Protein 1I78 (pdb70)

Foldseek 3Di:
DLPDDDWPQPWKKKWKWKWFKWKKKKKWFFDVVLVRATFKIKIWTFTGFIKIWMKMKGCTDLFKIKMKIKMKGPAKGQTWMKMWGQPDSVDRPDTQKIWIFSRKMWGMKMKMKIKMWGWPDGDPFKTKTKMWIKMKMKTKMKTAWTWMQHADPPGGSHPTGTGDGGPWMKMKMKMKIFTWMKMWMWGHDDFKIKIKMKIKGQFIKMKMWMFGDDPVFTKIKIWIDGSWIKIKIKMKIWGCPDPFKIKIKMKMKMWIDKDFAKMKMAGPVVRDIDIDGSRIIMIMMMMIIIIIMMGTD/DKKKKKWKWFKWKKKKKWFFDPVQVRHTFKIKIKTFTGQIKMKMKMKDDPDLFKIKMKIKMKGPAKGFIWMKMWGQPPSPDGPDTQKIWIFSQKIWGMKMKMKIKMWGWPDRDPFKTKTKMWIKMKMKTKMKTWKTWMQHADPVGGSHPTGTGDTPDQMKIKMKMKIFTWMKMWMKGHDDFKIKIKIKIKFQFIKMKMWMWGVHVVWTKIKIKIDGRWIKMKMKMKIWGAPDPFKTKIKMKMKMKIDKDFTKMKMQTPPVRDMGIDGSTMIMMMMMMIIMIIMMGGD

CATH classification: 2.40.128.90

Secondary structure (DSSP, 8-state):
-TT-----TT-EEEEEEEEEEEEEEEEEEEETTTTTEEEEEEEEEEEEEEEEEEEEEE--SSSEEEEEEEEEESS-EEEEEEEEE---TTSTTS-SEEEEEEEEEEEEEEEEEEEEEEEEEE-SSEEEEEEEEEEEEEEEEEEE--EEEB--TT-SS-B--B--TT-SEEEEEEEEEEEEEEEEEEEEETTEEEEEEEEEEEEEEEEEEEEEE-SSS-EEEEEEEEEEEEEEEEEEEEEEEETTEEEEEEEEEEEEEEEEEEEEEEETTTTEEEEEEEEEEEEEEEEEEEEEEEEE-/-EEEEEEEEEEEEEEEEEEEEGGGTTEEEEEEEEEEEEEEEEEEEEEEESSSSEEEEEEEEEESS-EEEEEEEEE---TTS-SS-SEEEE-SSEEEEEEEEEEEEEEEEEEEETTEEEEEEEEEEEEEEEEEE---EEEE--SS-SS-EEEE--TT-S-EEEEEEEEEEEEEEEEEEEETTEEEEEEEEEEEEEEEEEEEEE--GGG-EEEEEEEEEEEEEEEEEEEEEESSSSEEEEEEEEEEEEEEEEEEEEEEETTTTEEEEEEEEEEEEEEEEEEEEEEEEE-

InterPro domains:
  IPR000036 Peptidase A26, omptin [PF01278] (28-317)
  IPR000036 Peptidase A26, omptin [PIRSF001522] (1-317)
  IPR000036 Peptidase A26, omptin [PR00482] (36-50)
  IPR000036 Peptidase A26, omptin [PR00482] (56-81)
  IPR000036 Peptidase A26, omptin [PR00482] (82-107)
  IPR000036 Peptidase A26, omptin [PR00482] (115-142)
  IPR000036 Peptidase A26, omptin [PR00482] (143-170)
  IPR000036 Peptidase A26, omptin [PR00482] (190-211)
  IPR000036 Peptidase A26, omptin [PR00482] (212-233)
  IPR000036 Peptidase A26, omptin [PR00482] (240-260)
  IPR000036 Peptidase A26, omptin [PR00482] (261-281)
  IPR020079 Peptidase A26, omptin, conserved site [PS00834] (115-124)
  IPR020079 Peptidase A26, omptin, conserved site [PS00835] (152-168)
  IPR020080 Outer membrane adhesin/peptidase omptin [SSF69917] (23-317)
  IPR053724 Outer Membrane Peptidase A26 [G3DSA:2.40.128.90] (21-317)

B-factor: mean 53.16, std 16.54, range [22.64, 109.8]

Solvent-accessible surface area: 28159 Å² total; per-residue (Å²): 63,45,88,42,169,60,52,43,73,117,60,52,5,36,27,95,4,101,20,45,0,20,7,46,4,52,14,32,56,24,53,58,132,76,83,16,33,62,7,19,23,9,24,0,82,6,72,84,0,49,1,49,55,23,25,83,21,86,38,8,9,28,20,1,2,37,1,27,33,21,20,59,13,98,48,65,97,46,19,48,0,34,26,38,34,17,114,46,65,86,77,64,65,68,44,9,20,10,5,129,11,91,79,6,68,1,42,93,0,42,24,78,5,101,12,18,29,4,14,48,80,37,59,117,72,85,67,63,0,9,7,7,19,69,8,17,5,78,9,7,4,29,0,104,3,20,52,42,54,67,29,51,169,102,32,112,90,65,64,119,24,87,57,83,157,35,52,42,15,16,15,1,113,7,78,1,60,12,51,6,36,14,80,21,16,23,139,45,157,127,59,96,17,103,13,16,27,104,32,86,0,12,119,0,47,0,13,5,28,4,25,50,108,53,136,79,35,53,22,18,65,112,12,91,0,111,94,0,48,10,84,14,55,12,86,32,32,5,114,39,99,60,121,61,18,18,79,21,89,28,31,17,83,21,63,3,51,44,85,81,6,50,16,49,52,37,24,95,70,105,135,64,93,85,137,33,141,60,0,5,1,0,12,5,75,5,117,10,88,4,47,17,66,49,98,61,163,112,83,16,31,22,83,2,3,9,20,0,17,6,60,5,53,14,36,57,26,62,64,114,56,83,15,36,64,10,19,22,10,30,0,74,4,74,81,0,23,0,36,40,31,23,86,30,79,39,108,97,94,95,53,4,50,3,30,38,23,15,61,12,51,37,68,102,50,17,50,1,36,27,35,32,14,136,55,67,102,73,74,63,69,46,12,22,15,5,131,10,95,73,7,56,0,43,84,0,45,31,86,9,98,23,71,27,26,27,106,88,62,93,134,80,80,81,64,0,99,6,44,20,65,6,13,3,90,14,6,3,26,0,88,1,10,50,43,67,72,30,53,196,113,25,113,84,75,62,103,25,80,28,70,136,43,83,80,19,15,14,2,104,7,79,1,60,6,52,4,86,4,68,15,18,31,132,59,153,120,70,77,21,93,13,26,38,88,21,76,0,13,119,0,48,0,28,6,23,4,27,47,106,38,121,99,17,54,31,18,61,143,7,97,0,127,91,0,49,7,86,14,68,15,74,30,35,1,59,32,64,62,118,55,11,13,0,10,32,44,12,13,97,26,105,2,62,47,89,73,6,49,17,38,43,44,24,98,80,110,138,72,86,85,134,38,144,77,3,5,0,0,26,8,85,4,64,18,56,7,5,0,37,58,87,40,158

Organism: Escherichia coli (strain K12) (NCBI:txid83333)

GO terms:
  GO:0009279 cell outer membrane (C, IDA)
  GO:0004175 endopeptidase activity (F, IMP)
  GO:0004252 serine-type endopeptidase activity (F, IMP)
  GO:0006508 proteolysis (P, IMP)

Nearest PDB structures (foldseek):
  1i78-assembly1_A  TM=1.003E+00  e=1.607E-65  Escherichia coli K-12
  7xw0-assembly2_B  TM=9.838E-01  e=4.002E-42  Escherichia coli
  7xw0-assembly1_A  TM=9.767E-01  e=4.484E-42  Escherichia coli
  4dcb-assembly1_A  TM=9.661E-01  e=2.636E-35  Yersinia pestis
  2x4m-assembly2_B  TM=9.664E-01  e=3.310E-35  Yersinia pestis

Structure (mmCIF, N/CA/C/O backbone):
data_1I78
#
_entry.id   1I78
#
_cell.length_a   98.389
_cell.length_b   98.389
_cell.length_c   165.695
_cell.angle_alpha   90.00
_cell.angle_beta   90.00
_cell.angle_gamma   120.00
#
_symmetry.space_group_name_H-M   'P 32 2 1'
#
loop_
_entity.id
_entity.type
_entity.pdbx_description
1 polymer 'PROTEASE VII'
2 non-polymer 'octyl beta-D-glucopyranoside'
3 non-polymer (4S)-2-METHYL-2,4-PENTANEDIOL
4 water water
#
loop_
_atom_site.group_PDB
_atom_site.id
_atom_site.type_symbol
_atom_site.label_atom_id
_atom_site.label_alt_id
_atom_site.label_comp_id
_atom_site.label_asym_id
_atom_site.label_entity_id
_atom_site.label_seq_id
_atom_site.pdbx_PDB_ins_code
_atom_site.Cartn_x
_atom_site.Cartn_y
_atom_site.Cartn_z
_atom_site.occupancy
_atom_site.B_iso_or_equiv
_atom_site.auth_seq_id
_atom_site.auth_comp_id
_atom_site.auth_asym_id
_atom_site.auth_atom_id
_atom_site.pdbx_PDB_model_num
ATOM 1 N N . SER A 1 1 ? 27.850 24.005 27.838 1.00 109.40 1 SER A N 1
ATOM 2 C CA . SER A 1 1 ? 27.507 25.361 27.325 1.00 109.49 1 SER A CA 1
ATOM 3 C C . SER A 1 1 ? 28.772 26.195 27.152 1.00 109.35 1 SER A C 1
ATOM 4 O O . SER A 1 1 ? 29.660 25.841 26.375 1.00 109.24 1 SER A O 1
ATOM 7 N N . THR A 1 2 ? 28.846 27.301 27.888 1.00 109.14 2 THR A N 1
ATOM 8 C CA . THR A 1 2 ? 29.992 28.200 27.830 1.00 108.32 2 THR A CA 1
ATOM 9 C C . THR A 1 2 ? 31.214 27.584 28.513 1.00 108.03 2 THR A C 1
ATOM 10 O O . THR A 1 2 ? 32.278 28.203 28.591 1.00 108.22 2 THR A O 1
ATOM 14 N N . GLU A 1 3 ? 31.051 26.357 29.002 1.00 107.04 3 GLU A N 1
ATOM 15 C CA . GLU A 1 3 ? 32.125 25.641 29.680 1.00 105.44 3 GLU A CA 1
ATOM 16 C C . GLU A 1 3 ? 32.525 24.383 28.904 1.00 104.04 3 GLU A C 1
ATOM 17 O O . GLU A 1 3 ? 32.703 23.311 29.484 1.00 104.02 3 GLU A O 1
ATOM 19 N N . THR A 1 4 ? 32.664 24.521 27.588 1.00 101.77 4 THR A N 1
ATOM 20 C CA . THR A 1 4 ? 33.047 23.399 26.739 1.00 99.36 4 THR A CA 1
ATOM 21 C C . THR A 1 4 ? 34.291 23.741 25.921 1.00 97.16 4 THR A C 1
ATOM 22 O O . THR A 1 4 ? 34.235 24.558 25.002 1.00 97.15 4 THR A O 1
ATOM 24 N N . LEU A 1 5 ? 35.411 23.109 26.259 1.00 94.44 5 LEU A N 1
ATOM 25 C CA . LEU A 1 5 ? 36.668 23.349 25.560 1.00 91.17 5 LEU A CA 1
ATOM 26 C C . LEU A 1 5 ? 36.750 22.661 24.201 1.00 88.22 5 LEU A C 1
ATOM 27 O O . LEU A 1 5 ? 36.962 21.451 24.118 1.00 89.04 5 LEU A O 1
ATOM 32 N N . SER A 1 6 ? 36.579 23.444 23.140 1.00 83.84 6 SER A N 1
ATOM 33 C CA . SER A 1 6 ? 36.663 22.937 21.775 1.00 78.36 6 SER A CA 1
ATOM 34 C C . SER A 1 6 ? 36.905 24.107 20.826 1.00 74.76 6 SER A C 1
ATOM 35 O O . SER A 1 6 ? 36.904 25.264 21.244 1.00 74.22 6 SER A O 1
ATOM 38 N N . PHE A 1 7 ? 37.114 23.799 19.552 1.00 70.35 7 PHE A N 1
ATOM 39 C CA . PHE A 1 7 ? 37.379 24.8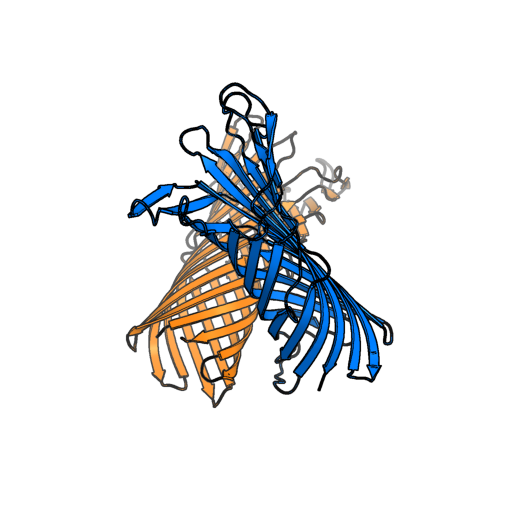11 18.535 1.00 65.82 7 PHE A CA 1
ATOM 40 C C . PHE A 1 7 ? 36.546 24.429 17.323 1.00 64.10 7 PHE A C 1
ATOM 41 O O . PHE A 1 7 ? 36.484 23.261 16.966 1.00 64.38 7 PHE A O 1
ATOM 49 N N . THR A 1 8 ? 35.891 25.405 16.703 1.00 64.28 8 THR A N 1
ATOM 50 C CA . THR A 1 8 ? 35.048 25.135 15.537 1.00 63.81 8 THR A CA 1
ATOM 51 C C . THR A 1 8 ? 35.119 26.212 14.460 1.00 63.65 8 THR A C 1
ATOM 52 O O . THR A 1 8 ? 34.130 26.876 14.174 1.00 63.26 8 THR A O 1
ATOM 56 N N . PRO A 1 9 ? 36.289 26.393 13.837 1.00 64.42 9 PRO A N 1
ATOM 57 C CA . PRO A 1 9 ? 36.393 27.420 12.789 1.00 65.54 9 PRO A CA 1
ATOM 58 C C . PRO A 1 9 ? 35.369 27.151 11.686 1.00 66.05 9 PRO A C 1
ATOM 59 O O . PRO A 1 9 ? 35.227 27.921 10.738 1.00 66.27 9 PRO A O 1
ATOM 63 N N . ASP A 1 10 ? 34.663 26.037 11.839 1.00 67.07 10 ASP A N 1
ATOM 64 C CA . ASP A 1 10 ? 33.637 25.591 10.910 1.00 68.54 10 ASP A CA 1
ATOM 65 C C . ASP A 1 10 ? 32.325 26.392 11.067 1.00 67.46 10 ASP A C 1
ATOM 66 O O . ASP A 1 10 ? 31.655 26.692 10.076 1.00 67.67 10 ASP A O 1
ATOM 71 N N . ASN A 1 11 ? 31.976 26.739 12.307 1.00 64.94 11 ASN A N 1
ATOM 72 C CA . ASN A 1 11 ? 30.752 27.489 12.614 1.00 63.14 11 ASN A CA 1
ATOM 73 C C . ASN A 1 11 ? 30.732 28.908 12.055 1.00 60.95 11 ASN A C 1
ATOM 74 O O . ASN A 1 11 ? 31.382 29.795 12.590 1.00 61.01 11 ASN A O 1
ATOM 79 N N . ILE A 1 12 ? 29.965 29.129 10.996 1.00 58.35 12 ILE A N 1
ATOM 80 C CA . ILE A 1 12 ? 29.878 30.452 10.396 1.00 55.44 12 ILE A CA 1
ATOM 81 C C . ILE A 1 12 ? 28.446 30.764 9.991 1.00 54.52 12 ILE A C 1
ATOM 82 O O . ILE A 1 12 ? 27.670 29.869 9.652 1.00 53.29 12 ILE A O 1
ATOM 87 N N . ASN A 1 13 ? 28.090 32.039 10.047 1.00 52.83 13 ASN A N 1
ATOM 88 C CA . ASN A 1 13 ? 26.761 32.450 9.643 1.00 51.22 13 ASN A CA 1
ATOM 89 C C . ASN A 1 13 ? 26.884 33.800 8.977 1.00 50.01 13 ASN A C 1
ATOM 90 O O . ASN A 1 13 ? 27.715 34.609 9.365 1.00 50.06 13 ASN A O 1
ATOM 95 N N . ALA A 1 14 ? 26.079 34.014 7.944 1.00 49.79 14 ALA A N 1
ATOM 96 C CA . ALA A 1 14 ? 26.089 35.265 7.202 1.00 48.91 14 ALA A CA 1
ATOM 97 C C . ALA A 1 14 ? 24.765 35.980 7.455 1.00 48.81 14 ALA A C 1
ATOM 98 O O . ALA A 1 14 ? 23.761 35.351 7.789 1.00 47.98 14 ALA A O 1
ATOM 100 N N . ASP A 1 15 ? 24.769 37.294 7.280 1.00 47.64 15 ASP A N 1
ATOM 101 C CA . ASP A 1 15 ? 23.591 38.098 7.530 1.00 46.61 15 ASP A CA 1
ATOM 102 C C . ASP A 1 15 ? 23.505 39.196 6.479 1.00 44.69 15 ASP A C 1
ATOM 103 O O . ASP A 1 15 ? 24.388 40.045 6.398 1.00 41.49 15 ASP A O 1
ATOM 108 N N . ILE A 1 16 ? 22.443 39.171 5.680 1.00 42.48 16 ILE A N 1
ATOM 109 C CA . ILE A 1 16 ? 22.241 40.176 4.645 1.00 43.43 16 ILE A CA 1
ATOM 110 C C . ILE A 1 16 ? 20.857 40.786 4.837 1.00 43.53 16 ILE A C 1
ATOM 111 O O . ILE A 1 16 ? 19.879 40.067 5.053 1.00 43.34 16 ILE A O 1
ATOM 116 N N . SER A 1 17 ? 20.759 42.107 4.778 1.00 42.01 17 SER A N 1
ATOM 117 C CA . SER A 1 17 ? 19.455 42.722 4.964 1.00 41.67 17 SER A CA 1
ATOM 118 C C . SER A 1 17 ? 19.325 44.060 4.273 1.00 42.04 17 SER A C 1
ATOM 119 O O . SER A 1 17 ? 20.318 44.674 3.880 1.00 41.68 17 SER A O 1
ATOM 122 N N . LEU A 1 18 ? 18.078 44.497 4.125 1.00 41.91 18 LEU A N 1
ATOM 123 C CA . LEU A 1 18 ? 17.768 45.763 3.484 1.00 40.64 18 LEU A CA 1
ATOM 124 C C . LEU A 1 18 ? 16.919 46.614 4.403 1.00 38.92 18 LEU A C 1
ATOM 125 O O . LEU A 1 18 ? 16.246 46.106 5.298 1.0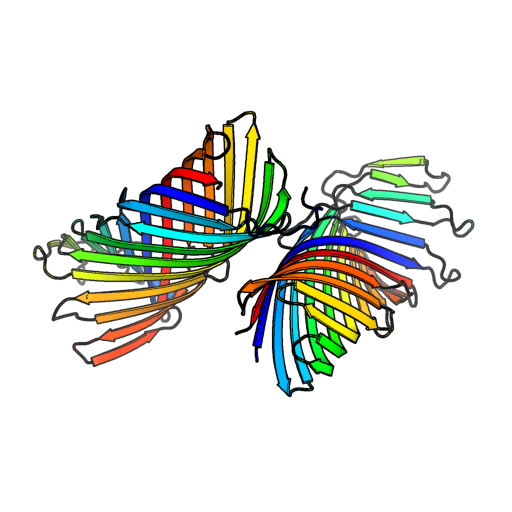0 35.52 18 LEU A O 1
ATOM 130 N N . GLY A 1 19 ? 16.953 47.920 4.179 1.00 38.71 19 GLY A N 1
ATOM 131 C CA . GLY A 1 19 ? 16.160 48.794 5.010 1.00 38.65 19 GLY A CA 1
ATOM 132 C C . GLY A 1 19 ? 16.442 50.260 4.817 1.00 37.78 19 GLY A C 1
ATOM 133 O O . GLY A 1 19 ? 16.963 50.687 3.785 1.00 38.68 19 GLY A O 1
ATOM 134 N N . THR A 1 20 ? 16.117 51.028 5.847 1.00 36.40 20 THR A N 1
ATOM 135 C CA . THR A 1 20 ? 16.283 52.462 5.805 1.00 37.46 20 THR A CA 1
ATOM 136 C C . THR A 1 20 ? 17.035 53.015 7.010 1.00 38.33 20 THR A C 1
ATOM 137 O O . THR A 1 20 ? 17.089 52.398 8.084 1.00 37.11 20 THR A O 1
ATOM 141 N N . LEU A 1 21 ? 17.592 54.204 6.800 1.00 37.90 21 LEU A N 1
ATOM 142 C CA . LEU A 1 21 ? 18.357 54.935 7.798 1.00 37.15 21 LEU A CA 1
ATOM 143 C C . LEU A 1 21 ? 17.818 56.344 7.866 1.00 37.29 21 LEU A C 1
ATOM 144 O O . LEU A 1 21 ? 17.729 57.018 6.848 1.00 37.33 21 LEU A O 1
ATOM 149 N N . SER A 1 22 ? 17.468 56.791 9.064 1.00 38.35 22 SER A N 1
ATOM 150 C CA . SER A 1 22 ? 16.972 58.147 9.245 1.00 39.68 22 SER A CA 1
ATOM 151 C C . SER A 1 22 ? 17.826 58.754 10.343 1.00 39.18 22 SER A C 1
ATOM 152 O O . SER A 1 22 ? 18.249 58.046 11.254 1.00 39.93 22 SER A O 1
ATOM 155 N N . GLY A 1 23 ? 18.101 60.049 10.267 1.00 38.58 23 GLY A N 1
ATOM 156 C CA . GLY A 1 23 ? 18.912 60.644 11.312 1.00 38.26 23 GLY A CA 1
ATOM 157 C C . GLY A 1 23 ? 19.076 62.143 11.243 1.00 38.88 23 GLY A C 1
ATOM 158 O O . GLY A 1 23 ? 18.508 62.808 10.380 1.00 38.97 23 GLY A O 1
ATOM 159 N N . LYS A 1 24 ? 19.868 62.672 12.167 1.00 38.83 24 LYS A N 1
ATOM 160 C CA . LYS A 1 24 ? 20.121 64.100 12.235 1.00 37.78 24 LYS A CA 1
ATOM 161 C C . LYS A 1 24 ? 21.437 64.364 12.937 1.00 37.77 24 LYS A C 1
ATOM 162 O O . LYS A 1 24 ? 21.787 63.695 13.913 1.00 38.47 24 LYS A O 1
ATOM 168 N N . THR A 1 25 ? 22.172 65.343 12.437 1.00 36.65 25 THR A N 1
ATOM 169 C CA . THR A 1 25 ? 23.438 65.712 13.038 1.00 37.17 25 THR A CA 1
ATOM 170 C C . THR A 1 25 ? 23.465 67.238 13.197 1.00 37.93 25 THR A C 1
ATOM 171 O O . THR A 1 25 ? 23.048 67.969 12.297 1.00 37.32 25 THR A O 1
ATOM 175 N N . LYS A 1 26 ? 23.927 67.707 14.356 1.00 37.22 26 LYS A N 1
ATOM 176 C CA . LYS A 1 26 ? 24.001 69.135 14.637 1.00 38.45 26 LYS A CA 1
ATOM 177 C C . LYS A 1 26 ? 25.438 69.636 14.728 1.00 39.19 26 LYS A C 1
ATOM 178 O O . LYS A 1 26 ? 26.205 69.231 15.605 1.00 39.81 26 LYS A O 1
ATOM 184 N N . GLU A 1 27 ? 25.780 70.530 13.806 1.00 39.73 27 GLU A N 1
ATOM 185 C CA . GLU A 1 27 ? 27.108 71.126 13.709 1.00 39.43 27 GLU A CA 1
ATOM 186 C C . GLU A 1 27 ? 27.107 72.482 14.422 1.00 38.35 27 GLU A C 1
ATOM 187 O O . GLU A 1 27 ? 26.442 73.417 13.988 1.00 34.33 27 GLU A O 1
ATOM 193 N N . ARG A 1 28 ? 27.850 72.578 15.520 1.00 39.96 28 ARG A N 1
ATOM 194 C CA . ARG A 1 28 ? 27.888 73.815 16.305 1.00 41.39 28 ARG A CA 1
ATOM 195 C C . ARG A 1 28 ? 29.231 74.543 16.403 1.00 42.00 28 ARG A C 1
ATOM 196 O O . ARG A 1 28 ? 30.297 73.932 16.366 1.00 41.21 28 ARG A O 1
ATOM 204 N N . VAL A 1 29 ? 29.154 75.869 16.516 1.00 44.61 29 VAL A N 1
ATOM 205 C CA . VAL A 1 29 ? 30.331 76.733 16.628 1.00 45.48 29 VAL A CA 1
ATOM 206 C C . VAL A 1 29 ? 30.217 77.546 17.918 1.00 47.18 29 VAL A C 1
ATOM 207 O O . VAL A 1 29 ? 29.137 78.045 18.242 1.00 48.28 29 VAL A O 1
ATOM 211 N N . TYR A 1 30 ? 31.319 77.664 18.654 1.00 48.89 30 TYR A N 1
ATOM 212 C CA . TYR A 1 30 ? 31.335 78.418 19.908 1.00 50.57 30 TYR A CA 1
ATOM 213 C C . TYR A 1 30 ? 32.407 79.503 19.909 1.00 52.99 30 TYR A C 1
ATOM 214 O O . TYR A 1 30 ? 33.423 79.388 19.223 1.00 53.22 30 TYR A O 1
ATOM 223 N N . LEU A 1 31 ? 32.173 80.553 20.691 1.00 55.87 31 LEU A N 1
ATOM 224 C CA . LEU A 1 31 ? 33.123 81.654 20.815 1.00 57.95 31 LEU A CA 1
ATOM 225 C C . LEU A 1 31 ? 33.736 81.563 22.199 1.00 59.50 31 LEU A C 1
ATOM 226 O O . LEU A 1 31 ? 33.067 81.849 23.189 1.00 60.02 31 LEU A O 1
ATOM 231 N N . ALA A 1 32 ? 34.998 81.158 22.276 1.00 61.06 32 ALA A N 1
ATOM 232 C CA . ALA A 1 32 ? 35.657 81.027 23.571 1.00 63.63 32 ALA A CA 1
ATOM 233 C C . ALA A 1 32 ? 35.740 82.391 24.241 1.00 65.14 32 ALA A C 1
ATOM 234 O O . ALA A 1 32 ? 35.345 82.559 25.396 1.00 66.57 32 ALA A O 1
ATOM 236 N N . GLU A 1 33 ? 36.259 83.361 23.499 1.00 65.24 33 GLU A N 1
ATOM 237 C CA . GLU A 1 33 ? 36.397 84.728 23.982 1.00 66.21 33 GLU A CA 1
ATOM 238 C C . GLU A 1 33 ? 35.031 85.411 23.947 1.00 65.56 33 GLU A C 1
ATOM 239 O O . GLU A 1 33 ? 34.825 86.387 23.219 1.00 66.42 33 GLU A O 1
ATOM 245 N N . GLU A 1 34 ? 34.103 84.881 24.738 1.00 63.29 34 GLU A N 1
ATOM 246 C CA . GLU A 1 34 ? 32.749 85.407 24.814 1.00 61.08 34 GLU A CA 1
ATOM 247 C C . GLU A 1 34 ? 31.894 84.395 25.581 1.00 59.78 34 GLU A C 1
ATOM 248 O O . GLU A 1 34 ? 30.730 84.159 25.246 1.00 57.77 34 GLU A O 1
ATOM 254 N N . GLY A 1 35 ? 32.507 83.801 26.609 1.00 59.66 35 GLY A N 1
ATOM 255 C CA . GLY A 1 35 ? 31.847 82.817 27.458 1.00 57.52 35 GLY A CA 1
ATOM 256 C C . GLY A 1 35 ? 31.720 81.414 26.881 1.00 57.16 35 GLY A C 1
ATOM 257 O O . GLY A 1 35 ? 31.328 80.480 27.583 1.00 55.28 35 GLY A O 1
ATOM 258 N N . GLY A 1 36 ? 32.058 81.256 25.604 1.00 56.52 36 GLY A N 1
ATOM 259 C CA . GLY A 1 36 ? 31.930 79.960 24.969 1.00 55.22 36 GLY A CA 1
ATOM 260 C C . GLY A 1 36 ? 30.473 79.765 24.605 1.00 54.99 36 GLY A C 1
ATOM 261 O O . GLY A 1 36 ? 29.940 78.651 24.639 1.00 54.61 36 GLY A O 1
ATOM 262 N N . ARG A 1 37 ? 29.807 80.863 24.265 1.00 54.21 37 ARG A N 1
ATOM 263 C CA . ARG A 1 37 ? 28.404 80.775 23.903 1.00 53.54 37 ARG A CA 1
ATOM 264 C C . ARG A 1 37 ? 28.287 80.240 22.487 1.00 52.17 37 ARG A C 1
ATOM 265 O O . ARG A 1 37 ? 29.227 80.330 21.692 1.00 50.25 37 ARG A O 1
ATOM 273 N N . LYS A 1 38 ? 27.131 79.662 22.190 1.00 50.52 38 LYS A N 1
ATOM 274 C CA . LYS A 1 38 ? 26.876 79.119 20.870 1.00 50.27 38 LYS A CA 1
ATOM 275 C C . LYS A 1 38 ? 26.510 80.260 19.932 1.00 51.12 38 LYS A C 1
ATOM 276 O O . LYS A 1 38 ? 25.674 81.097 20.262 1.00 51.50 38 LYS A O 1
ATOM 282 N N . VAL A 1 39 ? 27.138 80.292 18.764 1.00 52.67 39 VAL A N 1
ATOM 283 C CA . VAL A 1 39 ? 26.854 81.332 17.786 1.00 53.23 39 VAL A CA 1
ATOM 284 C C . VAL A 1 39 ? 26.326 80.770 16.457 1.00 53.13 39 VAL A C 1
ATOM 285 O O . VAL A 1 39 ? 25.652 81.478 15.704 1.00 53.84 39 VAL A O 1
ATOM 289 N N . SER A 1 40 ? 26.627 79.503 16.175 1.00 52.21 40 SER A N 1
ATOM 290 C CA . SER A 1 40 ? 26.174 78.862 14.938 1.00 51.57 40 SER A CA 1
ATOM 291 C C . SER A 1 40 ? 25.701 77.424 15.170 1.00 50.67 40 SER A C 1
ATOM 292 O O . SER A 1 40 ? 26.209 76.719 16.044 1.00 51.02 40 SER A O 1
ATOM 295 N N . GLN A 1 41 ? 24.720 76.993 14.388 1.00 48.23 41 GLN A N 1
ATOM 296 C CA . GLN A 1 41 ? 24.227 75.627 14.493 1.00 45.59 41 GLN A CA 1
ATOM 297 C C . GLN A 1 41 ? 23.559 75.201 13.195 1.00 45.65 41 GLN A C 1
ATOM 298 O O . GLN A 1 41 ? 22.559 75.784 12.767 1.00 46.26 41 GLN A O 1
ATOM 304 N N . LEU A 1 42 ? 24.134 74.174 12.578 1.00 44.86 42 LEU A N 1
ATOM 305 C CA . LEU A 1 42 ? 23.636 73.631 11.325 1.00 44.28 42 LEU A CA 1
ATOM 306 C C . LEU A 1 42 ? 22.958 72.292 11.630 1.00 44.31 42 LEU A C 1
ATOM 307 O O . LEU A 1 42 ? 23.573 71.399 12.216 1.00 42.33 42 LEU A O 1
ATOM 312 N N . ASP A 1 43 ? 21.691 72.163 11.243 1.00 43.84 43 ASP A N 1
ATOM 313 C CA . ASP A 1 43 ? 20.942 70.935 11.479 1.00 45.46 43 ASP A CA 1
ATOM 314 C C . ASP A 1 43 ? 20.675 70.151 10.203 1.00 45.97 43 ASP A C 1
ATOM 315 O O . ASP A 1 43 ? 19.727 70.450 9.478 1.00 48.90 43 ASP A O 1
ATOM 320 N N . TRP A 1 44 ? 21.494 69.136 9.944 1.00 44.74 44 TRP A N 1
ATOM 321 C CA . TRP A 1 44 ? 21.333 68.317 8.750 1.00 44.47 44 TRP A CA 1
ATOM 322 C C . TRP A 1 44 ? 20.462 67.121 9.111 1.00 45.03 44 TRP A C 1
ATOM 323 O O . TRP A 1 44 ? 20.733 66.439 10.089 1.00 47.09 44 TRP A O 1
ATOM 334 N N . LYS A 1 45 ? 19.400 66.878 8.347 1.00 45.21 45 LYS A N 1
ATOM 335 C CA . LYS A 1 45 ? 18.542 65.734 8.631 1.00 44.87 45 LYS A CA 1
ATOM 336 C C . LYS A 1 45 ? 18.039 65.047 7.363 1.00 43.41 45 LYS A C 1
ATOM 337 O O . LYS A 1 45 ? 18.080 65.620 6.275 1.00 41.95 45 LYS A O 1
ATOM 343 N N . PHE A 1 46 ? 17.571 63.812 7.506 1.00 41.23 46 PHE A N 1
ATOM 344 C CA . PHE A 1 46 ? 17.097 63.053 6.359 1.00 42.68 46 PHE A CA 1
ATOM 345 C C . PHE A 1 46 ? 16.337 61.806 6.811 1.00 43.39 46 PHE A C 1
ATOM 346 O O . PHE A 1 46 ? 16.646 61.224 7.852 1.00 44.56 46 PHE A O 1
ATOM 354 N N . ASN A 1 47 ? 15.351 61.387 6.027 1.00 43.96 47 ASN A N 1
ATOM 355 C CA . ASN A 1 47 ? 14.587 60.192 6.376 1.00 45.71 47 ASN A CA 1
ATOM 356 C C . ASN A 1 47 ? 14.603 59.114 5.294 1.00 44.94 47 ASN A C 1
ATOM 357 O O . ASN A 1 47 ? 14.880 59.375 4.123 1.00 44.17 47 ASN A O 1
ATOM 362 N N . ASN A 1 48 ? 14.314 57.893 5.719 1.00 44.02 48 ASN A N 1
ATOM 363 C CA . ASN A 1 48 ? 14.216 56.742 4.832 1.00 44.12 48 ASN A CA 1
ATOM 364 C C . ASN A 1 48 ? 15.225 56.617 3.695 1.00 42.86 48 ASN A C 1
ATOM 365 O O . ASN A 1 48 ? 14.847 56.413 2.548 1.00 42.65 48 ASN A O 1
ATOM 370 N N . ALA A 1 49 ? 16.505 56.745 4.005 1.00 41.06 49 ALA A N 1
ATOM 371 C CA . ALA A 1 49 ? 17.521 56.577 2.989 1.00 38.32 49 ALA A CA 1
ATOM 372 C C . ALA A 1 49 ? 17.697 55.063 2.913 1.00 38.42 49 ALA A C 1
ATOM 373 O O . ALA A 1 49 ? 17.880 54.400 3.929 1.00 39.13 49 ALA A O 1
ATOM 375 N N . ALA A 1 50 ? 17.620 54.502 1.717 1.00 37.46 50 ALA A N 1
ATOM 376 C CA . ALA A 1 50 ? 17.756 53.058 1.587 1.00 35.57 50 ALA A CA 1
ATOM 377 C C . ALA A 1 50 ? 19.184 52.606 1.885 1.00 33.98 50 ALA A C 1
ATOM 378 O O . ALA A 1 50 ? 20.145 53.265 1.493 1.00 32.64 50 ALA A O 1
ATOM 380 N N . ILE A 1 51 ? 19.317 51.488 2.588 1.00 32.47 51 ILE A N 1
ATOM 381 C CA . ILE A 1 51 ? 20.634 50.959 2.891 1.00 34.56 51 ILE A CA 1
ATOM 382 C C . ILE A 1 51 ? 20.674 49.444 2.761 1.00 36.34 51 ILE A C 1
ATOM 383 O O . ILE A 1 51 ? 19.654 48.759 2.917 1.00 37.70 51 ILE A O 1
ATOM 388 N N . ILE A 1 52 ? 21.867 48.934 2.472 1.00 37.61 52 ILE A N 1
ATOM 389 C CA . ILE A 1 52 ? 22.113 47.499 2.381 1.00 39.52 52 ILE A CA 1
ATOM 390 C C . ILE A 1 52 ? 23.011 47.240 3.596 1.00 39.84 52 ILE A C 1
ATOM 391 O O . ILE A 1 52 ? 23.955 47.991 3.843 1.00 39.45 52 ILE A O 1
ATOM 396 N N . LYS A 1 53 ? 22.698 46.199 4.365 1.00 39.85 53 LYS A N 1
ATOM 397 C CA . LYS A 1 53 ? 23.441 45.883 5.579 1.00 38.72 53 LYS A CA 1
ATOM 398 C C . LYS A 1 53 ? 23.865 44.416 5.578 1.00 38.69 53 LYS A C 1
ATOM 399 O O . LYS A 1 53 ? 23.138 43.574 5.075 1.00 40.51 53 LYS A O 1
ATOM 405 N N . GLY A 1 54 ? 25.036 44.119 6.140 1.00 37.34 54 GLY A N 1
ATOM 406 C CA . GLY A 1 54 ? 25.521 42.747 6.172 1.00 37.98 54 GLY A CA 1
ATOM 407 C C . GLY A 1 54 ? 26.515 42.394 7.279 1.00 39.35 54 GLY A C 1
ATOM 408 O O . GLY A 1 54 ? 27.230 43.253 7.805 1.00 37.02 54 GLY A O 1
ATOM 409 N N . ALA A 1 55 ? 26.559 41.116 7.639 1.00 39.85 55 ALA A N 1
ATOM 410 C CA . ALA A 1 55 ? 27.469 40.662 8.681 1.00 42.66 55 ALA A CA 1
ATOM 411 C C . ALA A 1 55 ? 27.952 39.234 8.480 1.00 45.02 55 ALA A C 1
ATOM 412 O O . ALA A 1 55 ? 27.250 38.394 7.913 1.00 46.29 55 ALA A O 1
ATOM 414 N N . ILE A 1 56 ? 29.166 38.975 8.953 1.00 44.73 56 ILE A N 1
ATOM 415 C CA . ILE A 1 56 ? 29.752 37.656 8.869 1.00 44.94 56 ILE A CA 1
ATOM 416 C C . ILE A 1 56 ? 30.176 37.334 10.288 1.00 44.71 56 ILE A C 1
ATOM 417 O O . ILE A 1 56 ? 30.901 38.105 10.920 1.00 42.26 56 ILE A O 1
ATOM 422 N N . ASN A 1 57 ? 29.693 36.207 10.796 1.00 43.81 57 ASN A N 1
ATOM 423 C CA . ASN A 1 57 ? 30.022 35.794 12.143 1.00 45.41 57 ASN A CA 1
ATOM 424 C C . ASN A 1 57 ? 30.728 34.452 12.179 1.00 46.00 57 ASN A C 1
ATOM 425 O O . ASN A 1 57 ? 30.288 33.479 11.551 1.00 45.85 57 ASN A O 1
ATOM 430 N N . TRP A 1 58 ? 31.832 34.414 12.918 1.00 46.50 58 TRP A N 1
ATOM 431 C CA . TRP A 1 58 ? 32.615 33.196 13.084 1.00 47.20 58 TRP A CA 1
ATOM 432 C C . TRP A 1 58 ? 32.464 32.778 14.538 1.00 47.13 58 TRP A C 1
ATOM 433 O O . TRP A 1 58 ? 32.938 33.473 15.430 1.00 47.07 58 TRP A O 1
ATOM 444 N N . ASP A 1 59 ? 31.776 31.668 14.787 1.00 48.82 59 ASP A N 1
ATOM 445 C CA . ASP A 1 59 ? 31.626 31.182 16.157 1.00 50.57 59 ASP A CA 1
ATOM 446 C C . ASP A 1 59 ? 32.736 30.156 16.425 1.00 51.14 59 ASP A C 1
ATOM 447 O O . ASP A 1 59 ? 32.485 28.952 16.489 1.00 51.08 59 ASP A O 1
ATOM 452 N N . LEU A 1 60 ? 33.960 30.663 16.579 1.00 50.46 60 LEU A N 1
ATOM 453 C CA . LEU A 1 60 ? 35.159 29.860 16.814 1.00 50.44 60 LEU A CA 1
ATOM 454 C C . LEU A 1 60 ? 35.154 28.929 18.023 1.00 49.90 60 LEU A C 1
ATOM 455 O O . LEU A 1 60 ? 35.580 27.784 17.926 1.00 50.12 60 LEU A O 1
ATOM 460 N N . MET A 1 61 ? 34.711 29.429 19.169 1.00 49.00 61 MET A N 1
ATOM 461 C CA . MET A 1 61 ? 34.672 28.622 20.383 1.00 49.54 61 MET A CA 1
ATOM 462 C C . MET A 1 61 ? 33.379 28.911 21.123 1.00 49.30 61 MET A C 1
ATOM 463 O O . MET A 1 61 ? 32.727 29.922 20.869 1.00 50.53 61 MET A O 1
ATOM 468 N N . PRO A 1 62 ? 32.989 28.025 22.050 1.00 48.75 62 PRO A N 1
ATOM 469 C CA . PRO A 1 62 ? 31.752 28.256 22.796 1.00 48.49 62 PRO A CA 1
ATOM 470 C C . PRO A 1 62 ? 31.873 29.558 23.580 1.00 48.23 62 PRO A C 1
ATOM 471 O O . PRO A 1 62 ? 30.881 30.229 23.870 1.00 48.89 62 PRO A O 1
ATOM 475 N N . GLN A 1 63 ? 33.115 29.911 23.898 1.00 47.10 63 GLN A N 1
ATOM 476 C CA . GLN A 1 63 ? 33.415 31.104 24.677 1.00 44.82 63 GLN A CA 1
ATOM 477 C C . GLN A 1 63 ? 33.451 32.400 23.884 1.00 43.10 63 GLN A C 1
ATOM 478 O O . GLN A 1 63 ? 33.105 33.455 24.404 1.00 41.24 63 GLN A O 1
ATOM 484 N N . ILE A 1 64 ? 33.848 32.328 22.621 1.00 41.66 64 ILE A N 1
ATOM 485 C CA . ILE A 1 64 ? 34.000 33.553 21.855 1.00 40.90 64 ILE A CA 1
ATOM 486 C C . ILE A 1 64 ? 33.738 33.481 20.359 1.00 40.99 64 ILE A C 1
ATOM 487 O O . ILE A 1 64 ? 34.032 32.472 19.712 1.00 40.46 64 ILE A O 1
ATOM 492 N N . SER A 1 65 ? 33.208 34.583 19.826 1.00 40.02 65 SER A N 1
ATOM 493 C CA . SER A 1 65 ? 32.919 34.730 18.398 1.00 40.57 65 SER A CA 1
ATOM 494 C C . SER A 1 65 ? 33.582 36.007 17.860 1.00 40.85 65 SER A C 1
ATOM 495 O O . SER A 1 65 ? 33.853 36.944 18.613 1.00 41.24 65 SER A O 1
ATOM 498 N N . ILE A 1 66 ? 33.863 36.025 16.562 1.00 40.24 66 ILE A N 1
ATOM 499 C CA . ILE A 1 66 ? 34.440 37.197 15.920 1.00 40.49 66 ILE A CA 1
ATOM 500 C C . ILE A 1 66 ? 33.415 37.618 14.882 1.00 41.10 66 ILE A C 1
ATOM 501 O O . ILE A 1 66 ? 32.758 36.771 14.260 1.00 42.40 66 ILE A O 1
ATOM 506 N N . GLY A 1 67 ? 33.270 38.921 14.696 1.00 39.73 67 GLY A N 1
ATOM 507 C CA . GLY A 1 67 ? 32.312 39.395 13.728 1.00 36.62 67 GLY A CA 1
ATOM 508 C C . GLY A 1 67 ? 32.749 40.645 13.012 1.00 36.20 67 GLY A C 1
ATOM 509 O O . GLY A 1 67 ? 33.452 41.483 13.570 1.00 35.36 67 GLY A O 1
ATOM 510 N N . ALA A 1 68 ? 32.327 40.749 11.758 1.00 35.32 68 ALA A N 1
ATOM 511 C CA . ALA A 1 68 ? 32.612 41.894 10.914 1.00 36.31 68 ALA A CA 1
ATOM 512 C C . ALA A 1 68 ? 31.257 42.289 10.350 1.00 36.39 68 ALA A C 1
ATOM 513 O O . ALA A 1 68 ? 30.507 41.443 9.880 1.00 35.31 68 ALA A O 1
ATOM 515 N N . ALA A 1 69 ? 30.942 43.574 10.410 1.00 37.78 69 ALA A N 1
ATOM 516 C CA . ALA A 1 69 ? 29.663 44.059 9.905 1.00 37.94 69 ALA A CA 1
ATOM 517 C C . ALA A 1 69 ? 29.838 45.355 9.133 1.00 37.74 69 ALA A C 1
ATOM 518 O O . ALA A 1 69 ? 30.895 45.993 9.180 1.00 38.26 69 ALA A O 1
ATOM 520 N N . GLY A 1 70 ? 28.796 45.728 8.407 1.00 37.16 70 GLY A N 1
ATOM 521 C CA . GLY A 1 70 ? 28.841 46.952 7.641 1.00 35.85 70 GLY A CA 1
ATOM 522 C C . GLY A 1 70 ? 27.526 47.250 6.945 1.00 35.94 70 GLY A C 1
ATOM 523 O O . GLY A 1 70 ? 26.666 46.383 6.773 1.00 34.63 70 GLY A O 1
ATOM 524 N N . TRP A 1 71 ? 27.355 48.510 6.582 1.00 34.27 71 TRP A N 1
ATOM 525 C CA . TRP A 1 71 ? 26.189 48.914 5.855 1.00 34.19 71 TRP A CA 1
ATOM 526 C C . TRP A 1 71 ? 26.565 50.162 5.108 1.00 34.54 71 TRP A C 1
ATOM 527 O O . TRP A 1 71 ? 27.567 50.810 5.423 1.00 31.55 71 TRP A O 1
ATOM 538 N N . THR A 1 72 ? 25.769 50.471 4.092 1.00 35.62 72 THR A N 1
ATOM 539 C CA . THR A 1 72 ? 25.991 51.645 3.264 1.00 36.82 72 THR A CA 1
ATOM 540 C C . THR A 1 72 ? 24.691 52.023 2.563 1.00 37.09 72 THR A C 1
ATOM 541 O O . THR A 1 72 ? 23.804 51.185 2.350 1.00 34.73 72 THR A O 1
ATOM 545 N N . THR A 1 73 ? 24.579 53.296 2.216 1.00 37.55 73 THR A N 1
ATOM 546 C CA . THR A 1 73 ? 23.393 53.782 1.536 1.00 39.45 73 THR A CA 1
ATOM 547 C C . THR A 1 73 ? 23.385 53.285 0.107 1.00 40.32 73 THR A C 1
ATOM 548 O O . THR A 1 73 ? 24.441 53.137 -0.518 1.00 41.49 73 THR A O 1
ATOM 552 N N . LEU A 1 74 ? 22.188 53.003 -0.392 1.00 41.11 74 LEU A N 1
ATOM 553 C CA . LEU A 1 74 ? 22.008 52.534 -1.759 1.00 43.79 74 LEU A CA 1
ATOM 554 C C . LEU A 1 74 ? 21.624 53.742 -2.607 1.00 45.65 74 LEU A C 1
ATOM 555 O O . LEU A 1 74 ? 20.511 53.821 -3.126 1.00 47.47 74 LEU A O 1
ATOM 560 N N . GLY A 1 75 ? 22.552 54.684 -2.737 1.00 46.92 75 GLY A N 1
ATOM 561 C CA . GLY A 1 75 ? 22.279 55.892 -3.490 1.00 49.16 75 GLY A CA 1
ATOM 562 C C . GLY A 1 75 ? 22.026 57.062 -2.550 1.00 50.96 75 GLY A C 1
ATOM 563 O O . GLY A 1 75 ? 22.016 56.893 -1.331 1.00 51.24 75 GLY A O 1
ATOM 564 N N . SER A 1 76 ? 21.815 58.246 -3.116 1.00 52.20 76 SER A N 1
ATOM 565 C CA . SER A 1 76 ? 21.580 59.452 -2.331 1.00 52.55 76 SER A CA 1
ATOM 566 C C . SER A 1 76 ? 20.171 59.579 -1.779 1.00 52.61 76 SER A C 1
ATOM 567 O O . SER A 1 76 ? 19.297 58.759 -2.059 1.00 52.36 76 SER A O 1
ATOM 570 N N . ARG A 1 77 ? 19.968 60.630 -0.991 1.00 51.87 77 ARG A N 1
ATOM 571 C CA . ARG A 1 77 ? 18.676 60.901 -0.387 1.00 51.54 77 ARG A CA 1
ATOM 572 C C . ARG A 1 77 ? 18.560 62.389 -0.066 1.00 50.72 77 ARG A C 1
ATOM 573 O O . ARG A 1 77 ? 19.430 62.962 0.589 1.00 49.35 77 ARG A O 1
ATOM 581 N N . GLY A 1 78 ? 17.485 63.008 -0.543 1.00 50.26 78 GLY A N 1
ATOM 582 C CA . GLY A 1 78 ? 17.264 64.416 -0.285 1.00 49.16 78 GLY A CA 1
ATOM 583 C C . GLY A 1 78 ? 16.856 64.585 1.161 1.00 49.90 78 GLY A C 1
ATOM 584 O O . GLY A 1 78 ? 16.097 63.774 1.700 1.00 51.19 78 GLY A O 1
ATOM 585 N N . GLY A 1 79 ? 17.373 65.625 1.799 1.00 48.73 79 GLY A N 1
ATOM 586 C CA . GLY A 1 79 ? 17.045 65.871 3.185 1.00 47.47 79 GLY A CA 1
ATOM 587 C C . GLY A 1 79 ? 16.713 67.329 3.394 1.00 48.16 79 GLY A C 1
ATOM 588 O O . GLY A 1 79 ? 16.027 67.936 2.573 1.00 49.65 79 GLY A O 1
ATOM 589 N N . ASN A 1 80 ? 17.206 67.893 4.491 1.00 47.38 80 ASN A N 1
ATOM 590 C CA . ASN A 1 80 ? 16.953 69.280 4.816 1.00 46.61 80 ASN A CA 1
ATOM 591 C C . ASN A 1 80 ? 18.070 69.782 5.705 1.00 46.57 80 ASN A C 1
ATOM 592 O O . ASN A 1 80 ? 18.755 68.988 6.350 1.00 45.69 80 ASN A O 1
ATOM 597 N N . MET A 1 81 ? 18.259 71.097 5.735 1.00 46.18 81 MET A N 1
ATOM 598 C CA . MET A 1 81 ? 19.309 71.685 6.546 1.00 47.75 81 MET A CA 1
ATOM 599 C C . MET A 1 81 ? 18.957 73.111 6.939 1.00 47.83 81 MET A C 1
ATOM 600 O O . MET A 1 81 ? 18.499 73.898 6.114 1.00 48.61 81 MET A O 1
ATOM 605 N N . VAL A 1 82 ? 19.180 73.432 8.209 1.00 47.59 82 VAL A N 1
ATOM 606 C CA . VAL A 1 82 ? 18.878 74.750 8.748 1.00 47.50 82 VAL A CA 1
ATOM 607 C C . VAL A 1 82 ? 20.107 75.320 9.457 1.00 48.93 82 VAL A C 1
ATOM 608 O O . VAL A 1 82 ? 20.746 74.635 10.254 1.00 49.80 82 VAL A O 1
ATOM 612 N N . ASP A 1 83 ? 20.423 76.579 9.168 1.00 50.21 83 ASP A N 1
ATOM 613 C CA . ASP A 1 83 ? 21.588 77.252 9.743 1.00 50.46 83 ASP A CA 1
ATOM 614 C C . ASP A 1 83 ? 21.212 78.516 10.519 1.00 51.09 83 ASP A C 1
ATOM 615 O O . ASP A 1 83 ? 20.861 79.534 9.927 1.00 52.11 83 ASP A O 1
ATOM 620 N N . GLN A 1 84 ? 21.306 78.456 11.844 1.00 51.62 84 GLN A N 1
ATOM 621 C CA . GLN A 1 84 ? 20.970 79.601 12.673 1.00 51.35 84 GLN A CA 1
ATOM 622 C C . GLN A 1 84 ? 22.189 80.235 13.318 1.00 52.79 84 GLN A C 1
ATOM 623 O O . GLN A 1 84 ? 23.227 79.597 13.478 1.00 52.91 84 GLN A O 1
ATOM 629 N N . ASP A 1 85 ? 22.046 81.504 13.682 1.00 54.83 85 ASP A N 1
ATOM 630 C CA . ASP A 1 85 ? 23.114 82.243 14.334 1.00 56.16 85 ASP A CA 1
ATOM 631 C C . ASP A 1 85 ? 22.578 83.075 15.487 1.00 56.22 85 ASP A C 1
ATOM 632 O O . ASP A 1 85 ? 21.428 83.524 15.471 1.00 56.14 85 ASP A O 1
ATOM 637 N N . TRP A 1 86 ? 23.421 83.258 16.495 1.00 55.29 86 TRP A N 1
ATOM 638 C CA . TRP A 1 86 ? 23.073 84.036 17.673 1.00 55.56 86 TRP A CA 1
ATOM 639 C C . TRP A 1 86 ? 24.127 85.124 17.777 1.00 58.08 86 TRP A C 1
ATOM 640 O O . TRP A 1 86 ? 25.026 85.048 18.613 1.00 58.09 86 TRP A O 1
ATOM 651 N N . MET A 1 87 ? 24.005 86.131 16.911 1.00 61.01 87 MET A N 1
ATOM 652 C CA . MET A 1 87 ? 24.951 87.245 16.850 1.00 63.58 87 MET A CA 1
ATOM 653 C C . MET A 1 87 ? 24.777 88.294 17.950 1.00 65.37 87 MET A C 1
ATOM 654 O O . MET A 1 87 ? 25.647 89.150 18.143 1.00 65.08 87 MET A O 1
ATOM 659 N N . ASP A 1 88 ? 23.662 88.235 18.673 1.00 66.52 88 ASP A N 1
ATOM 660 C CA . ASP A 1 88 ? 23.426 89.196 19.742 1.00 67.37 88 ASP A CA 1
ATOM 661 C C . ASP A 1 88 ? 23.875 88.630 21.085 1.00 68.02 88 ASP A C 1
ATOM 662 O O . ASP A 1 88 ? 23.129 87.901 21.748 1.00 68.10 88 ASP A O 1
ATOM 667 N N . SER A 1 89 ? 25.098 88.977 21.480 1.00 69.16 89 SER A N 1
ATOM 668 C CA . SER A 1 89 ? 25.666 88.505 22.738 1.00 70.70 89 SER A CA 1
ATOM 669 C C . SER A 1 89 ? 24.919 89.026 23.959 1.00 72.01 89 SER A C 1
ATOM 670 O O . SER A 1 89 ? 25.160 88.573 25.076 1.00 72.05 89 SER A O 1
ATOM 673 N N . SER A 1 90 ? 24.016 89.979 23.745 1.00 74.34 90 SER A N 1
ATOM 674 C CA . SER A 1 90 ? 23.232 90.555 24.839 1.00 76.19 90 SER A CA 1
ATOM 675 C C . SER A 1 90 ? 21.929 89.781 24.991 1.00 76.60 90 SER A C 1
ATOM 676 O O . SER A 1 90 ? 21.206 89.940 25.973 1.00 76.85 90 SER A O 1
ATOM 679 N N . ASN A 1 91 ? 21.638 88.949 23.997 1.00 76.89 91 ASN A N 1
ATOM 680 C CA . ASN A 1 91 ? 20.432 88.141 24.002 1.00 77.67 91 ASN A CA 1
ATOM 681 C C . ASN A 1 91 ? 20.706 86.755 23.443 1.00 77.31 91 ASN A C 1
ATOM 682 O O . ASN A 1 91 ? 19.945 86.255 22.612 1.00 77.19 91 ASN A O 1
ATOM 687 N N . PRO A 1 92 ? 21.808 86.118 23.883 1.00 77.33 92 PRO A N 1
ATOM 688 C CA . PRO A 1 92 ? 22.124 84.773 23.385 1.00 75.64 92 PRO A CA 1
ATOM 689 C C . PRO A 1 92 ? 21.036 83.858 23.916 1.00 73.29 92 PRO A C 1
ATOM 690 O O . PRO A 1 92 ? 20.859 83.739 25.127 1.00 74.58 92 PRO A O 1
ATOM 694 N N . GLY A 1 93 ? 20.296 83.230 23.017 1.00 70.29 93 GLY A N 1
ATOM 695 C CA . GLY A 1 93 ? 19.222 82.361 23.446 1.00 68.29 93 GLY A CA 1
ATOM 696 C C . GLY A 1 93 ? 18.116 82.451 22.425 1.00 67.17 93 GLY A C 1
ATOM 697 O O . GLY A 1 93 ? 17.261 81.574 22.329 1.00 68.64 93 GLY A O 1
ATOM 698 N N . THR A 1 94 ? 18.139 83.540 21.668 1.00 65.92 94 THR A N 1
ATOM 699 C CA . THR A 1 94 ? 17.170 83.778 20.608 1.00 64.05 94 THR A CA 1
ATOM 700 C C . THR A 1 94 ? 18.009 84.035 19.369 1.00 62.13 94 THR A C 1
ATOM 701 O O . THR A 1 94 ? 18.854 84.936 19.345 1.00 59.87 94 THR A O 1
ATOM 705 N N . TRP A 1 95 ? 17.791 83.223 18.345 1.00 61.69 95 TRP A N 1
ATOM 706 C CA . TRP A 1 95 ? 18.556 83.361 17.122 1.00 61.00 95 TRP A CA 1
ATOM 707 C C . TRP A 1 95 ? 18.262 84.654 16.366 1.00 62.21 95 TRP A C 1
ATOM 708 O O . TRP A 1 95 ? 17.141 85.179 16.379 1.00 60.05 95 TRP A O 1
ATOM 719 N N . THR A 1 96 ? 19.293 85.161 15.705 1.00 63.09 96 THR A N 1
ATOM 720 C CA . THR A 1 96 ? 19.186 86.392 14.948 1.00 63.03 96 THR A CA 1
ATOM 721 C C . THR A 1 96 ? 19.101 86.149 13.442 1.00 63.83 96 THR A C 1
ATOM 722 O O . THR A 1 96 ? 18.565 86.978 12.709 1.00 64.77 96 THR A O 1
ATOM 726 N N . ASP A 1 97 ? 19.612 85.013 12.979 1.00 63.95 97 ASP A N 1
ATOM 727 C CA . ASP A 1 97 ? 19.579 84.709 11.549 1.00 63.22 97 ASP A CA 1
ATOM 728 C C . ASP A 1 97 ? 19.310 83.227 11.270 1.00 61.56 97 ASP A C 1
ATOM 729 O O . ASP A 1 97 ? 19.930 82.358 11.875 1.00 61.72 97 ASP A O 1
ATOM 734 N N . GLU A 1 98 ? 18.378 82.948 10.359 1.00 59.30 98 GLU A N 1
ATOM 735 C CA . GLU A 1 98 ? 18.024 81.577 10.012 1.00 57.30 98 GLU A CA 1
ATOM 736 C C . GLU A 1 98 ? 17.942 81.343 8.511 1.00 57.40 98 GLU A C 1
ATOM 737 O O . GLU A 1 98 ? 17.132 81.962 7.821 1.00 57.18 98 GLU A O 1
ATOM 743 N N . ALA A 1 99 ? 18.768 80.427 8.016 1.00 56.94 99 ALA A N 1
ATOM 744 C CA . ALA A 1 99 ? 18.793 80.087 6.598 1.00 55.31 99 ALA A CA 1
ATOM 745 C C . ALA A 1 99 ? 18.246 78.667 6.396 1.00 55.44 99 ALA A C 1
ATOM 746 O O . ALA A 1 99 ? 18.763 77.704 6.979 1.00 56.64 99 ALA A O 1
ATOM 748 N N . ARG A 1 100 ? 17.202 78.532 5.579 1.00 52.43 100 ARG A N 1
ATOM 749 C CA . ARG A 1 100 ? 16.618 77.219 5.329 1.00 51.56 100 ARG A CA 1
ATOM 750 C C . ARG A 1 100 ? 17.025 76.668 3.970 1.00 52.69 100 ARG A C 1
ATOM 751 O O . ARG A 1 100 ? 17.094 77.402 2.990 1.00 52.58 100 ARG A O 1
ATOM 759 N N . HIS A 1 101 ? 17.300 75.369 3.916 1.00 53.70 101 HIS A N 1
ATOM 760 C CA . HIS A 1 101 ? 17.734 74.743 2.677 1.00 54.06 101 HIS A CA 1
ATOM 761 C C . HIS A 1 101 ? 17.005 73.442 2.396 1.00 54.05 101 HIS A C 1
ATOM 762 O O . HIS A 1 101 ? 17.471 72.370 2.761 1.00 56.01 101 HIS A O 1
ATOM 769 N N . PRO A 1 102 ? 15.849 73.512 1.732 1.00 53.30 102 PRO A N 1
ATOM 770 C CA . PRO A 1 102 ? 15.153 72.255 1.462 1.00 52.05 102 PRO A CA 1
ATOM 771 C C . PRO A 1 102 ? 15.937 71.427 0.437 1.00 51.51 102 PRO A C 1
ATOM 772 O O . PRO A 1 102 ? 15.857 70.199 0.413 1.00 52.93 102 PRO A O 1
ATOM 776 N N . ASP A 1 103 ? 16.695 72.111 -0.412 1.00 50.56 103 ASP A N 1
ATOM 777 C CA . ASP A 1 103 ? 17.461 71.442 -1.453 1.00 50.90 103 ASP A CA 1
ATOM 778 C C . ASP A 1 103 ? 18.775 70.917 -0.906 1.00 50.67 103 ASP A C 1
ATOM 779 O O . ASP A 1 103 ? 19.860 71.395 -1.256 1.00 51.09 103 ASP A O 1
ATOM 784 N N . THR A 1 104 ? 18.654 69.919 -0.040 1.00 49.25 104 THR A N 1
ATOM 785 C CA . THR A 1 104 ? 19.793 69.291 0.593 1.00 47.78 104 THR A CA 1
ATOM 786 C C . THR A 1 104 ? 19.686 67.789 0.379 1.00 48.53 104 THR A C 1
ATOM 787 O O . THR A 1 104 ? 18.588 67.259 0.201 1.00 46.91 104 THR A O 1
ATOM 791 N N . GLN A 1 105 ? 20.822 67.101 0.383 1.00 48.48 105 GLN A N 1
ATOM 792 C CA . GLN A 1 105 ? 20.788 65.657 0.237 1.00 49.92 105 GLN A CA 1
ATOM 793 C C . GLN A 1 105 ? 21.942 64.960 0.952 1.00 49.07 105 GLN A C 1
ATOM 794 O O . GLN A 1 105 ? 23.028 65.528 1.130 1.00 49.03 105 GLN A O 1
ATOM 800 N N . LEU A 1 106 ? 21.673 63.734 1.396 1.00 46.02 106 LEU A N 1
ATOM 801 C CA . LEU A 1 106 ? 22.680 62.916 2.045 1.00 43.37 106 LEU A CA 1
ATOM 802 C C . LEU A 1 106 ? 23.312 62.219 0.852 1.00 42.19 106 LEU A C 1
ATOM 803 O O . LEU A 1 106 ? 22.700 61.334 0.251 1.00 42.43 106 LEU A O 1
ATOM 808 N N . ASN A 1 107 ? 24.511 62.647 0.479 1.00 41.24 107 ASN A N 1
ATOM 809 C CA . ASN A 1 107 ? 25.200 62.048 -0.657 1.00 41.91 107 ASN A CA 1
ATOM 810 C C . ASN A 1 107 ? 25.399 60.562 -0.418 1.00 41.94 107 ASN A C 1
ATOM 811 O O . ASN A 1 107 ? 25.088 59.729 -1.277 1.00 40.59 107 ASN A O 1
ATOM 816 N N . TYR A 1 108 ? 25.923 60.239 0.760 1.00 40.59 108 TYR A N 1
ATOM 817 C CA . TYR A 1 108 ? 26.144 58.859 1.132 1.00 40.00 108 TYR A CA 1
ATOM 818 C C . TYR A 1 108 ? 26.418 58.747 2.625 1.00 39.15 108 TYR A C 1
ATOM 819 O O . TYR A 1 108 ? 26.603 59.758 3.318 1.00 36.44 108 TYR A O 1
ATOM 828 N N . ALA A 1 109 ? 26.434 57.505 3.102 1.00 37.12 109 ALA A N 1
ATOM 829 C CA . ALA A 1 109 ? 26.723 57.200 4.496 1.00 36.12 109 ALA A CA 1
ATOM 830 C C . ALA A 1 109 ? 27.071 55.727 4.582 1.00 34.47 109 ALA A C 1
ATOM 831 O O . ALA A 1 109 ? 26.531 54.921 3.844 1.00 34.96 109 ALA A O 1
ATOM 833 N N . ASN A 1 110 ? 27.993 55.372 5.459 1.00 33.17 110 ASN A N 1
ATOM 834 C CA . ASN A 1 110 ? 28.342 53.975 5.605 1.00 34.83 110 ASN A CA 1
ATOM 835 C C . ASN A 1 110 ? 28.922 53.688 6.971 1.00 35.10 110 ASN A C 1
ATOM 836 O O . ASN A 1 110 ? 29.136 54.598 7.776 1.00 35.04 110 ASN A O 1
ATOM 841 N N . GLU A 1 111 ? 29.186 52.413 7.220 1.00 34.66 111 GLU A N 1
ATOM 842 C CA . GLU A 1 111 ? 29.714 51.999 8.500 1.00 36.24 111 GLU A CA 1
ATOM 843 C C . 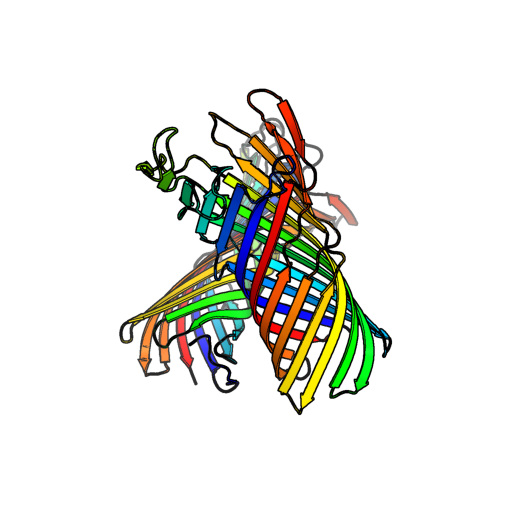GLU A 1 111 ? 30.215 50.551 8.483 1.00 37.26 111 GLU A C 1
ATOM 844 O O . GLU A 1 111 ? 29.635 49.670 7.842 1.00 37.04 111 GLU A O 1
ATOM 850 N N . PHE A 1 112 ? 31.323 50.314 9.164 1.00 36.93 112 PHE A N 1
ATOM 851 C CA . PHE A 1 112 ? 31.838 48.970 9.259 1.00 38.48 112 PHE A CA 1
ATOM 852 C C . PHE A 1 112 ? 32.066 48.792 10.743 1.00 39.12 112 PHE A C 1
ATOM 853 O O . PHE A 1 112 ? 32.197 49.776 11.479 1.00 39.76 112 PHE A O 1
ATOM 861 N N . ASP A 1 113 ? 32.100 47.543 11.183 1.00 39.44 113 ASP A N 1
ATOM 862 C CA . ASP A 1 113 ? 32.251 47.241 12.591 1.00 39.13 113 ASP A CA 1
ATOM 863 C C . ASP A 1 113 ? 32.914 45.872 12.772 1.00 39.34 113 ASP A C 1
ATOM 864 O O . ASP A 1 113 ? 32.487 44.877 12.181 1.00 40.22 113 ASP A O 1
ATOM 869 N N . LEU A 1 114 ? 33.972 45.839 13.576 1.00 38.95 114 LEU A N 1
ATOM 870 C CA . LEU A 1 114 ? 34.702 44.607 13.869 1.00 38.23 114 LEU A CA 1
ATOM 871 C C . LEU A 1 114 ? 34.588 44.411 15.369 1.00 36.88 114 LEU A C 1
ATOM 872 O O . LEU A 1 114 ? 34.870 45.336 16.132 1.00 37.83 114 LEU A O 1
ATOM 877 N N . ASN A 1 115 ? 34.186 43.219 15.799 1.00 33.78 115 ASN A N 1
ATOM 878 C CA . ASN A 1 115 ? 34.026 42.982 17.225 1.00 34.05 115 ASN A CA 1
ATOM 879 C C . ASN A 1 115 ? 34.315 41.545 17.697 1.00 33.85 115 ASN A C 1
ATOM 880 O O . ASN A 1 115 ? 34.523 40.637 16.903 1.00 31.88 115 ASN A O 1
ATOM 885 N N . ILE A 1 116 ? 34.338 41.361 19.011 1.00 34.01 116 ILE A N 1
ATOM 886 C CA . ILE A 1 116 ? 34.537 40.048 19.596 1.00 36.57 116 ILE A CA 1
ATOM 887 C C . ILE A 1 116 ? 33.439 39.883 20.637 1.00 36.86 116 ILE A C 1
ATOM 888 O O . ILE A 1 116 ? 33.018 40.856 21.267 1.00 36.98 116 ILE A O 1
ATOM 893 N N . LYS A 1 117 ? 32.962 38.654 20.792 1.00 37.21 117 LYS A N 1
ATOM 894 C CA . LYS A 1 117 ? 31.919 38.360 21.755 1.00 36.15 117 LYS A CA 1
ATOM 895 C C . LYS A 1 117 ? 32.357 37.306 22.749 1.00 36.57 117 LYS A C 1
ATOM 896 O O . LYS A 1 117 ? 32.824 36.245 22.373 1.00 36.98 117 LYS A O 1
ATOM 902 N N . GLY A 1 118 ? 32.218 37.626 24.027 1.00 36.48 118 GLY A N 1
ATOM 903 C CA . GLY A 1 118 ? 32.572 36.690 25.067 1.00 36.48 118 GLY A CA 1
ATOM 904 C C . GLY A 1 118 ? 31.267 36.211 25.651 1.00 38.29 118 GLY A C 1
ATOM 905 O O . GLY A 1 118 ? 30.603 36.943 26.390 1.00 36.63 118 GLY A O 1
ATOM 906 N N . TRP A 1 119 ? 30.905 34.977 25.317 1.00 38.43 119 TRP A N 1
ATOM 907 C CA . TRP A 1 119 ? 29.657 34.388 25.770 1.00 39.26 119 TRP A CA 1
ATOM 908 C C . TRP A 1 119 ? 29.615 34.044 27.243 1.00 41.27 119 TRP A C 1
ATOM 909 O O . TRP A 1 119 ? 30.494 33.362 27.741 1.00 44.32 119 TRP A O 1
ATOM 920 N N . LEU A 1 120 ? 28.591 34.531 27.938 1.00 43.58 120 LEU A N 1
ATOM 921 C CA . LEU A 1 120 ? 28.401 34.238 29.357 1.00 45.98 120 LEU A CA 1
ATOM 922 C C . LEU A 1 120 ? 27.431 33.067 29.401 1.00 48.22 120 LEU A C 1
ATOM 923 O O . LEU A 1 120 ? 27.496 32.217 30.290 1.00 49.36 120 LEU A O 1
ATOM 928 N N . LEU A 1 121 ? 26.526 33.045 28.427 1.00 50.36 121 LEU A N 1
ATOM 929 C CA . LEU A 1 121 ? 25.539 31.979 28.284 1.00 51.33 121 LEU A CA 1
ATOM 930 C C . LEU A 1 121 ? 25.502 31.621 26.811 1.00 51.90 121 LEU A C 1
ATOM 931 O O . LEU A 1 121 ? 25.419 32.502 25.960 1.00 52.03 121 LEU A O 1
ATOM 936 N N . ASN A 1 122 ? 25.586 30.333 26.508 1.00 53.21 122 ASN A N 1
ATOM 937 C CA . ASN A 1 122 ? 25.550 29.900 25.121 1.00 55.18 122 ASN A CA 1
ATOM 938 C C . ASN A 1 122 ? 24.863 28.540 25.007 1.00 56.57 122 ASN A C 1
ATOM 939 O O . ASN A 1 122 ? 25.511 27.495 25.048 1.00 57.02 122 ASN A O 1
ATOM 944 N N . GLU A 1 123 ? 23.545 28.567 24.870 1.00 57.34 123 GLU A N 1
ATOM 945 C CA . GLU A 1 123 ? 22.760 27.354 24.755 1.00 59.78 123 GLU A CA 1
ATOM 946 C C . GLU A 1 123 ? 22.039 27.325 23.407 1.00 61.75 123 GLU A C 1
ATOM 947 O O . GLU A 1 123 ? 22.166 28.257 22.605 1.00 61.05 123 GLU A O 1
ATOM 953 N N . PRO A 1 124 ? 21.285 26.241 23.130 1.00 63.74 124 PRO A N 1
ATOM 954 C CA . PRO A 1 124 ? 20.549 26.118 21.861 1.00 63.35 124 PRO A CA 1
ATOM 955 C C . PRO A 1 124 ? 19.374 27.104 21.744 1.00 63.17 124 PRO A C 1
ATOM 956 O O . PRO A 1 124 ? 19.029 27.542 20.639 1.00 62.16 124 PRO A O 1
ATOM 960 N N . ASN A 1 125 ? 18.777 27.454 22.885 1.00 62.00 125 ASN A N 1
ATOM 961 C CA . ASN A 1 125 ? 17.642 28.375 22.908 1.00 61.50 125 ASN A CA 1
ATOM 962 C C . ASN A 1 125 ? 17.903 29.778 23.478 1.00 60.61 125 ASN A C 1
ATOM 963 O O . ASN A 1 125 ? 16.997 30.605 23.511 1.00 60.64 125 ASN A O 1
ATOM 968 N N . TYR A 1 126 ? 19.120 30.047 23.940 1.00 59.48 126 TYR A N 1
ATOM 969 C CA . TYR A 1 126 ? 19.435 31.371 24.472 1.00 57.32 126 TYR A CA 1
ATOM 970 C C . TYR A 1 126 ? 20.931 31.665 24.522 1.00 54.71 126 TYR A C 1
ATOM 971 O O . TYR A 1 126 ? 21.747 30.796 24.819 1.00 51.72 126 TYR A O 1
ATOM 980 N N . ARG A 1 127 ? 21.267 32.917 24.229 1.00 53.11 127 ARG A N 1
ATOM 981 C CA . ARG A 1 127 ? 22.646 33.379 24.177 1.00 50.13 127 ARG A CA 1
ATOM 982 C C . ARG A 1 127 ? 22.768 34.744 24.854 1.00 48.24 127 ARG A C 1
ATOM 983 O O . ARG A 1 127 ? 21.906 35.602 24.680 1.00 48.35 127 ARG A O 1
ATOM 991 N N . LEU A 1 128 ? 23.838 34.938 25.620 1.00 45.55 128 LEU A N 1
ATOM 992 C CA . LEU A 1 128 ? 24.100 36.203 26.309 1.00 42.68 128 LEU A CA 1
ATOM 993 C C . LEU A 1 128 ? 25.605 36.422 26.223 1.00 43.38 128 LEU A C 1
ATOM 994 O O . LEU A 1 128 ? 26.373 35.593 26.701 1.00 43.49 128 LEU A O 1
ATOM 999 N N . GLY A 1 129 ? 26.038 37.528 25.631 1.00 41.86 129 GLY A N 1
ATOM 1000 C CA . GLY A 1 129 ? 27.466 37.755 25.535 1.00 40.68 129 GLY A CA 1
ATOM 1001 C C . GLY A 1 129 ? 27.954 39.188 25.657 1.00 40.68 129 GLY A C 1
ATOM 1002 O O . GLY A 1 129 ? 27.258 40.139 25.291 1.00 42.27 129 GLY A O 1
ATOM 1003 N N . LEU A 1 130 ? 29.164 39.340 26.190 1.00 38.56 130 LEU A N 1
ATOM 1004 C CA . LEU A 1 130 ? 29.789 40.649 26.319 1.00 34.51 130 LEU A CA 1
ATOM 1005 C C . LEU A 1 130 ? 30.386 40.955 24.953 1.00 33.87 130 LEU A C 1
ATOM 1006 O O . LEU A 1 130 ? 30.700 40.034 24.189 1.00 32.25 130 LEU A O 1
ATOM 1011 N N . MET A 1 131 ? 30.528 42.239 24.639 1.00 32.80 131 MET A N 1
ATOM 1012 C CA . MET A 1 131 ? 31.111 42.635 23.372 1.00 35.08 131 MET A CA 1
ATOM 1013 C C . MET A 1 131 ? 32.207 43.679 23.576 1.00 35.41 131 MET A C 1
ATOM 1014 O O . MET A 1 131 ? 32.220 44.410 24.566 1.00 33.89 131 MET A O 1
ATOM 1019 N N . ALA A 1 132 ? 33.121 43.737 22.613 1.00 33.56 132 ALA A N 1
ATOM 1020 C CA . ALA A 1 132 ? 34.205 44.706 22.606 1.00 32.88 132 ALA A CA 1
ATOM 1021 C C . ALA A 1 132 ? 34.488 44.874 21.125 1.00 33.39 132 ALA A C 1
ATOM 1022 O O . ALA A 1 132 ? 34.688 43.878 20.411 1.00 34.07 132 ALA A O 1
ATOM 1024 N N . GLY A 1 133 ? 34.477 46.114 20.647 1.00 31.69 133 GLY A N 1
ATOM 1025 C CA . GLY A 1 133 ? 34.715 46.320 19.235 1.00 31.99 133 GLY A CA 1
ATOM 1026 C C . GLY A 1 133 ? 35.063 47.732 18.828 1.00 33.50 133 GLY A C 1
ATOM 1027 O O . GLY A 1 133 ? 35.242 48.625 19.660 1.00 34.01 133 GLY A O 1
ATOM 1028 N N . TYR A 1 134 ? 35.150 47.922 17.521 1.00 32.96 134 TYR A N 1
ATOM 1029 C CA . TYR A 1 134 ? 35.497 49.198 16.934 1.00 33.36 134 TYR A CA 1
ATOM 1030 C C . TYR A 1 134 ? 34.589 49.464 15.730 1.00 33.39 134 TYR A C 1
ATOM 1031 O O . TYR A 1 134 ? 34.361 48.574 14.908 1.00 30.98 134 TYR A O 1
ATOM 1040 N N . GLN A 1 135 ? 34.085 50.686 15.615 1.00 34.39 135 GLN A N 1
ATOM 1041 C CA . GLN A 1 135 ? 33.212 51.044 14.492 1.00 37.05 135 GLN A CA 1
ATOM 1042 C C . GLN A 1 135 ? 33.623 52.362 13.885 1.00 35.34 135 GLN A C 1
ATOM 1043 O O . GLN A 1 135 ? 34.149 53.220 14.571 1.00 37.39 135 GLN A O 1
ATOM 1049 N N . GLU A 1 136 ? 33.359 52.520 12.597 1.00 35.57 136 GLU A N 1
ATOM 1050 C CA . GLU A 1 136 ? 33.652 53.760 11.890 1.00 34.83 136 GLU A CA 1
ATOM 1051 C C . GLU A 1 136 ? 32.491 54.078 10.953 1.00 34.98 136 GLU A C 1
ATOM 1052 O O . GLU A 1 136 ? 32.082 53.238 10.159 1.00 33.99 136 GLU A O 1
ATOM 1058 N N . SER A 1 137 ? 31.946 55.283 11.050 1.00 35.24 137 SER A N 1
ATOM 1059 C CA . SER A 1 137 ? 30.860 55.662 10.158 1.00 36.50 137 SER A CA 1
ATOM 1060 C C . SER A 1 137 ? 31.195 56.986 9.491 1.00 36.05 137 SER A C 1
ATOM 1061 O O . SER A 1 137 ? 31.910 57.812 10.061 1.00 33.88 137 SER A O 1
ATOM 1064 N N . ARG A 1 138 ? 30.685 57.175 8.276 1.00 36.41 138 ARG A N 1
ATOM 1065 C CA . ARG A 1 138 ? 30.921 58.412 7.535 1.00 37.16 138 ARG A CA 1
ATOM 1066 C C . ARG A 1 138 ? 29.629 58.996 6.943 1.00 36.78 138 ARG A C 1
ATOM 1067 O O . ARG A 1 138 ? 28.739 58.258 6.517 1.00 34.55 138 ARG A O 1
ATOM 1075 N N . TYR A 1 139 ? 29.532 60.324 6.938 1.00 36.20 139 TYR A N 1
ATOM 1076 C CA . TYR A 1 139 ? 28.380 61.006 6.360 1.00 36.87 139 TYR A CA 1
ATOM 1077 C C . TYR A 1 139 ? 28.867 62.140 5.467 1.00 37.90 139 TYR A C 1
ATOM 1078 O O . TYR A 1 139 ? 29.891 62.760 5.737 1.00 35.61 139 TYR A O 1
ATOM 1087 N N . SER A 1 140 ? 28.107 62.403 4.408 1.00 40.80 140 SER A N 1
ATOM 1088 C CA . SER A 1 140 ? 28.420 63.442 3.425 1.00 41.46 140 SER A CA 1
ATOM 1089 C C . SER A 1 140 ? 27.124 64.132 2.943 1.00 41.71 140 SER A C 1
ATOM 1090 O O . SER A 1 140 ? 26.217 63.479 2.406 1.00 38.93 140 SER A O 1
ATOM 1093 N N . PHE A 1 141 ? 27.035 65.446 3.155 1.00 42.51 141 PHE A N 1
ATOM 1094 C CA . PHE A 1 141 ? 25.856 66.218 2.744 1.00 43.15 141 PHE A CA 1
ATOM 1095 C C . PHE A 1 141 ? 26.208 67.388 1.828 1.00 45.73 141 PHE A C 1
ATOM 1096 O O . PHE A 1 141 ? 27.371 67.773 1.688 1.00 46.79 141 PHE A O 1
ATOM 1104 N N . THR A 1 142 ? 25.167 67.960 1.228 1.00 47.28 142 THR A N 1
ATOM 1105 C CA . THR A 1 142 ? 25.288 69.113 0.351 1.00 47.70 142 THR A CA 1
ATOM 1106 C C . THR A 1 142 ? 23.973 69.893 0.383 1.00 48.54 142 THR A C 1
ATOM 1107 O O . THR A 1 142 ? 22.892 69.326 0.228 1.00 48.80 142 THR A O 1
ATOM 1111 N N . ALA A 1 143 ? 24.083 71.198 0.603 1.00 50.28 143 ALA A N 1
ATOM 1112 C CA . ALA A 1 143 ? 22.930 72.084 0.649 1.00 51.64 143 ALA A CA 1
ATOM 1113 C C . ALA A 1 143 ? 23.075 73.143 -0.449 1.00 54.12 143 ALA A C 1
ATOM 1114 O O . ALA A 1 143 ? 24.175 73.640 -0.718 1.00 50.99 143 ALA A O 1
ATOM 1116 N N . ARG A 1 144 ? 21.954 73.480 -1.081 1.00 57.94 144 ARG A N 1
ATOM 1117 C CA . ARG A 1 144 ? 21.943 74.468 -2.152 1.00 60.03 144 ARG A CA 1
ATOM 1118 C C . ARG A 1 144 ? 20.780 75.433 -1.983 1.00 60.54 144 ARG A C 1
ATOM 1119 O O . ARG A 1 144 ? 19.747 75.077 -1.406 1.00 60.27 144 ARG A O 1
ATOM 1127 N N . GLY A 1 145 ? 20.970 76.649 -2.497 1.00 60.96 145 GLY A N 1
ATOM 1128 C CA . GLY A 1 145 ? 19.945 77.680 -2.462 1.00 60.53 145 GLY A CA 1
ATOM 1129 C C . GLY A 1 145 ? 19.237 77.906 -1.149 1.00 60.81 145 GLY A C 1
ATOM 1130 O O . GLY A 1 145 ? 19.874 78.136 -0.132 1.00 62.23 145 GLY A O 1
ATOM 1131 N N . GLY A 1 146 ? 17.910 77.857 -1.177 1.00 61.39 146 GLY A N 1
ATOM 1132 C CA . GLY A 1 146 ? 17.139 78.064 0.034 1.00 62.54 146 GLY A CA 1
ATOM 1133 C C . GLY A 1 146 ? 16.838 79.520 0.336 1.00 63.49 146 GLY A C 1
ATOM 1134 O O . GLY A 1 146 ? 17.395 80.422 -0.288 1.00 63.91 146 GLY A O 1
ATOM 1135 N N . SER A 1 147 ? 15.957 79.739 1.310 1.00 64.93 147 SER A N 1
ATOM 1136 C CA . SER A 1 147 ? 15.534 81.075 1.734 1.00 65.50 147 SER A CA 1
ATOM 1137 C C . SER A 1 147 ? 16.123 81.465 3.088 1.00 65.87 147 SER A C 1
ATOM 1138 O O . SER A 1 147 ? 16.661 80.626 3.801 1.00 65.81 147 SER A O 1
ATOM 1141 N N . TYR A 1 148 ? 16.005 82.741 3.446 1.00 67.48 148 TYR A N 1
ATOM 1142 C CA . TYR A 1 148 ? 16.520 83.211 4.730 1.00 68.72 148 TYR A CA 1
ATOM 1143 C C . TYR A 1 148 ? 15.647 84.249 5.434 1.00 68.86 148 TYR A C 1
ATOM 1144 O O . TYR A 1 148 ? 14.605 84.658 4.929 1.00 68.40 148 TYR A O 1
ATOM 1153 N N . ILE A 1 149 ? 16.096 84.645 6.621 1.00 70.00 149 ILE A N 1
ATOM 1154 C CA . ILE A 1 149 ? 15.436 85.637 7.466 1.00 70.55 149 ILE A CA 1
ATOM 1155 C C . ILE A 1 149 ? 16.524 86.217 8.374 1.00 71.85 149 ILE A C 1
ATOM 1156 O O . ILE A 1 149 ? 16.551 85.931 9.572 1.00 72.73 149 ILE A O 1
ATOM 1161 N N . TYR A 1 150 ? 17.426 87.015 7.810 1.00 73.04 150 TYR A N 1
ATOM 1162 C CA . TYR A 1 150 ? 18.513 87.601 8.594 1.00 74.46 150 TYR A CA 1
ATOM 1163 C C . TYR A 1 150 ? 18.128 88.838 9.393 1.00 75.46 150 TYR A C 1
ATOM 1164 O O . TYR A 1 150 ? 17.013 89.344 9.277 1.00 75.86 150 TYR A O 1
ATOM 1173 N N . SER A 1 151 ? 19.066 89.313 10.209 1.00 77.12 151 SER A N 1
ATOM 1174 C CA . SER A 1 151 ? 18.857 90.498 11.037 1.00 79.35 151 SER A CA 1
ATOM 1175 C C . SER A 1 151 ? 19.770 91.643 10.610 1.00 81.10 151 SER A C 1
ATOM 1176 O O . SER A 1 151 ? 20.996 91.544 10.718 1.00 81.15 151 SER A O 1
ATOM 1179 N N . SER A 1 152 ? 19.160 92.725 10.128 1.00 82.74 152 SER A N 1
ATOM 1180 C CA . SER A 1 152 ? 19.896 93.906 9.685 1.00 84.16 152 SER A CA 1
ATOM 1181 C C . SER A 1 152 ? 20.717 94.500 10.827 1.00 84.92 152 SER A C 1
ATOM 1182 O O . SER A 1 152 ? 20.666 94.014 11.956 1.00 84.48 152 SER A O 1
ATOM 1185 N N . GLU A 1 153 ? 21.469 95.553 10.533 1.00 86.36 153 GLU A N 1
ATOM 1186 C CA . GLU A 1 153 ? 22.297 96.183 11.551 1.00 88.21 153 GLU A CA 1
ATOM 1187 C C . GLU A 1 153 ? 21.470 96.549 12.780 1.00 87.45 153 GLU A C 1
ATOM 1188 O O . GLU A 1 153 ? 21.697 96.021 13.866 1.00 87.94 153 GLU A O 1
ATOM 1194 N N . GLU A 1 154 ? 20.508 97.447 12.612 1.00 86.96 154 GLU A N 1
ATOM 1195 C CA . GLU A 1 154 ? 19.672 97.858 13.732 1.00 86.93 154 GLU A CA 1
ATOM 1196 C C . GLU A 1 154 ? 18.272 97.255 13.636 1.00 86.53 154 GLU A C 1
ATOM 1197 O O . GLU A 1 154 ? 17.289 97.878 14.043 1.00 86.75 154 GLU A O 1
ATOM 1199 N N . GLY A 1 155 ? 18.189 96.038 13.103 1.00 85.52 155 GLY A N 1
ATOM 1200 C CA . GLY A 1 155 ? 16.904 95.371 12.961 1.00 84.25 155 GLY A CA 1
ATOM 1201 C C . GLY A 1 155 ? 16.871 93.990 13.592 1.00 83.30 155 GLY A C 1
ATOM 1202 O O . GLY A 1 155 ? 17.863 93.547 14.165 1.00 83.74 155 GLY A O 1
ATOM 1203 N N . PHE A 1 156 ? 15.740 93.300 13.478 1.00 81.83 156 PHE A N 1
ATOM 1204 C CA . PHE A 1 156 ? 15.599 91.971 14.067 1.00 80.50 156 PHE A CA 1
ATOM 1205 C C . PHE A 1 156 ? 14.683 91.089 13.216 1.00 79.94 156 PHE A C 1
ATOM 1206 O O . PHE A 1 156 ? 13.470 91.313 13.160 1.00 80.41 156 PHE A O 1
ATOM 1214 N N . ARG A 1 157 ? 15.265 90.078 12.572 1.00 78.25 157 ARG A N 1
ATOM 1215 C CA . ARG A 1 157 ? 14.508 89.174 11.707 1.00 76.84 157 ARG A CA 1
ATOM 1216 C C . ARG A 1 157 ? 13.655 90.009 10.761 1.00 76.62 157 ARG A C 1
ATOM 1217 O O . ARG A 1 157 ? 12.436 89.828 10.656 1.00 74.88 157 ARG A O 1
ATOM 1225 N N . ASP A 1 158 ? 14.332 90.926 10.077 1.00 76.39 158 ASP A N 1
ATOM 1226 C CA . ASP A 1 158 ? 13.709 91.846 9.139 1.00 77.03 158 ASP A CA 1
ATOM 1227 C C . ASP A 1 158 ? 14.187 91.599 7.713 1.00 76.50 158 ASP A C 1
ATOM 1228 O O . ASP A 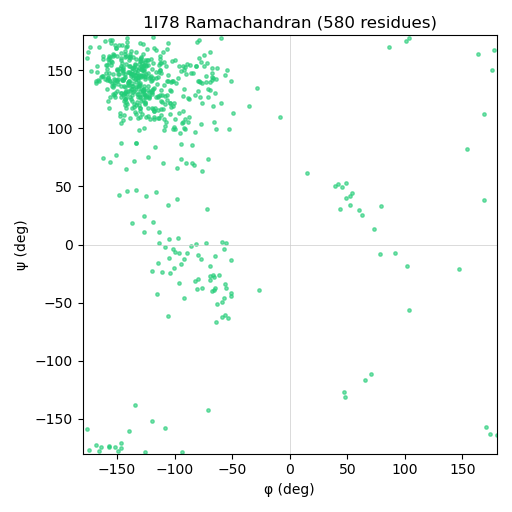1 158 ? 13.398 91.628 6.776 1.00 76.08 158 ASP A O 1
ATOM 1233 N N . ASP A 1 159 ? 15.486 91.365 7.559 1.00 76.15 159 ASP A N 1
ATOM 1234 C CA . ASP A 1 159 ? 16.084 91.106 6.256 1.00 75.38 159 ASP A CA 1
ATOM 1235 C C . ASP A 1 159 ? 15.646 89.725 5.762 1.00 75.85 159 ASP A C 1
ATOM 1236 O O . ASP A 1 159 ? 16.429 88.780 5.765 1.00 77.57 159 ASP A O 1
ATOM 1241 N N . ILE A 1 160 ? 14.388 89.621 5.339 1.00 75.44 160 ILE A N 1
ATOM 1242 C CA . ILE A 1 160 ? 13.810 88.368 4.853 1.00 74.87 160 ILE A CA 1
ATOM 1243 C C . ILE A 1 160 ? 13.991 88.224 3.345 1.00 75.40 160 ILE A C 1
ATOM 1244 O O . ILE A 1 160 ? 13.226 88.790 2.577 1.00 75.95 160 ILE A O 1
ATOM 1249 N N . GLY A 1 161 ? 14.989 87.454 2.919 1.00 76.53 161 GLY A N 1
ATOM 1250 C CA . GLY A 1 161 ? 15.218 87.294 1.493 1.00 76.89 161 GLY A CA 1
ATOM 1251 C C . GLY A 1 161 ? 15.122 85.890 0.920 1.00 77.46 161 GLY A C 1
ATOM 1252 O O . GLY A 1 161 ? 14.399 85.035 1.437 1.00 77.42 161 GLY A O 1
ATOM 1253 N N . SER A 1 162 ? 15.865 85.663 -0.161 1.00 77.53 162 SER A N 1
ATOM 1254 C CA . SER A 1 162 ? 15.884 84.378 -0.855 1.00 77.38 162 SER A CA 1
ATOM 1255 C C . SER A 1 162 ? 17.219 84.194 -1.583 1.00 77.97 162 SER A C 1
ATOM 1256 O O . SER A 1 162 ? 17.809 85.166 -2.056 1.00 77.93 162 SER A O 1
ATOM 1259 N N . PHE A 1 163 ? 17.688 82.950 -1.675 1.00 78.86 163 PHE A N 1
ATOM 1260 C CA . PHE A 1 163 ? 18.965 82.643 -2.332 1.00 79.60 163 PHE A CA 1
ATOM 1261 C C . PHE A 1 163 ? 18.863 82.210 -3.794 1.00 80.45 163 PHE A C 1
ATOM 1262 O O . PHE A 1 163 ? 17.842 81.670 -4.228 1.00 80.32 163 PHE A O 1
ATOM 1270 N N . PRO A 1 164 ? 19.937 82.442 -4.571 1.00 81.00 164 PRO A N 1
ATOM 1271 C CA . PRO A 1 164 ? 19.988 82.072 -5.988 1.00 81.60 164 PRO A CA 1
ATOM 1272 C C . PRO A 1 164 ? 19.799 80.563 -6.088 1.00 82.28 164 PRO A C 1
ATOM 1273 O O . PRO A 1 164 ? 20.570 79.797 -5.513 1.00 82.12 164 PRO A O 1
ATOM 1277 N N . ASN A 1 165 ? 18.774 80.142 -6.818 1.00 83.08 165 ASN A N 1
ATOM 1278 C CA . ASN A 1 165 ? 18.470 78.723 -6.975 1.00 84.02 165 ASN A CA 1
ATOM 1279 C C . ASN A 1 165 ? 19.646 77.851 -7.444 1.00 84.05 165 ASN A C 1
ATOM 1280 O O . ASN A 1 165 ? 19.948 77.790 -8.639 1.00 84.33 165 ASN A O 1
ATOM 1285 N N . GLY A 1 166 ? 20.296 77.169 -6.502 1.00 83.60 166 GLY A N 1
ATOM 1286 C CA . GLY A 1 166 ? 21.410 76.302 -6.850 1.00 82.98 166 GLY A CA 1
ATOM 1287 C C . GLY A 1 166 ? 22.799 76.862 -6.585 1.00 82.46 166 GLY A C 1
ATOM 1288 O O . GLY A 1 166 ? 23.771 76.104 -6.527 1.00 81.62 166 GLY A O 1
ATOM 1289 N N . GLU A 1 167 ? 22.902 78.181 -6.434 1.00 82.38 167 GLU A N 1
ATOM 1290 C CA . GLU A 1 167 ? 24.189 78.828 -6.170 1.00 81.91 167 GLU A CA 1
ATOM 1291 C C . GLU A 1 167 ? 24.679 78.515 -4.749 1.00 81.21 167 GLU A C 1
ATOM 1292 O O . GLU A 1 167 ? 24.498 77.389 -4.264 1.00 80.56 167 GLU A O 1
ATOM 1294 N N . ARG A 1 168 ? 25.293 79.511 -4.098 1.00 80.03 168 ARG A N 1
ATOM 1295 C CA . ARG A 1 168 ? 25.826 79.375 -2.736 1.00 78.35 168 ARG A CA 1
ATOM 1296 C C . ARG A 1 168 ? 25.406 78.048 -2.105 1.00 77.31 168 ARG A C 1
ATOM 1297 O O . ARG A 1 168 ? 24.230 77.842 -1.788 1.00 78.93 168 ARG A O 1
ATOM 1299 N N . ALA A 1 169 ? 26.370 77.146 -1.941 1.00 74.02 169 ALA A N 1
ATOM 1300 C CA . ALA A 1 169 ? 26.103 75.831 -1.371 1.00 70.11 169 ALA A CA 1
ATOM 1301 C C . ALA A 1 169 ? 27.085 75.493 -0.252 1.00 67.14 169 ALA A C 1
ATOM 1302 O O . ALA A 1 169 ? 28.040 76.230 -0.005 1.00 66.17 169 ALA A O 1
ATOM 1304 N N . ILE A 1 170 ? 26.845 74.371 0.418 1.00 63.75 170 ILE A N 1
ATOM 1305 C CA . ILE A 1 170 ? 27.699 73.938 1.516 1.00 60.29 170 ILE A CA 1
ATOM 1306 C C . ILE A 1 170 ? 27.884 72.420 1.550 1.00 59.13 170 ILE A C 1
ATOM 1307 O O . ILE A 1 170 ? 26.908 71.665 1.488 1.00 58.63 170 ILE A O 1
ATOM 1312 N N . GLY A 1 171 ? 29.139 71.984 1.645 1.00 57.29 171 GLY A N 1
ATOM 1313 C CA . GLY A 1 171 ? 29.446 70.560 1.714 1.00 54.72 171 GLY A CA 1
ATOM 1314 C C . GLY A 1 171 ? 29.804 70.161 3.141 1.00 53.29 171 GLY A C 1
ATOM 1315 O O . GLY A 1 171 ? 30.609 70.844 3.786 1.00 53.54 171 GLY A O 1
ATOM 1316 N N . TYR A 1 172 ? 29.223 69.069 3.643 1.00 50.67 172 TYR A N 1
ATOM 1317 C CA . TYR A 1 172 ? 29.493 68.636 5.020 1.00 48.30 172 TYR A CA 1
ATOM 1318 C C . TYR A 1 172 ? 29.798 67.151 5.190 1.00 47.37 172 TYR A C 1
ATOM 1319 O O . TYR A 1 172 ? 28.931 66.307 4.997 1.00 48.09 172 TYR A O 1
ATOM 1328 N N . LYS A 1 173 ? 31.036 66.839 5.560 1.00 47.02 173 LYS A N 1
ATOM 1329 C CA . LYS A 1 173 ? 31.445 65.453 5.771 1.00 45.35 173 LYS A CA 1
ATOM 1330 C C . LYS A 1 173 ? 31.746 65.223 7.238 1.00 43.45 173 LYS A C 1
ATOM 1331 O O . LYS A 1 173 ? 32.168 66.139 7.941 1.00 41.80 173 LYS A O 1
ATOM 1337 N N . GLN A 1 174 ? 31.534 63.991 7.689 1.00 41.70 174 GLN A N 1
ATOM 1338 C CA . GLN A 1 174 ? 31.790 63.629 9.077 1.00 40.19 174 GLN A CA 1
ATOM 1339 C C . GLN A 1 174 ? 32.421 62.264 9.158 1.00 40.75 174 GLN A C 1
ATOM 1340 O O . GLN A 1 174 ? 32.278 61.451 8.241 1.00 41.67 174 GLN A O 1
ATOM 1346 N N . ARG A 1 175 ? 33.090 62.013 10.280 1.00 39.81 175 ARG A N 1
ATOM 1347 C CA . ARG A 1 175 ? 33.723 60.732 10.533 1.00 39.82 175 ARG A CA 1
ATOM 1348 C C . ARG A 1 175 ? 33.656 60.415 12.027 1.00 38.81 175 ARG A C 1
ATOM 1349 O O . ARG A 1 175 ? 34.017 61.242 12.864 1.00 37.07 175 ARG A O 1
ATOM 1357 N N . PHE A 1 176 ? 33.196 59.210 12.349 1.00 36.65 176 PHE A N 1
ATOM 1358 C CA . PHE A 1 176 ? 33.066 58.762 13.728 1.00 35.61 176 PHE A CA 1
ATOM 1359 C C . PHE A 1 176 ? 33.865 57.473 13.950 1.00 35.85 176 PHE A C 1
ATOM 1360 O O . PHE A 1 176 ? 33.589 56.464 13.333 1.00 36.88 176 PHE A O 1
ATOM 1368 N N . LYS A 1 177 ? 34.863 57.524 14.823 1.00 37.83 177 LYS A N 1
ATOM 1369 C CA . LYS A 1 177 ? 35.679 56.364 15.162 1.00 36.94 177 LYS A CA 1
ATOM 1370 C C . LYS A 1 177 ? 35.164 55.957 16.525 1.00 37.47 177 LYS A C 1
ATOM 1371 O O . LYS A 1 177 ? 35.198 56.758 17.453 1.00 35.70 177 LYS A O 1
ATOM 1377 N N . MET A 1 178 ? 34.692 54.722 16.664 1.00 38.59 178 MET A N 1
ATOM 1378 C CA . MET A 1 178 ? 34.127 54.318 17.943 1.00 39.19 178 MET A CA 1
ATOM 1379 C C . MET A 1 178 ? 34.560 53.015 18.602 1.00 38.48 178 MET A C 1
ATOM 1380 O O . MET A 1 178 ? 34.098 51.939 18.242 1.00 39.72 178 MET A O 1
ATOM 1385 N N . PRO A 1 179 ? 35.490 53.092 19.556 1.00 37.23 179 PRO A N 1
ATOM 1386 C CA . PRO A 1 179 ? 35.880 51.846 20.217 1.00 35.06 179 PRO A CA 1
ATOM 1387 C C . PRO A 1 179 ? 34.700 51.654 21.181 1.00 34.14 179 PRO A C 1
ATOM 1388 O O . PRO A 1 179 ? 34.232 52.624 21.773 1.00 34.16 179 PRO A O 1
ATOM 1392 N N . TYR A 1 180 ? 34.204 50.440 21.369 1.00 32.62 180 TYR A N 1
ATOM 1393 C CA . TYR A 1 180 ? 33.047 50.315 22.252 1.00 31.73 180 TYR A CA 1
ATOM 1394 C C . TYR A 1 180 ? 32.901 48.974 22.952 1.00 30.58 180 TYR A C 1
ATOM 1395 O O . TYR A 1 180 ? 33.493 47.984 22.555 1.00 31.26 180 TYR A O 1
ATOM 1404 N N . ILE A 1 181 ? 32.093 48.960 24.000 1.00 32.19 181 ILE A N 1
ATOM 1405 C CA . ILE A 1 181 ? 31.802 47.734 24.728 1.00 34.09 181 ILE A CA 1
ATOM 1406 C C . ILE A 1 181 ? 30.290 47.521 24.603 1.00 35.48 181 ILE A C 1
ATOM 1407 O O . ILE A 1 181 ? 29.530 48.480 24.379 1.00 32.01 181 ILE A O 1
ATOM 1412 N N . GLY A 1 182 ? 29.849 46.273 24.737 1.00 36.06 182 GLY A N 1
ATOM 1413 C CA . GLY A 1 182 ? 28.430 46.016 24.625 1.00 35.69 182 GLY A CA 1
ATOM 1414 C C . GLY A 1 182 ? 27.899 44.759 25.274 1.00 37.06 182 GLY A C 1
ATOM 1415 O O . GLY A 1 182 ? 28.606 44.028 25.972 1.00 35.65 182 GLY A O 1
ATOM 1416 N N . LEU A 1 183 ? 26.615 44.529 25.023 1.00 38.93 183 LEU A N 1
ATOM 1417 C CA . LEU A 1 183 ? 25.873 43.384 25.537 1.00 38.33 183 LEU A CA 1
ATOM 1418 C C . LEU A 1 183 ? 24.923 42.962 24.439 1.00 37.05 183 LEU A C 1
ATOM 1419 O O . LEU A 1 183 ? 24.154 43.769 23.944 1.00 36.91 183 LEU A O 1
ATOM 1424 N N . THR A 1 184 ? 24.980 41.703 24.042 1.00 37.50 184 THR A N 1
ATOM 1425 C CA . THR A 1 184 ? 24.083 41.225 23.004 1.00 38.21 184 THR A CA 1
ATOM 1426 C C . THR A 1 184 ? 23.439 39.939 23.514 1.00 39.90 184 THR A C 1
ATOM 1427 O O . THR A 1 184 ? 23.950 39.323 24.447 1.00 39.34 184 THR A O 1
ATOM 1431 N N . GLY A 1 185 ? 22.306 39.553 22.930 1.00 42.18 185 GLY A N 1
ATOM 1432 C CA . GLY A 1 185 ? 21.625 38.350 23.384 1.00 44.63 185 GLY A CA 1
ATOM 1433 C C . GLY A 1 185 ? 20.314 38.055 22.680 1.00 46.91 185 GLY A C 1
ATOM 1434 O O . GLY A 1 185 ? 19.767 38.902 21.972 1.00 47.64 185 GLY A O 1
ATOM 1435 N N . SER A 1 186 ? 19.801 36.846 22.883 1.00 48.30 186 SER A N 1
ATOM 1436 C CA . SER A 1 186 ? 18.562 36.422 22.245 1.00 49.46 186 SER A CA 1
ATOM 1437 C C . SER A 1 186 ? 18.026 35.119 22.833 1.00 51.18 186 SER A C 1
ATOM 1438 O O . SER A 1 186 ? 18.782 34.195 23.120 1.00 53.39 186 SER A O 1
ATOM 1441 N N . TYR A 1 187 ? 16.711 35.057 23.011 1.00 52.61 187 TYR A N 1
ATOM 1442 C CA . TYR A 1 187 ? 16.061 33.880 23.558 1.00 53.14 187 TYR A CA 1
ATOM 1443 C C . TYR A 1 187 ? 15.225 33.238 22.463 1.00 53.06 187 TYR A C 1
ATOM 1444 O O . TYR A 1 187 ? 14.677 33.923 21.599 1.00 50.55 187 TYR A O 1
ATOM 1453 N N . ARG A 1 188 ? 15.112 31.919 22.509 1.00 54.54 188 ARG A N 1
ATOM 1454 C CA . ARG A 1 188 ? 14.367 31.211 21.486 1.00 56.10 188 ARG A CA 1
ATOM 1455 C C . ARG A 1 188 ? 13.323 30.237 22.010 1.00 57.87 188 ARG A C 1
ATOM 1456 O O . ARG A 1 188 ? 13.631 29.332 22.787 1.00 59.42 188 ARG A O 1
ATOM 1464 N N . TYR A 1 189 ? 12.080 30.433 21.584 1.00 59.14 189 TYR A N 1
ATOM 1465 C CA . TYR A 1 189 ? 10.997 29.538 21.965 1.00 60.12 189 TYR A CA 1
ATOM 1466 C C . TYR A 1 189 ? 10.457 28.907 20.683 1.00 59.77 189 TYR A C 1
ATOM 1467 O O . TYR A 1 189 ? 9.915 29.599 19.817 1.00 58.49 189 TYR A O 1
ATOM 1476 N N . GLU A 1 190 ? 10.615 27.592 20.565 1.00 59.83 190 GLU A N 1
ATOM 1477 C CA . GLU A 1 190 ? 10.177 26.863 19.375 1.00 60.06 190 GLU A CA 1
ATOM 1478 C C . GLU A 1 190 ? 11.045 27.350 18.209 1.00 58.08 190 GLU A C 1
ATOM 1479 O O . GLU A 1 190 ? 12.259 27.152 18.225 1.00 57.81 190 GLU A O 1
ATOM 1485 N N . ASP A 1 191 ? 10.440 27.986 17.207 1.00 56.54 191 ASP A N 1
ATOM 1486 C CA . ASP A 1 191 ? 11.208 28.491 16.066 1.00 54.63 191 ASP A CA 1
ATOM 1487 C C . ASP A 1 191 ? 11.188 30.004 16.021 1.00 51.52 191 ASP A C 1
ATOM 1488 O O . ASP A 1 191 ? 11.599 30.608 15.034 1.00 50.64 191 ASP A O 1
ATOM 1493 N N . PHE A 1 192 ? 10.699 30.613 17.097 1.00 48.31 192 PHE A N 1
ATOM 1494 C CA . PHE A 1 192 ? 10.622 32.068 17.184 1.00 46.03 192 PHE A CA 1
ATOM 1495 C C . PHE A 1 192 ? 11.773 32.608 18.048 1.00 45.15 192 PHE A C 1
ATOM 1496 O O . PHE A 1 192 ? 12.131 32.016 19.073 1.00 42.31 192 PHE A O 1
ATOM 1504 N N . GLU A 1 193 ? 12.345 33.736 17.636 1.00 44.44 193 GLU A N 1
ATOM 1505 C CA . GLU A 1 193 ? 13.469 34.308 18.367 1.00 43.96 193 GLU A CA 1
ATOM 1506 C C . GLU A 1 193 ? 13.429 35.828 18.517 1.00 43.71 193 GLU A C 1
ATOM 1507 O O . GLU A 1 193 ? 13.198 36.560 17.550 1.00 43.74 193 GLU A O 1
ATOM 1513 N N . LEU A 1 194 ? 13.655 36.283 19.746 1.00 43.23 194 LEU A N 1
ATOM 1514 C CA . LEU A 1 194 ? 13.685 37.704 20.078 1.00 41.50 194 LEU A CA 1
ATOM 1515 C C . LEU A 1 194 ? 15.083 38.007 20.613 1.00 42.57 194 LEU A C 1
ATOM 1516 O O . LEU A 1 194 ? 15.610 37.259 21.437 1.00 39.21 194 LEU A O 1
ATOM 1521 N N . GLY A 1 195 ? 15.686 39.093 20.137 1.00 43.46 195 GLY A N 1
ATOM 1522 C CA . GLY A 1 195 ? 17.013 39.454 20.602 1.00 42.65 195 GLY A CA 1
ATOM 1523 C C . GLY A 1 195 ? 17.247 40.943 20.791 1.00 42.98 195 GLY A C 1
ATOM 1524 O O . GLY A 1 195 ? 16.405 41.780 20.455 1.00 43.98 195 GLY A O 1
ATOM 1525 N N . GLY A 1 196 ? 18.412 41.278 21.333 1.00 42.72 196 GLY A N 1
ATOM 1526 C CA . GLY A 1 196 ? 18.747 42.671 21.552 1.00 40.59 196 GLY A CA 1
ATOM 1527 C C . GLY A 1 196 ? 20.242 42.890 21.665 1.00 40.72 196 GLY A C 1
ATOM 1528 O O . GLY A 1 196 ? 21.010 41.964 21.934 1.00 41.64 196 GLY A O 1
ATOM 1529 N N . THR A 1 197 ? 20.656 44.131 21.452 1.00 40.02 197 THR A N 1
ATOM 1530 C CA . THR A 1 197 ? 22.050 44.499 21.536 1.00 37.46 197 THR A CA 1
ATOM 1531 C C . THR A 1 197 ? 22.186 45.913 22.063 1.00 37.25 197 THR A C 1
ATOM 1532 O O . THR A 1 197 ? 21.463 46.820 21.645 1.00 35.96 197 THR A O 1
ATOM 1536 N N . PHE A 1 198 ? 23.126 46.092 22.983 1.00 37.40 198 PHE A N 1
ATOM 1537 C CA . PHE A 1 198 ? 23.395 47.396 23.565 1.00 36.27 198 PHE A CA 1
ATOM 1538 C C . PHE A 1 198 ? 24.866 47.757 23.460 1.00 33.75 198 PHE A C 1
ATOM 1539 O O . PHE A 1 198 ? 25.721 46.940 23.756 1.00 34.05 198 PHE A O 1
ATOM 1547 N N . LYS A 1 199 ? 25.162 48.976 23.020 1.00 30.81 199 LYS A N 1
ATOM 1548 C CA . LYS A 1 199 ? 26.546 49.414 22.919 1.00 29.10 199 LYS A CA 1
ATOM 1549 C C . LYS A 1 199 ? 26.738 50.726 23.638 1.00 29.67 199 LYS A C 1
ATOM 1550 O O . LYS A 1 199 ? 25.827 51.538 23.707 1.00 28.22 199 LYS A O 1
ATOM 1556 N N . TYR A 1 200 ? 27.949 50.916 24.154 1.00 31.40 200 TYR A N 1
ATOM 1557 C CA . TYR A 1 200 ? 28.344 52.115 24.860 1.00 30.46 200 TYR A CA 1
ATOM 1558 C C . TYR A 1 200 ? 29.789 52.468 24.545 1.00 32.17 200 TYR A C 1
ATOM 1559 O O . TYR A 1 200 ? 30.629 51.587 24.349 1.00 31.09 200 TYR A O 1
ATOM 1568 N N . SER A 1 201 ? 30.078 53.764 24.519 1.00 31.60 201 SER A N 1
ATOM 1569 C CA . SER A 1 201 ? 31.428 54.229 24.275 1.00 31.15 201 SER A CA 1
ATOM 1570 C C . SER A 1 201 ? 31.671 55.583 24.912 1.00 32.64 201 SER A C 1
ATOM 1571 O O . SER A 1 201 ? 30.788 56.446 24.945 1.00 31.89 201 SER A O 1
ATOM 1574 N N . GLY A 1 202 ? 32.877 55.768 25.432 1.00 33.31 202 GLY A N 1
ATOM 1575 C CA . GLY A 1 202 ? 33.218 57.046 26.029 1.00 34.92 202 GLY A CA 1
ATOM 1576 C C . GLY A 1 202 ? 34.491 57.508 25.364 1.00 35.07 202 GLY A C 1
ATOM 1577 O O . GLY A 1 202 ? 35.107 58.491 25.760 1.00 35.37 202 GLY A O 1
ATOM 1578 N N . TRP A 1 203 ? 34.855 56.802 24.301 1.00 35.41 203 TRP A N 1
ATOM 1579 C CA . TRP A 1 203 ? 36.104 57.059 23.600 1.00 35.13 203 TRP A CA 1
ATOM 1580 C C . TRP A 1 203 ? 35.939 57.473 22.152 1.00 35.63 203 TRP A C 1
ATOM 1581 O O . TRP A 1 203 ? 36.882 57.402 21.366 1.00 36.88 203 TRP A O 1
ATOM 1592 N N . VAL A 1 204 ? 34.746 57.936 21.811 1.00 34.54 204 VAL A N 1
ATOM 1593 C CA . VAL A 1 204 ? 34.470 58.334 20.450 1.00 34.43 204 VAL A CA 1
ATOM 1594 C C . VAL A 1 204 ? 35.254 59.564 20.042 1.00 36.31 204 VAL A C 1
ATOM 1595 O O . VAL A 1 204 ? 35.445 60.488 20.841 1.00 37.10 204 VAL A O 1
ATOM 1599 N N . GLU A 1 205 ? 35.713 59.548 18.793 1.00 35.98 205 GLU A N 1
ATOM 1600 C CA . GLU A 1 205 ? 36.416 60.662 18.197 1.00 38.51 205 GLU A CA 1
ATOM 1601 C C . GLU A 1 205 ? 35.744 60.991 16.863 1.00 39.23 205 GLU A C 1
ATOM 1602 O O . GLU A 1 205 ? 35.794 60.208 15.910 1.00 36.25 205 GLU A O 1
ATOM 1608 N N . SER A 1 206 ? 35.113 62.156 16.803 1.00 40.08 206 SER A N 1
ATOM 1609 C CA . SER A 1 206 ? 34.447 62.587 15.589 1.00 40.61 206 SER A CA 1
ATOM 1610 C C . SER A 1 206 ? 35.159 63.791 14.982 1.00 41.73 206 SER A C 1
ATOM 1611 O O . SER A 1 206 ? 35.782 64.604 15.669 1.00 40.62 206 SER A O 1
ATOM 1614 N N . SER A 1 207 ? 35.076 63.887 13.668 1.00 42.58 207 SER A N 1
ATOM 1615 C CA . SER A 1 207 ? 35.705 64.980 12.970 1.00 43.30 207 SER A CA 1
ATOM 1616 C C . SER A 1 207 ? 34.834 65.333 11.786 1.00 43.58 207 SER A C 1
ATOM 1617 O O . SER A 1 207 ? 34.127 64.480 11.260 1.00 43.52 207 SER A O 1
ATOM 1620 N N . ASP A 1 208 ? 34.845 66.596 11.387 1.00 45.40 208 ASP A N 1
ATOM 1621 C CA . ASP A 1 208 ? 34.038 66.989 10.248 1.00 48.33 208 ASP A CA 1
ATOM 1622 C C . ASP A 1 208 ? 34.730 68.030 9.403 1.00 49.11 208 ASP A C 1
ATOM 1623 O O . ASP A 1 208 ? 35.702 68.652 9.828 1.00 50.34 208 ASP A O 1
ATOM 1628 N N . ASN A 1 209 ? 34.218 68.194 8.193 1.00 50.28 209 ASN A N 1
ATOM 1629 C CA . ASN A 1 209 ? 34.758 69.127 7.234 1.00 53.26 209 ASN A CA 1
ATOM 1630 C C . ASN A 1 209 ? 33.583 69.872 6.607 1.00 54.96 209 ASN A C 1
ATOM 1631 O O . ASN A 1 209 ? 32.707 69.273 5.969 1.00 53.04 209 ASN A O 1
ATOM 1636 N N . ASP A 1 210 ? 33.575 71.185 6.808 1.00 57.43 210 ASP A N 1
ATOM 1637 C CA . ASP A 1 210 ? 32.525 72.047 6.294 1.00 60.49 210 ASP A CA 1
ATOM 1638 C C . ASP A 1 210 ? 33.074 72.930 5.180 1.00 62.27 210 ASP A C 1
ATOM 1639 O O . ASP A 1 210 ? 33.963 73.748 5.409 1.00 61.87 210 ASP A O 1
ATOM 1644 N N . GLU A 1 211 ? 32.542 72.759 3.975 1.00 65.32 211 GLU A N 1
ATOM 1645 C CA . GLU A 1 211 ? 32.969 73.560 2.833 1.00 67.97 211 GLU A CA 1
ATOM 1646 C C . GLU A 1 211 ? 31.948 74.641 2.496 1.00 70.20 211 GLU A C 1
ATOM 1647 O O . GLU A 1 211 ? 30.794 74.347 2.178 1.00 69.06 211 GLU A O 1
ATOM 1653 N N . HIS A 1 212 ? 32.368 75.896 2.592 1.00 73.95 212 HIS A N 1
ATOM 1654 C CA . HIS A 1 212 ? 31.492 77.002 2.239 1.00 77.19 212 HIS A CA 1
ATOM 1655 C C . HIS A 1 212 ? 31.894 77.443 0.842 1.00 79.05 212 HIS A C 1
ATOM 1656 O O . HIS A 1 212 ? 32.905 78.126 0.655 1.00 78.16 212 HIS A O 1
ATOM 1663 N N . TYR A 1 213 ? 31.108 77.011 -0.140 1.00 81.85 213 TYR A N 1
ATOM 1664 C CA . TYR A 1 213 ? 31.370 77.340 -1.531 1.00 84.48 213 TYR A CA 1
ATOM 1665 C C . TYR A 1 213 ? 30.707 78.653 -1.906 1.00 86.24 213 TYR A C 1
ATOM 1666 O O . TYR A 1 213 ? 29.505 78.843 -1.715 1.00 86.81 213 TYR A O 1
ATOM 1675 N N . ASP A 1 214 ? 31.520 79.556 -2.438 1.00 87.84 214 ASP A N 1
ATOM 1676 C CA . ASP A 1 214 ? 31.081 80.881 -2.838 1.00 88.96 214 ASP A CA 1
ATOM 1677 C C . ASP A 1 214 ? 32.368 81.642 -3.113 1.00 89.61 214 ASP A C 1
ATOM 1678 O O . ASP A 1 214 ? 33.158 81.886 -2.199 1.00 89.50 214 ASP A O 1
ATOM 1683 N N . PRO A 1 215 ? 32.614 81.997 -4.384 1.00 90.21 215 PRO A N 1
ATOM 1684 C CA . PRO A 1 215 ? 33.831 82.734 -4.747 1.00 90.15 215 PRO A CA 1
ATOM 1685 C C . PRO A 1 215 ? 34.009 84.039 -3.962 1.00 89.84 215 PRO A C 1
ATOM 1686 O O . PRO A 1 215 ? 34.971 84.780 -4.178 1.00 89.93 215 PRO A O 1
ATOM 1690 N N . LYS A 1 216 ? 33.070 84.310 -3.056 1.00 89.06 216 LYS A N 1
ATOM 1691 C CA . LYS A 1 216 ? 33.112 85.499 -2.210 1.00 88.07 216 LYS A CA 1
ATOM 1692 C C . LYS A 1 216 ? 33.522 85.049 -0.805 1.00 87.62 216 LYS A C 1
ATOM 1693 O O . LYS A 1 216 ? 34.562 85.464 -0.282 1.00 87.91 216 LYS A O 1
ATOM 1695 N N . GLY A 1 217 ? 32.695 84.192 -0.207 1.00 86.29 217 GLY A N 1
ATOM 1696 C CA . GLY A 1 217 ? 32.977 83.667 1.118 1.00 83.60 217 GLY A CA 1
ATOM 1697 C C . GLY A 1 217 ? 33.318 82.189 1.020 1.00 81.92 217 GLY A C 1
ATOM 1698 O O . GLY A 1 217 ? 32.544 81.333 1.446 1.00 82.13 217 GLY A O 1
ATOM 1699 N N . ARG A 1 218 ? 34.482 81.891 0.450 1.00 79.49 218 ARG A N 1
ATOM 1700 C CA . ARG A 1 218 ? 34.942 80.515 0.272 1.00 77.14 218 ARG A CA 1
ATOM 1701 C C . ARG A 1 218 ? 35.852 80.069 1.425 1.00 76.58 218 ARG A C 1
ATOM 1702 O O . ARG A 1 218 ? 37.079 80.167 1.337 1.00 75.81 218 ARG A O 1
ATOM 1710 N N . ILE A 1 219 ? 35.244 79.572 2.502 1.00 75.50 219 ILE A N 1
ATOM 1711 C CA . ILE A 1 219 ? 35.997 79.124 3.673 1.00 74.16 219 ILE A CA 1
ATOM 1712 C C . ILE A 1 219 ? 35.912 77.613 3.893 1.00 73.51 219 ILE A C 1
ATOM 1713 O O . ILE A 1 219 ? 35.000 76.943 3.403 1.00 73.57 219 ILE A O 1
ATOM 1718 N N . THR A 1 220 ? 36.871 77.085 4.642 1.00 72.25 220 THR A N 1
ATOM 1719 C CA . THR A 1 220 ? 36.912 75.663 4.944 1.00 70.72 220 THR A CA 1
ATOM 1720 C C . THR A 1 220 ? 37.120 75.433 6.437 1.00 69.54 220 THR A C 1
ATOM 1721 O O . THR A 1 220 ? 38.123 75.862 7.006 1.00 68.95 220 THR A O 1
ATOM 1725 N N . TYR A 1 221 ? 36.157 74.758 7.064 1.00 68.39 221 TYR A N 1
ATOM 1726 C CA . TYR A 1 221 ? 36.223 74.451 8.487 1.00 66.43 221 TYR A CA 1
ATOM 1727 C C . TYR A 1 221 ? 36.550 72.978 8.733 1.00 65.67 221 TYR A C 1
ATOM 1728 O O . TYR A 1 221 ? 36.161 72.096 7.968 1.00 65.66 221 TYR A O 1
ATOM 1737 N N . ARG A 1 222 ? 37.290 72.723 9.802 1.00 65.20 222 ARG A N 1
ATOM 1738 C CA . ARG A 1 222 ? 37.672 71.365 10.170 1.00 64.12 222 ARG A CA 1
ATOM 1739 C C . ARG A 1 222 ? 37.651 71.270 11.687 1.00 61.42 222 ARG A C 1
ATOM 1740 O O . ARG A 1 222 ? 38.285 72.067 12.374 1.00 61.32 222 ARG A O 1
ATOM 1748 N N . SER A 1 223 ? 36.906 70.301 12.206 1.00 58.10 223 SER A N 1
ATOM 1749 C CA . SER A 1 223 ? 36.805 70.118 13.646 1.00 54.48 223 SER A CA 1
ATOM 1750 C C . SER A 1 223 ? 37.073 68.672 14.030 1.00 51.84 223 SER A C 1
ATOM 1751 O O . SER A 1 223 ? 37.003 67.774 13.195 1.00 51.03 223 SER A O 1
ATOM 1754 N N . LYS A 1 224 ? 37.392 68.471 15.305 1.00 49.90 224 LYS A N 1
ATOM 1755 C CA . LYS A 1 224 ? 37.668 67.155 15.870 1.00 46.46 224 LYS A CA 1
ATOM 1756 C C . LYS A 1 224 ? 37.290 67.226 17.346 1.00 43.96 224 LYS A C 1
ATOM 1757 O O . LYS A 1 224 ? 37.682 68.151 18.050 1.00 42.09 224 LYS A O 1
ATOM 1763 N N . VAL A 1 225 ? 36.514 66.251 17.798 1.00 42.94 225 VAL A N 1
ATOM 1764 C CA . VAL A 1 225 ? 36.077 66.171 19.187 1.00 40.96 225 VAL A CA 1
ATOM 1765 C C . VAL A 1 225 ? 36.588 64.833 19.721 1.00 41.26 225 VAL A C 1
ATOM 1766 O O . VAL A 1 225 ? 36.620 63.844 18.983 1.00 41.19 225 VAL A O 1
ATOM 1770 N N . LYS A 1 226 ? 36.982 64.794 20.992 1.00 39.73 226 LYS A N 1
ATOM 1771 C CA . LYS A 1 226 ? 37.512 63.566 21.581 1.00 40.67 226 LYS A CA 1
ATOM 1772 C C . LYS A 1 226 ? 36.803 63.125 22.862 1.00 40.07 226 LYS A C 1
ATOM 1773 O O . LYS A 1 226 ? 36.164 63.930 23.540 1.00 39.99 226 LYS A O 1
ATOM 1779 N N . ASP A 1 227 ? 36.929 61.839 23.185 1.00 38.46 227 ASP A N 1
ATOM 1780 C CA . ASP A 1 227 ? 36.329 61.276 24.391 1.00 38.10 227 ASP A CA 1
ATOM 1781 C C . ASP A 1 227 ? 34.833 61.565 24.462 1.00 37.24 227 ASP A C 1
ATOM 1782 O O . ASP A 1 227 ? 34.283 61.914 25.508 1.00 38.30 227 ASP A O 1
ATOM 1787 N N . GLN A 1 228 ? 34.184 61.383 23.323 1.00 35.58 228 GLN A N 1
ATOM 1788 C CA . GLN A 1 228 ? 32.765 61.629 23.170 1.00 35.36 228 GLN A CA 1
ATOM 1789 C C . GLN A 1 228 ? 31.956 60.361 23.485 1.00 35.09 228 GLN A C 1
ATOM 1790 O O . GLN A 1 228 ? 32.405 59.245 23.226 1.00 37.22 228 GLN A O 1
ATOM 1796 N N . ASN A 1 229 ? 30.768 60.531 24.050 1.00 33.47 229 ASN A N 1
ATOM 1797 C CA . ASN A 1 229 ? 29.920 59.396 24.401 1.00 33.45 229 ASN A CA 1
ATOM 1798 C C . ASN A 1 229 ? 29.054 58.909 23.242 1.00 33.26 229 ASN A C 1
ATOM 1799 O O . ASN A 1 229 ? 28.628 59.686 22.376 1.00 33.10 229 ASN A O 1
ATOM 1804 N N . TYR A 1 230 ? 28.817 57.604 23.236 1.00 30.46 230 TYR A N 1
ATOM 1805 C CA . TYR A 1 230 ? 28.017 56.956 22.220 1.00 29.19 230 TYR A CA 1
ATOM 1806 C C . TYR A 1 230 ? 27.153 55.904 22.890 1.00 29.86 230 TYR A C 1
ATOM 1807 O O . TYR A 1 230 ? 27.591 55.221 23.819 1.00 28.43 230 TYR A O 1
ATOM 1816 N N . TYR A 1 231 ? 25.912 55.792 22.437 1.00 29.79 231 TYR A N 1
ATOM 1817 C CA . TYR A 1 231 ? 25.018 54.798 22.997 1.00 32.95 231 TYR A CA 1
ATOM 1818 C C . TYR A 1 231 ? 24.288 54.174 21.838 1.00 32.11 231 TYR A C 1
ATOM 1819 O O . TYR A 1 231 ? 24.081 54.808 20.808 1.00 31.37 231 TYR A O 1
ATOM 1828 N N . SER A 1 232 ? 23.892 52.925 22.010 1.00 31.76 232 SER A N 1
ATOM 1829 C CA . SER A 1 232 ? 23.161 52.233 20.973 1.00 30.38 232 SER A CA 1
ATOM 1830 C C . SER A 1 232 ? 22.205 51.203 21.563 1.00 30.27 232 SER A C 1
ATOM 1831 O O . SER A 1 232 ? 22.535 50.540 22.545 1.00 30.63 232 SER A O 1
ATOM 1834 N N . VAL A 1 233 ? 21.018 51.091 20.972 1.00 30.44 233 VAL A N 1
ATOM 1835 C CA . VAL A 1 233 ? 20.021 50.118 21.402 1.00 30.56 233 VAL A CA 1
ATOM 1836 C C . VAL A 1 233 ? 19.401 49.484 20.166 1.00 32.06 233 VAL A C 1
ATOM 1837 O O . VAL A 1 233 ? 18.884 50.183 19.297 1.00 34.57 233 VAL A O 1
ATOM 1841 N N . ALA A 1 234 ? 19.467 48.162 20.068 1.00 31.57 234 ALA A N 1
ATOM 1842 C CA . ALA A 1 234 ? 18.876 47.477 18.922 1.00 30.70 234 ALA A CA 1
ATOM 1843 C C . ALA A 1 234 ? 18.113 46.236 19.386 1.00 30.79 234 ALA A C 1
ATOM 1844 O O . ALA A 1 234 ? 18.524 45.567 20.335 1.00 30.74 234 ALA A O 1
ATOM 1846 N N . VAL A 1 235 ? 16.985 45.957 18.734 1.00 30.26 235 VAL A N 1
ATOM 1847 C CA . VAL A 1 235 ? 16.172 44.789 19.063 1.00 31.19 235 VAL A CA 1
ATOM 1848 C C . VAL A 1 235 ? 15.697 44.144 17.765 1.00 32.08 235 VAL A C 1
ATOM 1849 O O . VAL A 1 235 ? 15.469 44.826 16.756 1.00 30.93 235 VAL A O 1
ATOM 1853 N N . ASN A 1 236 ? 15.567 42.823 17.791 1.00 32.00 236 ASN A N 1
ATOM 1854 C CA . ASN A 1 236 ? 15.141 42.072 16.618 1.00 31.80 236 ASN A CA 1
ATOM 1855 C C . ASN A 1 236 ? 14.147 40.956 16.947 1.00 31.66 236 ASN A C 1
ATOM 1856 O O . ASN A 1 236 ? 14.025 40.516 18.099 1.00 28.68 236 ASN A O 1
ATOM 1861 N N . ALA A 1 237 ? 13.433 40.519 15.915 1.00 31.63 237 ALA A N 1
ATOM 1862 C CA . ALA A 1 237 ? 12.450 39.446 16.024 1.00 34.48 237 ALA A CA 1
ATOM 1863 C C . ALA A 1 237 ? 12.543 38.631 14.739 1.00 36.97 237 ALA A C 1
ATOM 1864 O O . ALA A 1 237 ? 12.536 39.194 13.635 1.00 36.59 237 ALA A O 1
ATOM 1866 N N . GLY A 1 238 ? 12.629 37.312 14.881 1.00 37.37 238 GLY A N 1
ATOM 1867 C CA . GLY A 1 238 ? 12.743 36.474 13.706 1.00 40.46 238 GLY A CA 1
ATOM 1868 C C . GLY A 1 238 ? 12.187 35.075 13.852 1.00 42.39 238 GLY A C 1
ATOM 1869 O O . GLY A 1 238 ? 11.836 34.621 14.949 1.00 41.51 238 GLY A O 1
ATOM 1870 N N . TYR A 1 239 ? 12.144 34.379 12.723 1.00 44.28 239 TYR A N 1
ATOM 1871 C CA . TYR A 1 239 ? 11.599 33.031 12.666 1.00 47.10 239 TYR A CA 1
ATOM 1872 C C . TYR A 1 239 ? 12.511 32.082 11.892 1.00 46.55 239 TYR A C 1
ATOM 1873 O O . TYR A 1 239 ? 13.020 32.424 10.821 1.00 45.10 239 TYR A O 1
ATOM 1882 N N . TYR A 1 240 ? 12.724 30.890 12.435 1.00 46.54 240 TYR A N 1
ATOM 1883 C CA . TYR A 1 240 ? 13.546 29.913 11.737 1.00 49.09 240 TYR A CA 1
ATOM 1884 C C . TYR A 1 240 ? 12.711 29.188 10.691 1.00 50.17 240 TYR A C 1
ATOM 1885 O O . TYR A 1 240 ? 11.985 28.249 11.006 1.00 51.73 240 TYR A O 1
ATOM 1894 N N . VAL A 1 241 ? 12.787 29.652 9.449 1.00 51.39 241 VAL A N 1
ATOM 1895 C CA . VAL A 1 241 ? 12.052 29.017 8.370 1.00 52.65 241 VAL A CA 1
ATOM 1896 C C . VAL A 1 241 ? 12.620 27.609 8.155 1.00 54.50 241 VAL A C 1
ATOM 1897 O O . VAL A 1 241 ? 11.875 26.672 7.895 1.00 54.01 241 VAL A O 1
ATOM 1901 N N . THR A 1 242 ? 13.942 27.469 8.247 1.00 56.41 242 THR A N 1
ATOM 1902 C CA . THR A 1 242 ? 14.582 26.155 8.132 1.00 57.04 242 THR A CA 1
ATOM 1903 C C . THR A 1 242 ? 15.459 26.016 9.372 1.00 57.07 242 THR A C 1
ATOM 1904 O O . THR A 1 242 ? 15.613 26.967 10.136 1.00 55.57 242 THR A O 1
ATOM 1908 N N . PRO A 1 243 ? 16.042 24.832 9.600 1.00 58.57 243 PRO A N 1
ATOM 1909 C CA . PRO A 1 243 ? 16.872 24.742 10.805 1.00 58.43 243 PRO A CA 1
ATOM 1910 C C . PRO A 1 243 ? 17.977 25.795 10.843 1.00 58.48 243 PRO A C 1
ATOM 1911 O O . PRO A 1 243 ? 18.323 26.293 11.918 1.00 58.40 243 PRO A O 1
ATOM 1915 N N . ASN A 1 244 ? 18.512 26.145 9.674 1.00 57.79 244 ASN A N 1
ATOM 1916 C CA . ASN A 1 244 ? 19.587 27.127 9.606 1.00 58.68 244 ASN A CA 1
ATOM 1917 C C . ASN A 1 244 ? 19.351 28.331 8.703 1.00 57.71 244 ASN A C 1
ATOM 1918 O O . ASN A 1 244 ? 20.256 28.770 7.994 1.00 58.23 244 ASN A O 1
ATOM 1923 N N . ALA A 1 245 ? 18.135 28.868 8.745 1.00 55.23 245 ALA A N 1
ATOM 1924 C CA . ALA A 1 245 ? 17.772 30.041 7.954 1.00 53.98 245 ALA A CA 1
ATOM 1925 C C . ALA A 1 245 ? 16.759 30.864 8.750 1.00 53.46 245 ALA A C 1
ATOM 1926 O O . ALA A 1 245 ? 15.589 30.487 8.850 1.00 53.99 245 ALA A O 1
ATOM 1928 N N . LYS A 1 246 ? 17.211 31.979 9.327 1.00 51.23 246 LYS A N 1
ATOM 1929 C CA . LYS A 1 246 ? 16.323 32.823 10.111 1.00 48.47 246 LYS A CA 1
ATOM 1930 C C . LYS A 1 246 ? 15.901 34.091 9.396 1.00 47.60 246 LYS A C 1
ATOM 1931 O O . LYS A 1 246 ? 16.729 34.898 8.980 1.00 49.11 246 LYS A O 1
ATOM 1937 N N . VAL A 1 247 ? 14.601 34.265 9.238 1.00 44.90 247 VAL A N 1
ATOM 1938 C CA . VAL A 1 247 ? 14.111 35.470 8.608 1.00 43.28 247 VAL A CA 1
ATOM 1939 C C . VAL A 1 247 ? 13.879 36.404 9.805 1.00 42.26 247 VAL A C 1
ATOM 1940 O O . VAL A 1 247 ? 13.327 35.994 10.836 1.00 41.87 247 VAL A O 1
ATOM 1944 N N . TYR A 1 248 ? 14.336 37.644 9.693 1.00 40.13 248 TYR A N 1
ATOM 1945 C CA . TYR A 1 248 ? 14.205 38.564 10.810 1.00 38.06 248 TYR A CA 1
ATOM 1946 C C . TYR A 1 248 ? 13.980 40.029 10.442 1.00 35.97 248 TYR A C 1
ATOM 1947 O O . TYR A 1 248 ? 14.219 40.470 9.311 1.00 34.22 248 TYR A O 1
ATOM 1956 N N . VAL A 1 249 ? 13.548 40.774 11.449 1.00 34.42 249 VAL A N 1
ATOM 1957 C CA . VAL A 1 249 ? 13.252 42.189 11.325 1.00 33.05 249 VAL A CA 1
ATOM 1958 C C . VAL A 1 249 ? 13.954 42.890 12.507 1.00 34.49 249 VAL A C 1
ATOM 1959 O O . VAL A 1 249 ? 14.012 42.346 13.620 1.00 32.79 249 VAL A O 1
ATOM 1963 N N . GLU A 1 250 ? 14.519 44.073 12.273 1.00 34.53 250 GLU A N 1
ATOM 1964 C CA . GLU A 1 250 ? 15.227 44.757 13.353 1.00 34.68 250 GLU A CA 1
ATOM 1965 C C . GLU A 1 250 ? 15.112 46.268 13.360 1.00 31.63 250 GLU A C 1
ATOM 1966 O O . GLU A 1 250 ? 14.934 46.889 12.313 1.00 31.39 250 GLU A O 1
ATOM 1972 N N . GLY A 1 251 ? 15.228 46.833 14.562 1.00 28.11 251 GLY A N 1
ATOM 1973 C CA . GLY A 1 251 ? 15.179 48.268 14.759 1.00 28.45 251 GLY A CA 1
ATOM 1974 C C . GLY A 1 251 ? 16.332 48.725 15.648 1.00 30.89 251 GLY A C 1
ATOM 1975 O O . GLY A 1 251 ? 16.532 48.206 16.759 1.00 30.11 251 GLY A O 1
ATOM 1976 N N . ALA A 1 252 ? 17.091 49.706 15.168 1.00 30.85 252 ALA A N 1
ATOM 1977 C CA . ALA A 1 252 ? 18.237 50.220 15.911 1.00 31.51 252 ALA A CA 1
ATOM 1978 C C . ALA A 1 252 ? 18.281 51.741 16.051 1.00 33.32 252 ALA A C 1
ATOM 1979 O O . ALA A 1 252 ? 18.000 52.489 15.117 1.00 32.99 252 ALA A O 1
ATOM 1981 N N . TRP A 1 253 ? 18.653 52.180 17.243 1.00 34.46 253 TRP A N 1
ATOM 1982 C CA . TRP A 1 253 ? 18.779 53.588 17.562 1.00 34.32 253 TRP A CA 1
ATOM 1983 C C . TRP A 1 253 ? 20.204 53.798 18.035 1.00 34.72 253 TRP A C 1
ATOM 1984 O O . TRP A 1 253 ? 20.807 52.909 18.632 1.00 35.89 253 TRP A O 1
ATOM 1995 N N . ASN A 1 254 ? 20.760 54.962 17.764 1.00 33.91 254 ASN A N 1
ATOM 1996 C CA . ASN A 1 254 ? 22.094 55.217 18.251 1.00 37.96 254 ASN A CA 1
ATOM 1997 C C . ASN A 1 254 ? 22.313 56.704 18.324 1.00 36.88 254 ASN A C 1
ATOM 1998 O O . ASN A 1 254 ? 21.795 57.457 17.509 1.00 38.13 254 ASN A O 1
ATOM 2003 N N . ARG A 1 255 ? 23.058 57.125 19.334 1.00 37.04 255 ARG A N 1
ATOM 2004 C CA . ARG A 1 255 ? 23.316 58.534 19.523 1.00 35.48 255 ARG A CA 1
ATOM 2005 C C . ARG A 1 255 ? 24.744 58.850 19.910 1.00 33.57 255 ARG A C 1
ATOM 2006 O O . ARG A 1 255 ? 25.405 58.084 20.629 1.00 30.63 255 ARG A O 1
ATOM 2014 N N . VAL A 1 256 ? 25.214 59.985 19.411 1.00 32.20 256 VAL A N 1
ATOM 2015 C CA . VAL A 1 256 ? 26.536 60.480 19.761 1.00 32.73 256 VAL A CA 1
ATOM 2016 C C . VAL A 1 256 ? 26.263 61.809 20.441 1.00 32.40 256 VAL A C 1
ATOM 2017 O O . VAL A 1 256 ? 25.841 62.764 19.800 1.00 35.65 256 VAL A O 1
ATOM 2021 N N . THR A 1 257 ? 26.479 61.853 21.745 1.00 32.93 257 THR A N 1
ATOM 2022 C CA . THR A 1 257 ? 26.238 63.055 22.528 1.00 34.18 257 THR A CA 1
ATOM 2023 C C . THR A 1 257 ? 27.179 64.198 22.170 1.00 33.73 257 THR A C 1
ATOM 2024 O O . THR A 1 257 ? 28.359 63.993 21.884 1.00 34.78 257 THR A O 1
ATOM 2028 N N . ASN A 1 258 ? 26.646 65.413 22.193 1.00 33.41 258 ASN A N 1
ATOM 2029 C CA . ASN A 1 258 ? 27.436 66.584 21.863 1.00 32.68 258 ASN A CA 1
ATOM 2030 C C . ASN A 1 258 ? 28.524 66.876 22.890 1.00 32.30 258 ASN A C 1
ATOM 2031 O O . ASN A 1 258 ? 28.346 66.680 24.095 1.00 30.14 258 ASN A O 1
ATOM 2036 N N . LYS A 1 259 ? 29.650 67.355 22.383 1.00 31.12 259 LYS A N 1
ATOM 2037 C CA . LYS A 1 259 ? 30.795 67.694 23.200 1.00 32.99 259 LYS A CA 1
ATOM 2038 C C . LYS A 1 259 ? 31.591 68.711 22.380 1.00 35.08 259 LYS A C 1
ATOM 2039 O O . LYS A 1 259 ? 31.446 68.771 21.155 1.00 34.91 259 LYS A O 1
ATOM 2045 N N . LYS A 1 260 ? 32.409 69.522 23.046 1.00 35.75 260 LYS A N 1
ATOM 2046 C CA . LYS A 1 260 ? 33.204 70.522 22.350 1.00 38.07 260 LYS A CA 1
ATOM 2047 C C . LYS A 1 260 ? 34.561 69.976 21.975 1.00 39.32 260 LYS A C 1
ATOM 2048 O O . LYS A 1 260 ? 35.110 69.118 22.664 1.00 41.25 260 LYS A O 1
ATOM 2054 N N . GLY A 1 261 ? 35.095 70.497 20.878 1.00 39.93 261 GLY A N 1
ATOM 2055 C CA . GLY A 1 261 ? 36.398 70.102 20.390 1.00 39.59 261 GLY A CA 1
ATOM 2056 C C . GLY A 1 261 ? 37.003 71.305 19.692 1.00 42.66 261 GLY A C 1
ATOM 2057 O O . GLY A 1 261 ? 36.390 72.379 19.642 1.00 41.77 261 GLY A O 1
ATOM 2058 N N . ASN A 1 262 ? 38.191 71.133 19.129 1.00 43.34 262 ASN A N 1
ATOM 2059 C CA . ASN A 1 262 ? 38.859 72.234 18.460 1.00 45.46 262 ASN A CA 1
ATOM 2060 C C . ASN A 1 262 ? 38.491 72.326 16.987 1.00 47.18 262 ASN A C 1
ATOM 2061 O O . ASN A 1 262 ? 38.109 71.340 16.365 1.00 46.66 262 ASN A O 1
ATOM 2066 N N . THR A 1 263 ? 38.610 73.524 16.431 1.00 48.98 263 THR A N 1
ATOM 2067 C CA . THR A 1 263 ? 38.268 73.748 15.037 1.00 51.15 263 THR A CA 1
ATOM 2068 C C . THR A 1 263 ? 39.350 74.579 14.347 1.00 53.42 263 THR A C 1
ATOM 2069 O O . THR A 1 263 ? 40.087 75.324 14.995 1.00 54.42 263 THR A O 1
ATOM 2073 N N . SER A 1 264 ? 39.458 74.426 13.032 1.00 56.36 264 SER A N 1
ATOM 2074 C CA . SER A 1 264 ? 40.435 75.168 12.246 1.00 59.75 264 SER A CA 1
ATOM 2075 C C . SER A 1 264 ? 39.750 75.740 11.019 1.00 61.17 264 SER A C 1
ATOM 2076 O O . SER A 1 264 ? 39.072 75.030 10.276 1.00 59.37 264 SER A O 1
ATOM 2079 N N . LEU A 1 265 ? 39.942 77.035 10.814 1.00 64.39 265 LEU A N 1
ATOM 2080 C CA . LEU A 1 265 ? 39.329 77.736 9.698 1.00 66.89 265 LEU A CA 1
ATOM 2081 C C . LEU A 1 265 ? 40.352 78.076 8.620 1.00 67.97 265 LEU A C 1
ATOM 2082 O O . LEU A 1 265 ? 41.482 78.450 8.927 1.00 68.66 265 LEU A O 1
ATOM 2087 N N . TYR A 1 266 ? 39.948 77.937 7.360 1.00 68.54 266 TYR A N 1
ATOM 2088 C CA . TYR A 1 266 ? 40.822 78.245 6.235 1.00 69.68 266 TYR A CA 1
ATOM 2089 C C . TYR A 1 266 ? 40.090 79.120 5.231 1.00 71.46 266 TYR A C 1
ATOM 2090 O O . TYR A 1 266 ? 39.177 78.665 4.538 1.00 71.16 266 TYR A O 1
ATOM 2092 N N . ASP A 1 267 ? 40.502 80.382 5.169 1.00 74.03 267 ASP A N 1
ATOM 2093 C CA . ASP A 1 267 ? 39.917 81.359 4.259 1.00 76.30 267 ASP A CA 1
ATOM 2094 C C . ASP A 1 267 ? 40.725 81.366 2.964 1.00 77.89 267 ASP A C 1
ATOM 2095 O O . ASP A 1 267 ? 41.839 81.883 2.923 1.00 77.01 267 ASP A O 1
ATOM 2100 N N . HIS A 1 268 ? 40.160 80.787 1.911 1.00 80.44 268 HIS A N 1
ATOM 2101 C CA . HIS A 1 268 ? 40.836 80.718 0.623 1.00 83.90 268 HIS A CA 1
ATOM 2102 C C . HIS A 1 268 ? 41.045 82.097 0.007 1.00 85.42 268 HIS A C 1
ATOM 2103 O O . HIS A 1 268 ? 42.080 82.359 -0.608 1.00 85.64 268 HIS A O 1
ATOM 2110 N N . ASN A 1 269 ? 40.065 82.980 0.173 1.00 87.15 269 ASN A N 1
ATOM 2111 C CA . ASN A 1 269 ? 40.163 84.321 -0.391 1.00 89.18 269 ASN A CA 1
ATOM 2112 C C . ASN A 1 269 ? 41.389 85.068 0.129 1.00 89.76 269 ASN A C 1
ATOM 2113 O O . ASN A 1 269 ? 42.282 85.424 -0.642 1.00 90.44 269 ASN A O 1
ATOM 2118 N N . ASN A 1 270 ? 41.425 85.293 1.439 1.00 90.00 270 ASN A N 1
ATOM 2119 C CA . ASN A 1 270 ? 42.515 86.022 2.085 1.00 90.05 270 ASN A CA 1
ATOM 2120 C C . ASN A 1 270 ? 43.689 85.115 2.436 1.00 90.49 270 ASN A C 1
ATOM 2121 O O . ASN A 1 270 ? 44.698 85.574 2.969 1.00 91.11 270 ASN A O 1
ATOM 2126 N N . ASN A 1 271 ? 43.556 83.828 2.138 1.00 90.72 271 ASN A N 1
ATOM 2127 C CA . ASN A 1 271 ? 44.602 82.866 2.457 1.00 90.87 271 ASN A CA 1
ATOM 2128 C C . ASN A 1 271 ? 44.968 83.010 3.935 1.00 90.53 271 ASN A C 1
ATOM 2129 O O . ASN A 1 271 ? 46.144 82.976 4.308 1.00 91.10 271 ASN A O 1
ATOM 2134 N N . THR A 1 272 ? 43.949 83.182 4.771 1.00 89.25 272 THR A N 1
ATOM 2135 C CA . THR A 1 272 ? 44.146 83.326 6.208 1.00 88.06 272 THR A CA 1
ATOM 2136 C C . THR A 1 272 ? 43.516 82.149 6.954 1.00 86.42 272 THR A C 1
ATOM 2137 O O . THR A 1 272 ? 42.423 81.701 6.613 1.00 86.24 272 THR A O 1
ATOM 2141 N N . SER A 1 273 ? 44.212 81.643 7.965 1.00 84.38 273 SER A N 1
ATOM 2142 C CA . SER A 1 273 ? 43.703 80.521 8.744 1.00 82.93 273 SER A CA 1
ATOM 2143 C C . SER A 1 273 ? 43.534 80.913 10.209 1.00 81.69 273 SER A C 1
ATOM 2144 O O . SER A 1 273 ? 44.252 81.776 10.715 1.00 82.20 273 SER A O 1
ATOM 2147 N N . ASP A 1 274 ? 42.586 80.280 10.891 1.00 79.60 274 ASP A N 1
ATOM 2148 C CA . ASP A 1 274 ? 42.346 80.596 12.290 1.00 78.14 274 ASP A CA 1
ATOM 2149 C C . ASP A 1 274 ? 41.963 79.380 13.130 1.00 76.75 274 ASP A C 1
ATOM 2150 O O . ASP A 1 274 ? 41.058 78.623 12.782 1.00 76.44 274 ASP A O 1
ATOM 2155 N N . TYR A 1 275 ? 42.661 79.212 14.247 1.00 74.94 275 TYR A N 1
ATOM 2156 C CA . TYR A 1 275 ? 42.431 78.099 15.162 1.00 73.19 275 TYR A CA 1
ATOM 2157 C C . TYR A 1 275 ? 41.711 78.562 16.425 1.00 71.75 275 TYR A C 1
ATOM 2158 O O . TYR A 1 275 ? 42.004 79.632 16.956 1.00 71.90 275 TYR A O 1
ATOM 2167 N N . SER A 1 276 ? 40.775 77.752 16.906 1.00 69.41 276 SER A N 1
ATOM 2168 C CA . SER A 1 276 ? 40.036 78.086 18.117 1.00 67.81 276 SER A CA 1
ATOM 2169 C C . SER A 1 276 ? 39.720 76.855 18.956 1.00 66.45 276 SER A C 1
ATOM 2170 O O . SER A 1 276 ? 38.928 75.997 18.563 1.00 66.20 276 SER A O 1
ATOM 2173 N N . LYS A 1 277 ? 40.368 76.781 20.114 1.00 65.22 277 LYS A N 1
ATOM 2174 C CA . LYS A 1 277 ? 40.195 75.677 21.045 1.00 63.74 277 LYS A CA 1
ATOM 2175 C C . LYS A 1 277 ? 38.775 75.661 21.58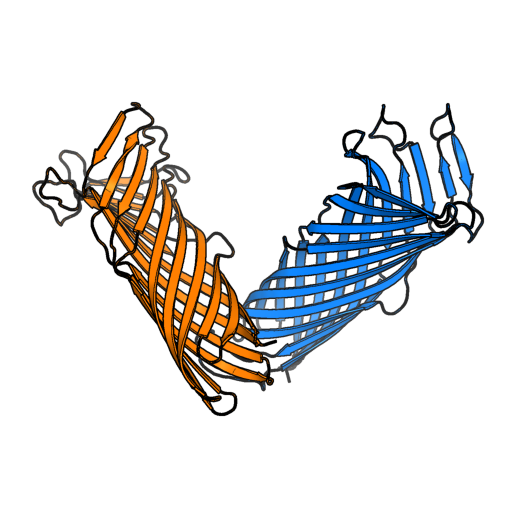8 1.00 62.77 277 LYS A C 1
ATOM 2176 O O . LYS A 1 277 ? 38.259 76.683 22.037 1.00 63.78 277 LYS A O 1
ATOM 2182 N N . ASN A 1 278 ? 38.148 74.491 21.543 1.00 60.56 278 ASN A N 1
ATOM 2183 C CA . ASN A 1 278 ? 36.785 74.335 22.021 1.00 57.61 278 ASN A CA 1
ATOM 2184 C C . ASN A 1 278 ? 35.840 75.238 21.235 1.00 55.51 278 ASN A C 1
ATOM 2185 O O . ASN A 1 278 ? 34.814 75.679 21.744 1.00 55.16 278 ASN A O 1
ATOM 2190 N N . GLY A 1 279 ? 36.191 75.503 19.983 1.00 52.77 279 GLY A N 1
ATOM 2191 C CA . GLY A 1 279 ? 35.350 76.344 19.161 1.00 50.59 279 GLY A CA 1
ATOM 2192 C C . GLY A 1 279 ? 34.290 75.560 18.409 1.00 49.40 279 GLY A C 1
ATOM 2193 O O . GLY A 1 279 ? 33.408 76.149 17.778 1.00 50.15 279 GLY A O 1
ATOM 2194 N N . ALA A 1 280 ? 34.354 74.233 18.479 1.00 45.75 280 ALA A N 1
ATOM 2195 C CA . ALA A 1 280 ? 33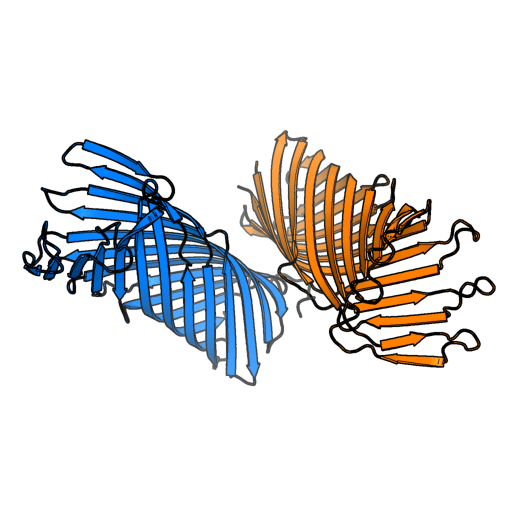.391 73.423 17.758 1.00 40.26 280 ALA A CA 1
ATOM 2196 C C . ALA A 1 280 ? 32.678 72.391 18.606 1.00 38.72 280 ALA A C 1
ATOM 2197 O O . ALA A 1 280 ? 33.098 72.079 19.711 1.00 38.52 280 ALA A O 1
ATOM 2199 N N . GLY A 1 281 ? 31.579 71.878 18.062 1.00 38.06 281 GLY A N 1
ATOM 2200 C CA . GLY A 1 281 ? 30.776 70.871 18.724 1.00 36.09 281 GLY A CA 1
ATOM 2201 C C . GLY A 1 281 ? 30.178 69.992 17.639 1.00 37.55 281 GLY A C 1
ATOM 2202 O O . GLY A 1 281 ? 29.908 70.475 16.539 1.00 36.67 281 GLY A O 1
ATOM 2203 N N . ILE A 1 282 ? 29.996 68.704 17.939 1.00 37.10 282 ILE A N 1
ATOM 2204 C CA . ILE A 1 282 ? 29.429 67.735 16.997 1.00 34.84 282 ILE A CA 1
ATOM 2205 C C . ILE A 1 282 ? 28.533 66.718 17.700 1.00 35.30 282 ILE A C 1
ATOM 2206 O O . ILE A 1 282 ? 28.889 66.190 18.752 1.00 35.10 282 ILE A O 1
ATOM 2211 N N . GLU A 1 283 ? 27.376 66.432 17.117 1.00 35.00 283 GLU A N 1
ATOM 2212 C CA . GLU A 1 283 ? 26.488 65.424 17.689 1.00 34.50 283 GLU A CA 1
ATOM 2213 C C . GLU A 1 283 ? 25.548 64.864 16.625 1.00 33.60 283 GLU A C 1
ATOM 2214 O O . GLU A 1 283 ? 25.370 65.457 15.566 1.00 32.99 283 GLU A O 1
ATOM 2220 N N . ASN A 1 284 ? 24.977 63.697 16.884 1.00 33.12 284 ASN A N 1
ATOM 2221 C CA . ASN A 1 284 ? 24.042 63.129 15.926 1.00 33.08 284 ASN A CA 1
ATOM 2222 C C . ASN A 1 284 ? 23.270 61.998 16.562 1.00 34.06 284 ASN A C 1
ATOM 2223 O O . ASN A 1 284 ? 23.408 61.724 17.751 1.00 35.35 284 ASN A O 1
ATOM 2228 N N . TYR A 1 285 ? 22.424 61.377 15.758 1.00 35.39 285 TYR A N 1
ATOM 2229 C CA . TYR A 1 285 ? 21.653 60.222 16.172 1.00 36.00 285 TYR A CA 1
ATOM 2230 C C . TYR A 1 285 ? 21.056 59.630 14.915 1.00 34.65 285 TYR A C 1
ATOM 2231 O O . TYR A 1 285 ? 20.884 60.320 13.909 1.00 32.17 285 TYR A O 1
ATOM 2240 N N . ASN A 1 286 ? 20.781 58.338 14.959 1.00 35.49 286 ASN A N 1
ATOM 2241 C CA . ASN A 1 286 ? 20.208 57.666 13.817 1.00 38.54 286 ASN A CA 1
ATOM 2242 C C . ASN A 1 286 ? 19.256 56.574 14.254 1.00 39.82 286 ASN A C 1
ATOM 2243 O O . ASN A 1 286 ? 19.339 56.048 15.373 1.00 38.53 286 ASN A O 1
ATOM 2248 N N . PHE A 1 287 ? 18.350 56.265 13.338 1.00 38.76 287 PHE A N 1
ATOM 2249 C CA . PHE A 1 287 ? 17.356 55.229 13.482 1.00 38.01 287 PHE A CA 1
ATOM 2250 C C . PHE A 1 287 ? 17.557 54.355 12.251 1.00 37.64 287 PHE A C 1
ATOM 2251 O O . PHE A 1 287 ? 17.602 54.872 11.126 1.00 35.52 287 PHE A O 1
ATOM 2259 N N . ILE A 1 288 ? 17.696 53.050 12.468 1.00 35.82 288 ILE A N 1
ATOM 2260 C CA . ILE A 1 288 ? 17.873 52.106 11.382 1.00 36.31 288 ILE A CA 1
ATOM 2261 C C . ILE A 1 288 ? 16.830 51.007 11.470 1.00 37.75 288 ILE A C 1
ATOM 2262 O O . ILE A 1 288 ? 16.719 50.301 12.478 1.00 36.37 288 ILE A O 1
ATOM 2267 N N . THR A 1 289 ? 16.062 50.869 10.399 1.00 38.39 289 THR A N 1
ATOM 2268 C CA . THR A 1 289 ? 15.020 49.864 10.350 1.00 39.88 289 THR A CA 1
ATOM 2269 C C . THR A 1 289 ? 15.421 48.911 9.247 1.00 39.50 289 THR A C 1
ATOM 2270 O O . THR A 1 289 ? 15.692 49.325 8.123 1.00 38.99 289 THR A O 1
ATOM 2274 N N . THR A 1 290 ? 15.462 47.630 9.577 1.00 38.22 290 THR A N 1
ATOM 2275 C CA . THR A 1 290 ? 15.901 46.647 8.617 1.00 38.19 290 THR A CA 1
ATOM 2276 C C . THR A 1 290 ? 15.211 45.295 8.724 1.00 37.26 290 THR A C 1
ATOM 2277 O O . THR A 1 290 ? 14.618 44.943 9.749 1.00 36.95 290 THR A O 1
ATOM 2281 N N . ALA A 1 291 ? 15.293 44.543 7.636 1.00 36.35 291 ALA A N 1
ATOM 2282 C CA . ALA A 1 291 ? 14.737 43.202 7.569 1.00 37.28 291 ALA A CA 1
ATOM 2283 C C . ALA A 1 291 ? 15.674 42.381 6.673 1.00 37.46 291 ALA A C 1
ATOM 2284 O O . ALA A 1 291 ? 16.206 42.889 5.673 1.00 35.26 291 ALA A O 1
ATOM 2286 N N . GLY A 1 292 ? 15.892 41.124 7.043 1.00 37.80 292 GLY A N 1
ATOM 2287 C CA . GLY A 1 292 ? 16.769 40.282 6.255 1.00 39.25 292 GLY A CA 1
ATOM 2288 C C . GLY A 1 292 ? 16.869 38.841 6.720 1.00 41.09 292 GLY A C 1
ATOM 2289 O O . GLY A 1 292 ? 16.004 38.345 7.443 1.00 40.29 292 GLY A O 1
ATOM 2290 N N . LEU A 1 293 ? 17.954 38.181 6.318 1.00 43.02 293 LEU A N 1
ATOM 2291 C CA . LEU A 1 293 ? 18.179 36.771 6.627 1.00 44.84 293 LEU A CA 1
ATOM 2292 C C . LEU A 1 293 ? 19.538 36.406 7.221 1.00 45.93 293 LEU A C 1
ATOM 2293 O O . LEU A 1 293 ? 20.579 36.883 6.781 1.00 45.20 293 LEU A O 1
ATOM 2298 N N . LYS A 1 294 ? 19.510 35.540 8.225 1.00 49.75 294 LYS A N 1
ATOM 2299 C CA . LYS A 1 294 ? 20.727 35.070 8.869 1.00 52.56 294 LYS A CA 1
ATOM 2300 C C . LYS A 1 294 ? 20.856 33.572 8.578 1.00 54.42 294 LYS A C 1
ATOM 2301 O O . LYS A 1 294 ? 20.094 32.758 9.100 1.00 54.42 294 LYS A O 1
ATOM 2307 N N . TYR A 1 295 ? 21.819 33.228 7.725 1.00 57.26 295 TYR A N 1
ATOM 2308 C CA . TYR A 1 295 ? 22.065 31.846 7.317 1.00 59.32 295 TYR A CA 1
ATOM 2309 C C . TYR A 1 295 ? 23.258 31.233 8.050 1.00 58.52 295 TYR A C 1
ATOM 2310 O O . TYR A 1 295 ? 24.379 31.720 7.935 1.00 57.54 295 TYR A O 1
ATOM 2319 N N . THR A 1 296 ? 23.019 30.160 8.794 1.00 59.65 296 THR A N 1
ATOM 2320 C CA . THR A 1 296 ? 24.097 29.485 9.511 1.00 62.28 296 THR A CA 1
ATOM 2321 C C . THR A 1 296 ? 24.559 28.247 8.749 1.00 64.36 296 THR A C 1
ATOM 2322 O O . THR A 1 296 ? 23.933 27.194 8.825 1.00 64.79 296 THR A O 1
ATOM 2326 N N . PHE A 1 297 ? 25.659 28.379 8.017 1.00 67.10 297 PHE A N 1
ATOM 2327 C CA . PHE A 1 297 ? 26.210 27.274 7.231 1.00 70.10 297 PHE A CA 1
ATOM 2328 C C . PHE A 1 297 ? 26.444 25.987 8.032 1.00 72.49 297 PHE A C 1
ATOM 2329 O O . PHE A 1 297 ? 26.164 24.900 7.477 1.00 72.98 297 PHE A O 1
ATOM 2338 N N . ASN B 1 11 ? 58.970 44.478 17.579 1.00 69.65 11 ASN B N 1
ATOM 2339 C CA . ASN B 1 11 ? 57.868 43.470 17.624 1.00 69.41 11 ASN B CA 1
ATOM 2340 C C . ASN B 1 11 ? 56.848 43.812 18.714 1.00 68.08 11 ASN B C 1
ATOM 2341 O O . ASN B 1 11 ? 57.169 43.783 19.904 1.00 69.07 11 ASN B O 1
ATOM 2346 N N . ILE B 1 12 ? 55.618 44.123 18.304 1.00 64.50 12 ILE B N 1
ATOM 2347 C CA . ILE B 1 12 ? 54.565 44.502 19.246 1.00 59.74 12 ILE B CA 1
ATOM 2348 C C . ILE B 1 12 ? 53.259 43.722 19.087 1.00 57.28 12 ILE B C 1
ATOM 2349 O O . ILE B 1 12 ? 52.938 43.246 18.000 1.00 57.36 12 ILE B O 1
ATOM 2354 N N . ASN B 1 13 ? 52.506 43.593 20.176 1.00 53.47 13 ASN B N 1
ATOM 2355 C CA . ASN B 1 13 ? 51.223 42.902 20.120 1.00 51.02 13 ASN B CA 1
ATOM 2356 C C . ASN B 1 13 ? 50.228 43.450 21.150 1.00 47.69 13 ASN B C 1
ATOM 2357 O O . ASN B 1 13 ? 50.612 43.959 22.197 1.00 46.41 13 ASN B O 1
ATOM 2362 N N . ALA B 1 14 ? 48.945 43.354 20.822 1.00 45.24 14 ALA B N 1
ATOM 2363 C CA . ALA B 1 14 ? 47.878 43.846 21.677 1.00 43.84 14 ALA B CA 1
ATOM 2364 C C . ALA B 1 14 ? 46.926 42.715 22.012 1.00 43.33 14 ALA B C 1
ATOM 2365 O O . ALA B 1 14 ? 46.630 41.875 21.172 1.00 42.09 14 ALA B O 1
ATOM 2367 N N . ASP B 1 15 ? 46.423 42.721 23.237 1.00 43.66 15 ASP B N 1
ATOM 2368 C CA . ASP B 1 15 ? 45.533 41.670 23.705 1.00 43.73 15 ASP B CA 1
ATOM 2369 C C . ASP B 1 15 ? 44.248 42.215 24.354 1.00 42.81 15 ASP B C 1
ATOM 2370 O O . ASP B 1 15 ? 44.298 42.911 25.371 1.00 42.21 15 ASP B O 1
ATOM 2375 N N . ILE B 1 16 ? 43.101 41.899 23.765 1.00 39.91 16 ILE B N 1
ATOM 2376 C CA . ILE B 1 16 ? 41.829 42.320 24.327 1.00 38.19 16 ILE B CA 1
ATOM 2377 C C . ILE B 1 16 ? 40.995 41.081 24.637 1.00 37.18 16 ILE B C 1
ATOM 2378 O O . ILE B 1 16 ? 40.861 40.181 23.810 1.00 36.98 16 ILE B O 1
ATOM 2383 N N . SER B 1 17 ? 40.438 41.024 25.834 1.00 36.34 17 SER B N 1
ATOM 2384 C CA . SER B 1 17 ? 39.618 39.882 26.193 1.00 36.16 17 SER B CA 1
ATOM 2385 C C . SER B 1 17 ? 38.413 40.270 27.061 1.00 34.56 17 SER B C 1
ATOM 2386 O O . SER B 1 17 ? 38.379 41.354 27.646 1.00 33.52 17 SER B O 1
ATOM 2389 N N . LEU B 1 18 ? 37.429 39.375 27.115 1.00 33.14 18 LEU B N 1
ATOM 2390 C CA . LEU B 1 18 ? 36.203 39.555 27.893 1.00 32.85 18 LEU B CA 1
ATOM 2391 C C . LEU B 1 18 ? 35.984 38.317 28.770 1.00 34.38 18 LEU B C 1
ATOM 2392 O O . LEU B 1 18 ? 36.296 37.185 28.364 1.00 34.51 18 LEU B O 1
ATOM 2397 N N . GLY B 1 19 ? 35.445 38.519 29.968 1.00 33.16 19 GLY B N 1
ATOM 2398 C CA . GLY B 1 19 ? 35.219 37.390 30.843 1.00 33.40 19 GLY B CA 1
ATOM 2399 C C . GLY B 1 19 ? 34.605 37.780 32.164 1.00 35.67 19 GLY B C 1
ATOM 2400 O O . GLY B 1 19 ? 34.072 38.885 32.318 1.00 35.94 19 GLY B O 1
ATOM 2401 N N . THR B 1 20 ? 34.681 36.871 33.129 1.00 35.71 20 THR B N 1
ATOM 2402 C CA . THR B 1 20 ? 34.112 37.129 34.437 1.00 37.62 20 THR B CA 1
ATOM 2403 C C . THR B 1 20 ? 35.141 37.065 35.544 1.00 38.68 20 THR B C 1
ATOM 2404 O O . THR B 1 20 ? 36.211 36.468 35.408 1.00 39.57 20 THR B O 1
ATOM 2408 N N . LEU B 1 21 ? 34.787 37.685 36.658 1.00 36.72 21 LEU B N 1
ATOM 2409 C CA . LEU B 1 21 ? 35.642 37.718 37.808 1.00 33.69 21 LEU B CA 1
ATOM 2410 C C . LEU B 1 21 ? 34.820 37.294 39.018 1.00 34.19 21 LEU B C 1
ATOM 2411 O O . LEU B 1 21 ? 33.755 37.843 39.270 1.00 34.31 21 LEU B O 1
ATOM 2416 N N . SER B 1 22 ? 35.305 36.302 39.752 1.00 33.33 22 SER B N 1
ATOM 2417 C CA . SER B 1 22 ? 34.627 35.857 40.958 1.00 34.37 22 SER B CA 1
ATOM 2418 C C . SER B 1 22 ? 35.671 35.791 42.075 1.00 36.98 22 SER B C 1
ATOM 2419 O O . SER B 1 22 ? 36.798 35.320 41.875 1.00 36.97 22 SER B O 1
ATOM 2422 N N . GLY B 1 23 ? 35.310 36.280 43.251 1.00 37.72 23 GLY B N 1
ATOM 2423 C CA . GLY B 1 23 ? 36.252 36.225 44.342 1.00 38.13 23 GLY B CA 1
ATOM 2424 C C . GLY B 1 23 ? 35.573 36.281 45.686 1.00 40.33 23 GLY B C 1
ATOM 2425 O O . GLY B 1 23 ? 34.343 36.228 45.799 1.00 39.53 23 GLY B O 1
ATOM 2426 N N . LYS B 1 24 ? 36.397 36.366 46.718 1.00 40.68 24 LYS B N 1
ATOM 2427 C CA . LYS B 1 24 ? 35.908 36.476 48.073 1.00 40.93 24 LYS B CA 1
ATOM 2428 C C . LYS B 1 24 ? 37.049 37.114 48.824 1.00 40.80 24 LYS B C 1
ATOM 2429 O O . LYS B 1 24 ? 38.209 36.823 48.555 1.00 40.54 24 LYS B O 1
ATOM 2435 N N . THR B 1 25 ? 36.729 38.008 49.746 1.00 39.82 25 THR B N 1
ATOM 2436 C CA . THR B 1 25 ? 37.765 38.638 50.520 1.00 38.81 25 THR B CA 1
ATOM 2437 C C . THR B 1 25 ? 37.280 38.743 51.949 1.00 40.96 25 THR B C 1
ATOM 2438 O O . THR B 1 25 ? 36.120 39.070 52.206 1.00 41.44 25 THR B O 1
ATOM 2442 N N . LYS B 1 26 ? 38.173 38.438 52.883 1.00 41.72 26 LYS B N 1
ATOM 2443 C CA . LYS B 1 26 ? 37.837 38.486 54.292 1.00 40.64 26 LYS B CA 1
ATOM 2444 C C . LYS B 1 26 ? 38.552 39.622 55.003 1.00 40.33 26 LYS B C 1
ATOM 2445 O O . LYS B 1 26 ? 39.758 39.804 54.885 1.00 40.36 26 LYS B O 1
ATOM 2451 N N . GLU B 1 27 ? 37.763 40.403 55.720 1.00 40.95 27 GLU B N 1
ATOM 2452 C CA . GLU B 1 27 ? 38.239 41.544 56.474 1.00 41.58 27 GLU B CA 1
ATOM 2453 C C . GLU B 1 27 ? 38.068 41.167 57.943 1.00 41.83 27 GLU B C 1
ATOM 2454 O O . GLU B 1 27 ? 36.971 40.822 58.374 1.00 41.64 27 GLU B O 1
ATOM 2460 N N . ARG B 1 28 ? 39.145 41.216 58.720 1.00 42.86 28 ARG B N 1
ATOM 2461 C CA . ARG B 1 28 ? 39.045 40.831 60.121 1.00 41.68 28 ARG B CA 1
ATOM 2462 C C . ARG B 1 28 ? 39.604 41.839 61.109 1.00 44.28 28 ARG B C 1
ATOM 2463 O O . ARG B 1 28 ? 40.393 42.724 60.753 1.00 43.86 28 ARG B O 1
ATOM 2471 N N . VAL B 1 29 ? 39.158 41.701 62.357 1.00 45.23 29 VAL B N 1
ATOM 2472 C CA . VAL B 1 29 ? 39.588 42.566 63.443 1.00 45.33 29 VAL B CA 1
ATOM 2473 C C . VAL B 1 29 ? 40.082 41.663 64.565 1.00 48.22 29 VAL B C 1
ATOM 2474 O O . VAL B 1 29 ? 39.468 40.632 64.865 1.00 48.40 29 VAL B O 1
ATOM 2478 N N . TYR B 1 30 ? 41.207 42.032 65.168 1.00 49.89 30 TYR B N 1
ATOM 2479 C CA . TYR B 1 30 ? 41.766 41.244 66.259 1.00 51.54 30 TYR B CA 1
ATOM 2480 C C . TYR B 1 30 ? 41.952 42.125 67.492 1.00 53.64 30 TYR B C 1
ATOM 2481 O O . TYR B 1 30 ? 42.025 43.357 67.389 1.00 54.21 30 TYR B O 1
ATOM 2490 N N . LEU B 1 31 ? 42.024 41.497 68.659 1.00 54.89 31 LEU B N 1
ATOM 2491 C CA . LEU B 1 31 ? 42.192 42.246 69.898 1.00 57.95 31 LEU B CA 1
ATOM 2492 C C . LEU B 1 31 ? 43.584 42.087 70.499 1.00 58.71 31 LEU B C 1
ATOM 2493 O O . LEU B 1 31 ? 43.897 41.071 71.117 1.00 56.63 31 LEU B O 1
ATOM 2498 N N . ALA B 1 32 ? 44.415 43.108 70.310 1.00 61.25 32 ALA B N 1
ATOM 2499 C CA . ALA B 1 32 ? 45.778 43.089 70.829 1.00 63.79 32 ALA B CA 1
ATOM 2500 C C . ALA B 1 32 ? 45.759 42.850 72.335 1.00 65.47 32 ALA B C 1
ATOM 2501 O O . ALA B 1 32 ? 46.296 41.852 72.823 1.00 66.55 32 ALA B O 1
ATOM 2503 N N . GLU B 1 33 ? 45.125 43.765 73.063 1.00 66.35 33 GLU B N 1
ATOM 2504 C CA . GLU B 1 33 ? 45.035 43.663 74.514 1.00 67.34 33 GLU B CA 1
ATOM 2505 C C . GLU B 1 33 ? 44.346 42.375 74.992 1.00 67.77 33 GLU B C 1
ATOM 2506 O O . GLU B 1 33 ? 44.185 42.164 76.195 1.00 68.40 33 GLU B O 1
ATOM 2508 N N . GLU B 1 34 ? 43.958 41.505 74.060 1.00 67.43 34 GLU B N 1
ATOM 2509 C CA . GLU B 1 34 ? 43.281 40.269 74.434 1.00 67.03 34 GLU B CA 1
ATOM 2510 C C . GLU B 1 34 ? 43.834 39.031 73.718 1.00 66.15 34 GLU B C 1
ATOM 2511 O O . GLU B 1 34 ? 43.083 38.197 73.204 1.00 64.22 34 GLU B O 1
ATOM 2517 N N . GLY B 1 35 ? 45.157 38.920 73.698 1.00 65.80 35 GLY B N 1
ATOM 2518 C CA . GLY B 1 35 ? 45.799 37.782 73.067 1.00 65.92 35 GLY B CA 1
ATOM 2519 C C . GLY B 1 35 ? 45.749 37.802 71.553 1.00 66.33 35 GLY B C 1
ATOM 2520 O O . GLY B 1 35 ? 46.029 36.791 70.904 1.00 66.56 35 GLY B O 1
ATOM 2521 N N . GLY B 1 36 ? 45.391 38.950 70.986 1.00 66.23 36 GLY B N 1
ATOM 2522 C CA . GLY B 1 36 ? 45.307 39.065 69.539 1.00 65.13 36 GLY B CA 1
ATOM 2523 C C . GLY B 1 36 ? 44.265 38.155 68.905 1.00 63.90 36 GLY B C 1
ATOM 2524 O O . GLY B 1 36 ? 44.388 37.801 67.734 1.00 63.57 36 GLY B O 1
ATOM 2525 N N . ARG B 1 37 ? 43.239 37.783 69.668 1.00 62.59 37 ARG B N 1
ATOM 2526 C CA . ARG B 1 37 ? 42.181 36.909 69.167 1.00 61.62 37 ARG B CA 1
ATOM 2527 C C . ARG B 1 37 ? 41.254 37.599 68.155 1.00 60.30 37 ARG B C 1
ATOM 2528 O O . ARG B 1 37 ? 41.127 38.834 68.139 1.00 58.60 37 ARG B O 1
ATOM 2536 N N . LYS B 1 38 ? 40.610 36.790 67.314 1.00 57.17 38 LYS B N 1
ATOM 2537 C CA . LYS B 1 38 ? 39.694 37.304 66.301 1.00 56.51 38 LYS B CA 1
ATOM 2538 C C . LYS B 1 38 ? 38.362 37.727 66.911 1.00 57.81 38 LYS B C 1
ATOM 2539 O O . LYS B 1 38 ? 37.668 36.916 67.525 1.00 59.24 38 LYS B O 1
ATOM 2545 N N . VAL B 1 39 ? 37.999 38.990 66.726 1.00 58.12 39 VAL B N 1
ATOM 2546 C CA . VAL B 1 39 ? 36.748 39.501 67.261 1.00 58.68 39 VAL B CA 1
ATOM 2547 C C . VAL B 1 39 ? 35.696 39.827 66.195 1.00 59.39 39 VAL B C 1
ATOM 2548 O O . VAL B 1 39 ? 34.499 39.841 66.488 1.00 59.44 39 VAL B O 1
ATOM 2552 N N . SER B 1 40 ? 36.137 40.079 64.964 1.00 59.06 40 SER B N 1
ATOM 2553 C CA . SER B 1 40 ? 35.219 40.416 63.880 1.00 59.23 40 SER B CA 1
ATOM 2554 C C . SER B 1 40 ? 35.718 39.944 62.519 1.00 58.36 40 SER B C 1
ATOM 2555 O O . SER B 1 40 ? 36.905 40.079 62.205 1.00 59.51 40 SER B O 1
ATOM 2558 N N . GLN B 1 41 ? 34.807 39.407 61.709 1.00 54.99 41 GLN B N 1
ATOM 2559 C CA . GLN B 1 41 ? 35.154 38.935 60.376 1.00 51.83 41 GLN B CA 1
ATOM 2560 C C . GLN B 1 41 ? 34.031 39.239 59.388 1.00 52.73 41 GLN B C 1
ATOM 2561 O O . GLN B 1 41 ? 32.882 38.864 59.614 1.00 53.87 41 GLN B O 1
ATOM 2567 N N . LEU B 1 42 ? 34.366 39.920 58.294 1.00 51.68 42 LEU B N 1
ATOM 2568 C CA . LEU B 1 42 ? 33.386 40.256 57.264 1.00 48.92 42 LEU B CA 1
ATOM 2569 C C . LEU B 1 42 ? 33.771 39.579 55.957 1.00 47.71 42 LEU B C 1
ATOM 2570 O O . LEU B 1 42 ? 34.831 39.861 55.403 1.00 47.31 42 LEU B O 1
ATOM 2575 N N . ASP B 1 43 ? 32.907 38.695 55.466 1.00 46.44 43 ASP B N 1
ATOM 2576 C CA . ASP B 1 43 ? 33.160 37.996 54.219 1.00 45.93 43 ASP B CA 1
ATOM 2577 C C . ASP B 1 43 ? 32.405 38.616 53.054 1.00 46.59 43 ASP B C 1
ATOM 2578 O O . ASP B 1 43 ? 31.182 38.487 52.961 1.00 47.60 43 ASP B O 1
ATOM 2583 N N . TRP B 1 44 ? 33.138 39.286 52.169 1.00 45.17 44 TRP B N 1
ATOM 2584 C CA . TRP B 1 44 ? 32.544 39.904 50.993 1.00 44.16 44 TRP B CA 1
ATOM 2585 C C . TRP B 1 44 ? 32.808 38.979 49.819 1.00 43.83 44 TRP B C 1
ATOM 2586 O O . TRP B 1 44 ? 33.963 38.671 49.517 1.00 45.73 44 TRP B O 1
ATOM 2597 N N . LYS B 1 45 ? 31.751 38.522 49.161 1.00 42.54 45 LYS B N 1
ATOM 2598 C CA . LYS B 1 45 ? 31.931 37.643 48.015 1.00 43.13 45 LYS B CA 1
ATOM 2599 C C . LYS B 1 45 ? 31.064 38.076 46.849 1.00 41.29 45 LYS B C 1
ATOM 2600 O O . LYS B 1 45 ? 30.144 38.873 47.011 1.00 41.09 45 LYS B O 1
ATOM 2606 N N . PHE B 1 46 ? 31.364 37.539 45.674 1.00 39.59 46 PHE B N 1
ATOM 2607 C CA . PHE B 1 46 ? 30.625 37.865 44.468 1.00 39.26 46 PHE B CA 1
ATOM 2608 C C . PHE B 1 46 ? 31.096 36.946 43.357 1.00 39.08 46 PHE B C 1
ATOM 2609 O O . PHE B 1 46 ? 32.250 36.532 43.344 1.00 40.34 46 PHE B O 1
ATOM 2617 N N . ASN B 1 47 ? 30.204 36.632 42.427 1.00 38.62 47 ASN B N 1
ATOM 2618 C CA . ASN B 1 47 ? 30.536 35.762 41.318 1.00 39.18 47 ASN B CA 1
ATOM 2619 C C . ASN B 1 47 ? 30.203 36.380 39.982 1.00 39.45 47 ASN B C 1
ATOM 2620 O O . ASN B 1 47 ? 29.290 37.182 39.859 1.00 39.78 47 ASN B O 1
ATOM 2625 N N . ASN B 1 48 ? 30.973 35.984 38.983 1.00 39.55 48 ASN B N 1
ATOM 2626 C CA . ASN B 1 48 ? 30.794 36.425 37.620 1.00 40.30 48 ASN B CA 1
ATOM 2627 C C . ASN B 1 48 ? 30.551 37.896 37.354 1.00 39.76 48 ASN B C 1
ATOM 2628 O O . ASN B 1 48 ? 29.604 38.246 36.651 1.00 40.87 48 ASN B O 1
ATOM 2633 N N . ALA B 1 49 ? 31.382 38.764 37.918 1.00 37.24 49 ALA B N 1
ATOM 2634 C CA . ALA B 1 49 ? 31.258 40.185 37.620 1.00 35.17 49 ALA B CA 1
ATOM 2635 C C . ALA B 1 49 ? 31.875 40.261 36.223 1.00 34.59 49 ALA B C 1
ATOM 2636 O O . ALA B 1 49 ? 32.878 39.603 35.950 1.00 37.25 49 ALA B O 1
ATOM 2638 N N . ALA B 1 50 ? 31.279 41.031 35.327 1.00 34.23 50 ALA B N 1
ATOM 2639 C CA . ALA B 1 50 ? 31.806 41.131 33.967 1.00 32.36 50 ALA B CA 1
ATOM 2640 C C . ALA B 1 50 ? 33.020 42.062 33.882 1.00 31.73 50 ALA B C 1
ATOM 2641 O O . ALA B 1 50 ? 33.054 43.101 34.529 1.00 31.34 50 ALA B O 1
ATOM 2643 N N . ILE B 1 51 ? 34.010 41.682 33.077 1.00 31.77 51 ILE B N 1
ATOM 2644 C CA . ILE B 1 51 ? 35.215 42.486 32.921 1.00 31.93 51 ILE B CA 1
ATOM 2645 C C . ILE B 1 51 ? 35.758 42.488 31.501 1.00 32.13 51 ILE B C 1
ATOM 2646 O O . ILE B 1 51 ? 35.363 41.680 30.664 1.00 34.47 51 ILE B O 1
ATOM 2651 N N . ILE B 1 52 ? 36.679 43.405 31.241 1.00 31.81 52 ILE B N 1
ATOM 2652 C CA . ILE B 1 52 ? 37.341 43.492 29.952 1.00 32.84 52 ILE B CA 1
ATOM 2653 C C . ILE B 1 52 ? 38.836 43.646 30.286 1.00 34.50 52 ILE B C 1
ATOM 2654 O O . ILE B 1 52 ? 39.189 44.324 31.257 1.00 34.46 52 ILE B O 1
ATOM 2659 N N . LYS B 1 53 ? 39.709 42.988 29.524 1.00 35.65 53 LYS B N 1
ATOM 2660 C CA . LYS B 1 53 ? 41.151 43.080 29.774 1.00 35.51 53 LYS B CA 1
ATOM 2661 C C . LYS B 1 53 ? 41.897 43.512 28.523 1.00 33.85 53 LYS B C 1
ATOM 2662 O O . LYS B 1 53 ? 41.533 43.127 27.411 1.00 34.46 53 LYS B O 1
ATOM 2668 N N . GLY B 1 54 ? 42.944 44.304 28.725 1.00 32.09 54 GLY B N 1
ATOM 2669 C CA . GLY B 1 54 ? 43.774 44.780 27.636 1.00 31.70 54 GLY B CA 1
ATOM 2670 C C . GLY B 1 54 ? 45.236 44.593 28.022 1.00 34.44 54 GLY B C 1
ATOM 2671 O O . GLY B 1 54 ? 45.612 44.713 29.202 1.00 34.03 54 GLY B O 1
ATOM 2672 N N . ALA B 1 55 ? 46.072 44.285 27.033 1.00 34.50 55 ALA B N 1
ATOM 2673 C CA . ALA B 1 55 ? 47.490 44.076 27.275 1.00 33.42 55 ALA B CA 1
ATOM 2674 C C . ALA B 1 55 ? 48.287 44.355 26.034 1.00 34.23 55 ALA B C 1
ATOM 2675 O O . ALA B 1 55 ? 47.884 43.985 24.927 1.00 32.54 55 ALA B O 1
ATOM 2677 N N . ILE B 1 56 ? 49.428 45.006 26.240 1.00 36.35 56 ILE B N 1
ATOM 2678 C CA . ILE B 1 56 ? 50.355 45.343 25.169 1.00 39.64 56 ILE B CA 1
ATOM 2679 C C . ILE B 1 56 ? 51.758 44.839 25.526 1.00 42.89 56 ILE B C 1
ATOM 2680 O O . ILE B 1 56 ? 52.246 45.051 26.644 1.00 43.34 56 ILE B O 1
ATOM 2685 N N . ASN B 1 57 ? 52.396 44.163 24.579 1.00 45.02 57 ASN B N 1
ATOM 2686 C CA . ASN B 1 57 ? 53.743 43.644 24.780 1.00 47.71 57 ASN B CA 1
ATOM 2687 C C . ASN B 1 57 ? 54.622 44.073 23.630 1.00 52.02 57 ASN B C 1
ATOM 2688 O O . ASN B 1 57 ? 54.142 44.271 22.507 1.00 53.04 57 ASN B O 1
ATOM 2693 N N . TRP B 1 58 ? 55.912 44.222 23.907 1.00 56.29 58 TRP B N 1
ATOM 2694 C CA . TRP B 1 58 ? 56.869 44.556 22.862 1.00 59.95 58 TRP B CA 1
ATOM 2695 C C . TRP B 1 58 ? 58.260 44.049 23.192 1.00 60.01 58 TRP B C 1
ATOM 2696 O O . TRP B 1 58 ? 58.708 44.110 24.335 1.00 57.75 58 TRP B O 1
ATOM 2707 N N . ASP B 1 59 ? 58.921 43.521 22.167 1.00 62.41 59 ASP B N 1
ATOM 2708 C CA . ASP B 1 59 ? 60.270 42.978 22.280 1.00 63.65 59 ASP B CA 1
ATOM 2709 C C . ASP B 1 59 ? 61.360 44.021 22.079 1.00 64.30 59 ASP B C 1
ATOM 2710 O O . ASP B 1 59 ? 61.551 44.510 20.974 1.00 65.49 59 ASP B O 1
ATOM 2715 N N . LEU B 1 60 ? 62.074 44.367 23.142 1.00 65.37 60 LEU B N 1
ATOM 2716 C CA . LEU B 1 60 ? 63.158 45.330 23.010 1.00 67.71 60 LEU B CA 1
ATOM 2717 C C . LEU B 1 60 ? 64.396 44.613 22.457 1.00 68.10 60 LEU B C 1
ATOM 2718 O O . LEU B 1 60 ? 65.138 45.157 21.643 1.00 68.25 60 LEU B O 1
ATOM 2723 N N . MET B 1 61 ? 64.606 43.385 22.915 1.00 68.41 61 MET B N 1
ATOM 2724 C CA . MET B 1 61 ? 65.739 42.574 22.495 1.00 68.27 61 MET B CA 1
ATOM 2725 C C . MET B 1 61 ? 65.253 41.137 22.364 1.00 67.00 61 MET B C 1
ATOM 2726 O O . MET B 1 61 ? 64.130 40.814 22.754 1.00 66.82 61 MET B O 1
ATOM 2731 N N . PRO B 1 62 ? 66.086 40.253 21.805 1.00 65.79 62 PRO B N 1
ATOM 2732 C CA . PRO B 1 62 ? 65.640 38.865 21.667 1.00 63.62 62 PRO B CA 1
ATOM 2733 C C . PRO B 1 62 ? 65.466 38.198 23.024 1.00 62.08 62 PRO B C 1
ATOM 2734 O O . PRO B 1 62 ? 64.666 37.282 23.170 1.00 62.27 62 PRO B O 1
ATOM 2738 N N . GLN B 1 63 ? 66.207 38.680 24.016 1.00 60.78 63 GLN B N 1
ATOM 2739 C CA . GLN B 1 63 ? 66.156 38.113 25.364 1.00 60.22 63 GLN B CA 1
ATOM 2740 C C . GLN B 1 63 ? 65.318 38.908 26.375 1.00 56.08 63 GLN B C 1
ATOM 2741 O O . GLN B 1 63 ? 65.165 38.486 27.521 1.00 54.45 63 GLN B O 1
ATOM 2747 N N . ILE B 1 64 ? 64.786 40.052 25.964 1.00 52.44 64 ILE B N 1
ATOM 2748 C CA . ILE B 1 64 ? 64.000 40.870 26.879 1.00 50.42 64 ILE B CA 1
ATOM 2749 C C . ILE B 1 64 ? 62.721 41.454 26.296 1.00 47.67 64 ILE B C 1
ATOM 2750 O O . ILE B 1 64 ? 62.700 41.984 25.186 1.00 46.88 64 ILE B O 1
ATOM 2755 N N . SER B 1 65 ? 61.646 41.337 27.065 1.00 45.96 65 SER B N 1
ATOM 2756 C CA . SER B 1 65 ? 60.348 41.871 26.661 1.00 43.94 65 SER B CA 1
ATOM 2757 C C . SER B 1 65 ? 59.728 42.682 27.786 1.00 41.35 65 SER B C 1
ATOM 2758 O O . SER B 1 65 ? 59.963 42.424 28.970 1.00 40.68 65 SER B O 1
ATOM 2761 N N . ILE B 1 66 ? 58.937 43.668 27.397 1.00 40.15 66 ILE B N 1
ATOM 2762 C CA . ILE B 1 66 ? 58.250 44.525 28.339 1.00 39.57 66 ILE B CA 1
ATOM 2763 C C . ILE B 1 66 ? 56.753 44.401 28.105 1.00 38.96 66 ILE B C 1
ATOM 2764 O O . ILE B 1 66 ? 56.297 44.220 26.973 1.00 38.37 66 ILE B O 1
ATOM 2769 N N . GLY B 1 67 ? 55.985 44.470 29.183 1.00 39.85 67 GLY B N 1
ATOM 2770 C CA . GLY B 1 67 ? 54.545 44.355 29.052 1.00 38.93 67 GLY B CA 1
ATOM 2771 C C . GLY B 1 67 ? 53.732 45.240 29.981 1.00 38.60 67 GLY B C 1
ATOM 2772 O O . GLY B 1 67 ? 54.111 45.487 31.135 1.00 36.73 67 GLY B O 1
ATOM 2773 N N . ALA B 1 68 ? 52.605 45.717 29.456 1.00 37.63 68 ALA B N 1
ATOM 2774 C CA . ALA B 1 68 ? 51.672 46.560 30.197 1.00 37.19 68 ALA B CA 1
ATOM 2775 C C . ALA B 1 68 ? 50.290 45.937 30.057 1.00 36.84 68 ALA B C 1
ATOM 2776 O O . ALA B 1 68 ? 49.850 45.631 28.943 1.00 36.89 68 ALA B O 1
ATOM 2778 N N . ALA B 1 69 ? 49.605 45.741 31.177 1.00 35.94 69 ALA B N 1
ATOM 2779 C CA . ALA B 1 69 ? 48.275 45.140 31.142 1.00 35.44 69 ALA B CA 1
ATOM 2780 C C . ALA B 1 69 ? 47.330 45.761 32.165 1.00 35.71 69 ALA B C 1
ATOM 2781 O O . ALA B 1 69 ? 47.737 46.529 33.037 1.00 37.21 69 ALA B O 1
ATOM 2783 N N . GLY B 1 70 ? 46.059 45.412 32.058 1.00 36.11 70 GLY B N 1
ATOM 2784 C CA . GLY B 1 70 ? 45.083 45.938 32.984 1.00 34.63 70 GLY B CA 1
ATOM 2785 C C . GLY B 1 70 ? 43.686 45.500 32.607 1.00 34.19 70 GLY B C 1
ATOM 2786 O O . GLY B 1 70 ? 43.403 45.269 31.436 1.00 33.38 70 GLY B O 1
ATOM 2787 N N . TRP B 1 71 ? 42.827 45.363 33.611 1.00 33.78 71 TRP B N 1
ATOM 2788 C CA . TRP B 1 71 ? 41.439 44.977 33.400 1.00 34.47 71 TRP B CA 1
ATOM 2789 C C . TRP B 1 71 ? 40.530 45.781 34.325 1.00 33.56 71 TRP B C 1
ATOM 2790 O O . TRP B 1 71 ? 40.982 46.364 35.319 1.00 30.76 71 TRP B O 1
ATOM 2801 N N . THR B 1 72 ? 39.248 45.810 33.985 1.00 32.05 72 THR B N 1
ATOM 2802 C CA . THR B 1 72 ? 38.277 46.533 34.786 1.00 32.99 72 THR B CA 1
ATOM 2803 C C . THR B 1 72 ? 36.911 45.871 34.688 1.00 33.38 72 THR B C 1
ATOM 2804 O O . THR B 1 72 ? 36.532 45.364 33.633 1.00 34.57 72 THR B O 1
ATOM 2808 N N . THR B 1 73 ? 36.188 45.839 35.796 1.00 33.90 73 THR B N 1
ATOM 2809 C CA . THR B 1 73 ? 34.844 45.290 35.781 1.00 33.28 73 THR B CA 1
ATOM 2810 C C . THR B 1 73 ? 34.059 46.223 34.847 1.00 36.04 73 THR B C 1
ATOM 2811 O O . THR B 1 73 ? 34.390 47.410 34.711 1.00 33.56 73 THR B O 1
ATOM 2815 N N . LEU B 1 74 ? 33.027 45.688 34.202 1.00 37.24 74 LEU B N 1
ATOM 2816 C CA . LEU B 1 74 ? 32.220 46.455 33.268 1.00 38.32 74 LEU B CA 1
ATOM 2817 C C . LEU B 1 74 ? 30.947 47.012 33.902 1.00 39.80 74 LEU B C 1
ATOM 2818 O O . LEU B 1 74 ? 30.098 47.596 33.216 1.00 38.91 74 LEU B O 1
ATOM 2823 N N . GLY B 1 75 ? 30.814 46.832 35.211 1.00 38.72 75 GLY B N 1
ATOM 2824 C CA . GLY B 1 75 ? 29.638 47.336 35.888 1.00 37.35 75 GLY B CA 1
ATOM 2825 C C . GLY B 1 75 ? 29.444 46.727 37.251 1.00 38.63 75 GLY B C 1
ATOM 2826 O O . GLY B 1 75 ? 30.050 45.707 37.595 1.00 40.19 75 GLY B O 1
ATOM 2827 N N . SER B 1 76 ? 28.596 47.370 38.040 1.00 39.67 76 SER B N 1
ATOM 2828 C CA . SER B 1 76 ? 28.280 46.896 39.379 1.00 39.86 76 SER B CA 1
ATOM 2829 C C . SER B 1 76 ? 27.798 45.445 39.282 1.00 39.42 76 SER B C 1
ATOM 2830 O O . SER B 1 76 ? 27.219 45.041 38.272 1.00 38.56 76 SER B O 1
ATOM 2833 N N . ARG B 1 77 ? 28.043 44.659 40.324 1.00 38.59 77 ARG B N 1
ATOM 2834 C CA . ARG B 1 77 ? 27.617 43.266 40.316 1.00 40.46 77 ARG B CA 1
ATOM 2835 C C . ARG B 1 77 ? 27.065 42.828 41.663 1.00 41.44 77 ARG B C 1
ATOM 2836 O O . ARG B 1 77 ? 27.592 43.202 42.715 1.00 43.12 77 ARG B O 1
ATOM 2844 N N . GLY B 1 78 ? 26.005 42.027 41.627 1.00 40.00 78 GLY B N 1
ATOM 2845 C CA . GLY B 1 78 ? 25.407 41.557 42.858 1.00 38.72 78 GLY B CA 1
ATOM 2846 C C . GLY B 1 78 ? 26.296 40.574 43.588 1.00 39.29 78 GLY B C 1
ATOM 2847 O O . GLY B 1 78 ? 26.838 39.655 42.977 1.00 39.43 78 GLY B O 1
ATOM 2848 N N . GLY B 1 79 ? 26.450 40.777 44.893 1.00 39.29 79 GLY B N 1
ATOM 2849 C CA . GLY B 1 79 ? 27.267 39.893 45.700 1.00 42.43 79 GLY B CA 1
ATOM 2850 C C . GLY B 1 79 ? 26.629 39.611 47.048 1.00 44.69 79 GLY B C 1
ATOM 2851 O O . GLY B 1 79 ? 25.432 39.793 47.214 1.00 47.61 79 GLY B O 1
ATOM 2852 N N . ASN B 1 80 ? 27.420 39.171 48.018 1.00 45.80 80 ASN B N 1
ATOM 2853 C CA . ASN B 1 80 ? 26.892 38.867 49.336 1.00 46.01 80 ASN B CA 1
ATOM 2854 C C . ASN B 1 80 ? 27.852 39.364 50.412 1.00 46.58 80 ASN B C 1
ATOM 2855 O O . ASN B 1 80 ? 29.007 39.665 50.124 1.00 48.44 80 ASN B O 1
ATOM 2860 N N . MET B 1 81 ? 27.384 39.456 51.650 1.00 44.78 81 MET B N 1
ATOM 2861 C CA . MET B 1 81 ? 28.245 39.926 52.720 1.00 45.98 81 MET B CA 1
ATOM 2862 C C . MET B 1 81 ? 27.731 39.450 54.075 1.00 47.78 81 MET B C 1
ATOM 2863 O O . MET B 1 81 ? 26.585 39.715 54.435 1.00 48.56 81 MET B O 1
ATOM 2868 N N . VAL B 1 82 ? 28.576 38.742 54.823 1.00 47.41 82 VAL B N 1
ATOM 2869 C CA . VAL B 1 82 ? 28.193 38.252 56.144 1.00 47.03 82 VAL B CA 1
ATOM 2870 C C . VAL B 1 82 ? 29.122 38.838 57.193 1.00 48.36 82 VAL B C 1
ATOM 2871 O O . VAL B 1 82 ? 30.329 38.833 57.018 1.00 50.65 82 VAL B O 1
ATOM 2875 N N . ASP B 1 83 ? 28.558 39.343 58.285 1.00 50.18 83 ASP B N 1
ATOM 2876 C CA . ASP B 1 83 ? 29.352 39.965 59.345 1.00 50.22 83 ASP B CA 1
ATOM 2877 C C . ASP B 1 83 ? 29.216 39.209 60.658 1.00 51.53 83 ASP B C 1
ATOM 2878 O O . ASP B 1 83 ? 28.141 39.180 61.249 1.00 52.32 83 ASP B O 1
ATOM 2883 N N . GLN B 1 84 ? 30.310 38.614 61.126 1.00 52.13 84 GLN B N 1
ATOM 2884 C CA . GLN B 1 84 ? 30.279 37.874 62.376 1.00 52.86 84 GLN B CA 1
ATOM 2885 C C . GLN B 1 84 ? 31.105 38.499 63.484 1.00 54.38 84 GLN B C 1
ATOM 2886 O O . GLN B 1 84 ? 32.056 39.236 63.236 1.00 54.26 84 GLN B O 1
ATOM 2892 N N . ASP B 1 85 ? 30.725 38.201 64.719 1.00 56.47 85 ASP B N 1
ATOM 2893 C CA . ASP B 1 85 ? 31.459 38.699 65.871 1.00 58.16 85 ASP B CA 1
ATOM 2894 C C . ASP B 1 85 ? 31.667 37.574 66.879 1.00 58.91 85 ASP B C 1
ATOM 2895 O O . ASP B 1 85 ? 30.921 36.586 66.900 1.00 59.04 85 ASP B O 1
ATOM 2900 N N . TRP B 1 86 ? 32.714 37.723 67.683 1.00 58.43 86 TRP B N 1
ATOM 2901 C CA . TRP B 1 86 ? 33.067 36.764 68.723 1.00 57.91 86 TRP B CA 1
ATOM 2902 C C . TRP B 1 86 ? 33.385 37.636 69.935 1.00 61.62 86 TRP B C 1
ATOM 2903 O O . TRP B 1 86 ? 34.542 37.788 70.329 1.00 61.67 86 TRP B O 1
ATOM 2914 N N . MET B 1 87 ? 32.330 38.213 70.506 1.00 65.95 87 MET B N 1
ATOM 2915 C CA . MET B 1 87 ? 32.426 39.122 71.641 1.00 68.83 87 MET B CA 1
ATOM 2916 C C . MET B 1 87 ? 32.592 38.470 73.006 1.00 70.64 87 MET B C 1
ATOM 2917 O O . MET B 1 87 ? 32.827 39.170 73.993 1.00 70.71 87 MET B O 1
ATOM 2922 N N . ASP B 1 88 ? 32.461 37.149 73.081 1.00 72.90 88 ASP B N 1
ATOM 2923 C CA . ASP B 1 88 ? 32.606 36.477 74.368 1.00 75.45 88 ASP B CA 1
ATOM 2924 C C . ASP B 1 88 ? 34.067 36.178 74.677 1.00 76.89 88 ASP B C 1
ATOM 2925 O O . ASP B 1 88 ? 34.570 35.090 74.402 1.00 75.92 88 ASP B O 1
ATOM 2930 N N . SER B 1 89 ? 34.734 37.172 75.254 1.00 79.23 89 SER B N 1
ATOM 2931 C CA . SER B 1 89 ? 36.141 37.086 75.631 1.00 81.52 89 SER B CA 1
ATOM 2932 C C . SER B 1 89 ? 36.448 35.842 76.460 1.00 82.48 89 SER B C 1
ATOM 2933 O O . SER B 1 89 ? 37.609 35.489 76.656 1.00 82.78 89 SER B O 1
ATOM 2936 N N . SER B 1 90 ? 35.399 35.184 76.944 1.00 83.83 90 SER B N 1
ATOM 2937 C CA . SER B 1 90 ? 35.548 33.991 77.768 1.00 84.08 90 SER B CA 1
ATOM 2938 C C . SER B 1 90 ? 35.223 32.712 76.996 1.00 84.31 90 SER B C 1
ATOM 2939 O O . SER B 1 90 ? 35.207 31.621 77.564 1.00 84.34 90 SER B O 1
ATOM 2942 N N . ASN B 1 91 ? 34.961 32.852 75.701 1.00 84.71 91 ASN B N 1
ATOM 2943 C CA . ASN B 1 91 ? 34.638 31.705 74.859 1.00 84.46 91 ASN B CA 1
ATOM 2944 C C . ASN B 1 91 ? 34.816 32.055 73.379 1.00 82.89 91 ASN B C 1
ATOM 2945 O O . ASN B 1 91 ? 33.838 32.261 72.652 1.00 82.08 91 ASN B O 1
ATOM 2950 N N . PRO B 1 92 ? 36.076 32.147 72.918 1.00 81.17 92 PRO B N 1
ATOM 2951 C CA . PRO B 1 92 ? 36.329 32.474 71.513 1.00 79.06 92 PRO B CA 1
ATOM 2952 C C . PRO B 1 92 ? 36.004 31.250 70.673 1.00 77.21 92 PRO B C 1
ATOM 2953 O O . PRO B 1 92 ? 35.905 30.143 71.203 1.00 77.23 92 PRO B O 1
ATOM 2957 N N . GLY B 1 93 ? 35.835 31.442 69.373 1.00 74.89 93 GLY B N 1
ATOM 2958 C CA . GLY B 1 93 ? 35.515 30.316 68.515 1.00 74.08 93 GLY B CA 1
ATOM 2959 C C . GLY B 1 93 ? 34.050 30.312 68.123 1.00 73.38 93 GLY B C 1
ATOM 2960 O O . GLY B 1 93 ? 33.705 30.308 66.937 1.00 74.33 93 GLY B O 1
ATOM 2961 N N . THR B 1 94 ? 33.178 30.308 69.124 1.00 72.20 94 THR B N 1
ATOM 2962 C CA . THR B 1 94 ? 31.740 30.324 68.884 1.00 70.20 94 THR B CA 1
ATOM 2963 C C . THR B 1 94 ? 31.323 31.782 68.756 1.00 67.50 94 THR B C 1
ATOM 2964 O O . THR B 1 94 ? 31.598 32.601 69.642 1.00 65.69 94 THR B O 1
ATOM 2968 N N . TRP B 1 95 ? 30.671 32.106 67.645 1.00 65.47 95 TRP B N 1
ATOM 2969 C CA . TRP B 1 95 ? 30.248 33.481 67.399 1.00 63.86 95 TRP B CA 1
ATOM 2970 C C . TRP B 1 95 ? 28.975 33.868 68.147 1.00 62.19 95 TRP B C 1
ATOM 2971 O O . TRP B 1 95 ? 28.034 33.084 68.274 1.00 60.41 95 TRP B O 1
ATOM 2982 N N . THR B 1 96 ? 28.964 35.099 68.637 1.00 60.66 96 THR B N 1
ATOM 2983 C CA . THR B 1 96 ? 27.840 35.613 69.380 1.00 60.23 96 THR B CA 1
ATOM 2984 C C . THR B 1 96 ? 26.963 36.501 68.502 1.00 60.32 96 THR B C 1
ATOM 2985 O O . THR B 1 96 ? 25.796 36.732 68.811 1.00 59.44 96 THR B O 1
ATOM 2989 N N . ASP B 1 97 ? 27.519 36.996 67.402 1.00 59.39 97 ASP B N 1
ATOM 2990 C CA . ASP B 1 97 ? 26.756 37.875 66.527 1.00 58.96 97 ASP B CA 1
ATOM 2991 C C . ASP B 1 97 ? 26.979 37.652 65.032 1.00 58.76 97 ASP B C 1
ATOM 2992 O O . ASP B 1 97 ? 28.118 37.557 64.564 1.00 59.90 97 ASP B O 1
ATOM 2997 N N . GLU B 1 98 ? 25.877 37.561 64.289 1.00 56.73 98 GLU B N 1
ATOM 2998 C CA . GLU B 1 98 ? 25.930 37.376 62.844 1.00 54.40 98 GLU B CA 1
ATOM 2999 C C . GLU B 1 98 ? 24.915 38.297 62.165 1.00 53.24 98 GLU B C 1
ATOM 3000 O O . GLU B 1 98 ? 23.843 38.574 62.698 1.00 51.93 98 GLU B O 1
ATOM 3006 N N . ALA B 1 99 ? 25.274 38.772 60.982 1.00 52.66 99 ALA B N 1
ATOM 3007 C CA . ALA B 1 99 ? 24.422 39.660 60.212 1.00 51.97 99 ALA B CA 1
ATOM 3008 C C . ALA B 1 99 ? 24.622 39.295 58.749 1.00 51.58 99 ALA B C 1
ATOM 3009 O O . ALA B 1 99 ? 25.749 39.297 58.266 1.00 53.41 99 ALA B O 1
ATOM 3011 N N . ARG B 1 100 ? 23.544 38.966 58.046 1.00 49.69 100 ARG B N 1
ATOM 3012 C CA . ARG B 1 100 ? 23.666 38.618 56.637 1.00 47.80 100 ARG B CA 1
ATOM 3013 C C . ARG B 1 100 ? 23.134 39.736 55.763 1.00 49.88 100 ARG B C 1
ATOM 3014 O O . ARG B 1 100 ? 22.015 40.208 55.961 1.00 51.39 100 ARG B O 1
ATOM 3022 N N . HIS B 1 101 ? 23.942 40.155 54.792 1.00 50.57 101 HIS B N 1
ATOM 3023 C CA . HIS B 1 101 ? 23.574 41.233 53.881 1.00 48.46 101 HIS B CA 1
ATOM 3024 C C . HIS B 1 101 ? 23.468 40.791 52.431 1.00 47.63 101 HIS B C 1
ATOM 3025 O O . HIS B 1 101 ? 24.412 40.925 51.659 1.00 46.96 101 HIS B O 1
ATOM 3032 N N . PRO B 1 102 ? 22.309 40.250 52.043 1.00 47.18 102 PRO B N 1
ATOM 3033 C CA . PRO B 1 102 ? 22.101 39.801 50.663 1.00 46.82 102 PRO B CA 1
ATOM 3034 C C . PRO B 1 102 ? 22.133 41.012 49.723 1.00 46.16 102 PRO B C 1
ATOM 3035 O O . PRO B 1 102 ? 22.469 40.894 48.544 1.00 46.93 102 PRO B O 1
ATOM 3039 N N . ASP B 1 103 ? 21.763 42.172 50.257 1.00 45.48 103 ASP B N 1
ATOM 3040 C CA . ASP B 1 103 ? 21.738 43.402 49.482 1.00 47.32 103 ASP B CA 1
ATOM 3041 C C . ASP B 1 103 ? 23.150 44.010 49.500 1.00 46.69 103 ASP B C 1
ATOM 3042 O O . ASP B 1 103 ? 23.420 45.047 50.119 1.00 45.82 103 ASP B O 1
ATOM 3047 N N . THR B 1 104 ? 24.043 43.323 48.796 1.00 46.28 104 THR B N 1
ATOM 3048 C CA . THR B 1 104 ? 25.448 43.686 48.692 1.00 44.32 104 THR B CA 1
ATOM 3049 C C . THR B 1 104 ? 25.904 43.665 47.250 1.00 43.67 104 THR B C 1
ATOM 3050 O O . THR B 1 104 ? 25.468 42.827 46.468 1.00 42.14 104 THR B O 1
ATOM 3054 N N . GLN B 1 105 ? 26.792 44.579 46.892 1.00 42.90 105 GLN B N 1
ATOM 3055 C CA . GLN B 1 105 ? 27.299 44.558 45.538 1.00 42.86 105 GLN B CA 1
ATOM 3056 C C . GLN B 1 105 ? 28.741 45.018 45.411 1.00 41.28 105 GLN B C 1
ATOM 3057 O O . GLN B 1 105 ? 29.252 45.791 46.232 1.00 39.68 105 GLN B O 1
ATOM 3063 N N . LEU B 1 106 ? 29.394 44.490 44.381 1.00 38.47 106 LEU B N 1
ATOM 3064 C CA . LEU B 1 106 ? 30.750 44.866 44.052 1.00 37.96 106 LEU B CA 1
ATOM 3065 C C . LEU B 1 106 ? 30.522 46.013 43.079 1.00 35.86 106 LEU B C 1
ATOM 3066 O O . LEU B 1 106 ? 30.066 45.796 41.957 1.00 35.79 106 LEU B O 1
ATOM 3071 N N . ASN B 1 107 ? 30.808 47.232 43.516 1.00 34.26 107 ASN B N 1
ATOM 3072 C CA . ASN B 1 107 ? 30.632 48.393 42.654 1.00 34.30 107 ASN B CA 1
ATOM 3073 C C . ASN B 1 107 ? 31.636 48.350 41.496 1.00 34.11 107 ASN B C 1
ATOM 3074 O O . ASN B 1 107 ? 31.304 48.681 40.365 1.00 33.29 107 ASN B O 1
ATOM 3079 N N . TYR B 1 108 ? 32.866 47.933 41.783 1.00 34.69 108 TYR B N 1
ATOM 3080 C CA . TYR B 1 108 ? 33.884 47.846 40.748 1.00 35.75 108 TYR B CA 1
ATOM 3081 C C . TYR B 1 108 ? 35.180 47.233 41.257 1.00 37.30 108 TYR B C 1
ATOM 3082 O O . TYR B 1 108 ? 35.423 47.119 42.470 1.00 37.06 108 TYR B O 1
ATOM 3091 N N . ALA B 1 109 ? 36.019 46.851 40.303 1.00 35.46 109 ALA B N 1
ATOM 3092 C CA . ALA B 1 109 ? 37.313 46.278 40.608 1.00 34.38 109 ALA B CA 1
ATOM 3093 C C . ALA B 1 109 ? 38.165 46.459 39.368 1.00 33.33 109 ALA B C 1
ATOM 3094 O O . ALA B 1 109 ? 37.668 46.347 38.245 1.00 33.58 109 ALA B O 1
ATOM 3096 N N . ASN B 1 110 ? 39.437 46.771 39.567 1.00 32.32 110 ASN B N 1
ATOM 3097 C CA . ASN B 1 110 ? 40.349 46.942 38.441 1.00 35.19 110 ASN B CA 1
ATOM 3098 C C . ASN B 1 110 ? 41.763 46.588 38.857 1.00 35.38 110 ASN B C 1
ATOM 3099 O O . ASN B 1 110 ?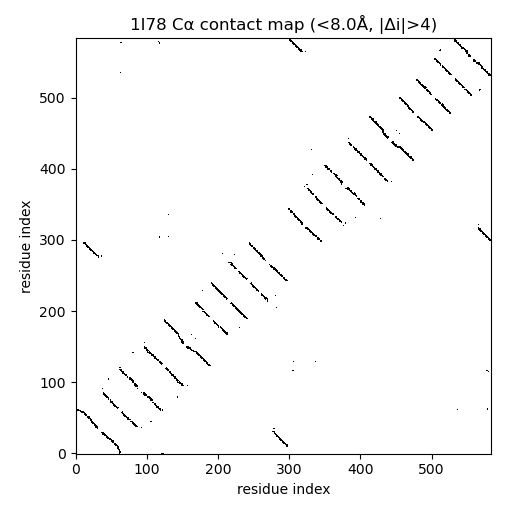 42.055 46.416 40.046 1.00 34.56 110 ASN B O 1
ATOM 3104 N N . GLU B 1 111 ? 42.637 46.496 37.866 1.00 36.05 111 GLU B N 1
ATOM 3105 C CA . GLU B 1 111 ? 44.028 46.178 38.111 1.00 39.26 111 GLU B CA 1
ATOM 3106 C C . GLU B 1 111 ? 44.858 46.620 36.926 1.00 38.55 111 GLU B C 1
ATOM 3107 O O . GLU B 1 111 ? 44.373 46.625 35.806 1.00 38.75 111 GLU B O 1
ATOM 3113 N N . PHE B 1 112 ? 46.096 47.021 37.179 1.00 39.05 112 PHE B N 1
ATOM 3114 C CA . PHE B 1 112 ? 46.998 47.384 36.094 1.00 40.92 112 PHE B CA 1
ATOM 3115 C C . PHE B 1 112 ? 48.331 46.698 36.420 1.00 40.87 112 PHE B C 1
ATOM 3116 O O . PHE B 1 112 ? 48.659 46.494 37.593 1.00 41.09 112 PHE B O 1
ATOM 3124 N N . ASP B 1 113 ? 49.077 46.322 35.387 1.00 41.05 113 ASP B N 1
ATOM 3125 C CA . ASP B 1 113 ? 50.335 45.601 35.570 1.00 42.77 113 ASP B CA 1
ATOM 3126 C C . ASP B 1 113 ? 51.460 46.030 34.621 1.00 43.38 113 ASP B C 1
ATOM 3127 O O . ASP B 1 113 ? 51.239 46.275 33.431 1.00 43.36 113 ASP B O 1
ATOM 3132 N N . LEU B 1 114 ? 52.669 46.114 35.168 1.00 43.01 114 LEU B N 1
ATOM 3133 C CA . LEU B 1 114 ? 53.854 46.491 34.407 1.00 43.37 114 LEU B CA 1
ATOM 3134 C C . LEU B 1 114 ? 54.964 45.499 34.706 1.00 41.78 114 LEU B C 1
ATOM 3135 O O . LEU B 1 114 ? 55.259 45.223 35.868 1.00 41.69 114 LEU B O 1
ATOM 3140 N N . ASN B 1 115 ? 55.581 44.948 33.671 1.00 39.19 115 ASN B N 1
ATOM 3141 C CA . ASN B 1 115 ? 56.651 43.990 33.920 1.00 37.71 115 ASN B CA 1
ATOM 3142 C C . ASN B 1 115 ? 57.675 43.851 32.808 1.00 35.67 115 ASN B C 1
ATOM 3143 O O . ASN B 1 115 ? 57.531 44.404 31.714 1.00 35.32 115 ASN B O 1
ATOM 3148 N N . ILE B 1 116 ? 58.710 43.085 33.114 1.00 34.81 116 ILE B N 1
ATOM 3149 C CA . ILE B 1 116 ? 59.779 42.791 32.178 1.00 34.73 116 ILE B CA 1
ATOM 3150 C C . ILE B 1 116 ? 59.950 41.270 32.175 1.00 34.63 116 ILE B C 1
ATOM 3151 O O . ILE B 1 116 ? 59.785 40.604 33.201 1.00 32.64 116 ILE B O 1
ATOM 3156 N N . LYS B 1 117 ? 60.255 40.719 31.012 1.00 34.67 117 LYS B N 1
ATOM 3157 C CA . LYS B 1 117 ? 60.446 39.288 30.906 1.00 35.51 117 LYS B CA 1
ATOM 3158 C C . LYS B 1 117 ? 61.845 39.011 30.368 1.00 36.73 117 LYS B C 1
ATOM 3159 O O . LYS B 1 117 ? 62.255 39.586 29.350 1.00 35.66 117 LYS B O 1
ATOM 3165 N N . GLY B 1 118 ? 62.577 38.160 31.088 1.00 36.65 118 GLY B N 1
ATOM 3166 C CA . GLY B 1 118 ? 63.925 37.782 30.700 1.00 37.49 118 GLY B CA 1
ATOM 3167 C C . GLY B 1 118 ? 63.826 36.392 30.118 1.00 38.81 118 GLY B C 1
ATOM 3168 O O . GLY B 1 118 ? 63.540 35.438 30.841 1.00 38.64 118 GLY B O 1
ATOM 3169 N N . TRP B 1 119 ? 64.055 36.265 28.817 1.00 40.02 119 TRP B N 1
ATOM 3170 C CA . TRP B 1 119 ? 63.924 34.966 28.172 1.00 44.66 119 TRP B CA 1
ATOM 3171 C C . TRP B 1 119 ? 65.069 33.973 28.363 1.00 46.36 119 TRP B C 1
ATOM 3172 O O . TRP B 1 119 ? 66.234 34.291 28.137 1.00 47.38 119 TRP B O 1
ATOM 3183 N N . LEU B 1 120 ? 64.715 32.775 28.813 1.00 48.61 120 LEU B N 1
ATOM 3184 C CA . LEU B 1 120 ? 65.677 31.700 29.005 1.00 52.12 120 LEU B CA 1
ATOM 3185 C C . LEU B 1 120 ? 65.637 30.952 27.678 1.00 53.86 120 LEU B C 1
ATOM 3186 O O . LEU B 1 120 ? 66.666 30.638 27.096 1.00 55.20 120 LEU B O 1
ATOM 3191 N N . LEU B 1 121 ? 64.426 30.691 27.199 1.00 56.76 121 LEU B N 1
ATOM 3192 C CA . LEU B 1 121 ? 64.217 30.024 25.920 1.00 58.49 121 LEU B CA 1
ATOM 3193 C C . LEU B 1 121 ? 63.355 30.932 25.068 1.00 60.87 121 LEU B C 1
ATOM 3194 O O . LEU B 1 121 ? 62.343 31.458 25.530 1.00 62.05 121 LEU B O 1
ATOM 3199 N N . ASN B 1 122 ? 63.761 31.127 23.825 1.00 64.08 122 ASN B N 1
ATOM 3200 C CA . ASN B 1 122 ? 63.013 31.987 22.925 1.00 68.23 122 ASN B CA 1
ATOM 3201 C C . ASN B 1 122 ? 63.222 31.511 21.496 1.00 70.48 122 ASN B C 1
ATOM 3202 O O . ASN B 1 122 ? 63.996 32.085 20.727 1.00 71.41 122 ASN B O 1
ATOM 3207 N N . GLU B 1 123 ? 62.527 30.430 21.168 1.00 72.11 123 GLU B N 1
ATOM 3208 C CA . GLU B 1 123 ? 62.587 29.827 19.852 1.00 73.46 123 GLU B CA 1
ATOM 3209 C C . GLU B 1 123 ? 61.172 29.850 19.287 1.00 73.29 123 GLU B C 1
ATOM 3210 O O . GLU B 1 123 ? 60.204 29.616 20.008 1.00 73.40 123 GLU B O 1
ATOM 3216 N N . PRO B 1 124 ? 61.040 30.126 17.983 1.00 72.76 124 PRO B N 1
ATOM 3217 C CA . PRO B 1 124 ? 59.773 30.202 17.252 1.00 71.20 124 PRO B CA 1
ATOM 3218 C C . PRO B 1 124 ? 58.584 29.393 17.782 1.00 68.63 124 PRO B C 1
ATOM 3219 O O . PRO B 1 124 ? 57.457 29.881 17.752 1.00 68.72 124 PRO B O 1
ATOM 3223 N N . ASN B 1 125 ? 58.828 28.177 18.266 1.00 66.06 125 ASN B N 1
ATOM 3224 C CA . ASN B 1 125 ? 57.745 27.327 18.769 1.00 64.01 125 ASN B CA 1
ATOM 3225 C C . ASN B 1 125 ? 57.531 27.278 20.273 1.00 61.20 125 ASN B C 1
ATOM 3226 O O . ASN B 1 125 ? 56.572 26.667 20.739 1.00 59.85 125 ASN B O 1
ATOM 3231 N N . TYR B 1 126 ? 58.417 27.899 21.038 1.00 59.29 126 TYR B N 1
ATOM 3232 C CA . TYR B 1 126 ? 58.269 27.889 22.488 1.00 58.46 126 TYR B CA 1
ATOM 3233 C C . TYR B 1 126 ? 59.096 28.968 23.152 1.00 55.77 126 TYR B C 1
ATOM 3234 O O . TYR B 1 126 ? 60.013 29.529 22.560 1.00 56.59 126 TYR B O 1
ATOM 3243 N N . ARG B 1 127 ? 58.758 29.267 24.391 1.00 52.59 127 ARG B N 1
ATOM 3244 C CA . ARG B 1 127 ? 59.492 30.274 25.122 1.00 50.54 127 ARG B CA 1
ATOM 3245 C C . ARG B 1 127 ? 59.215 30.125 26.600 1.00 48.66 127 ARG B C 1
ATOM 3246 O O . ARG B 1 127 ? 58.122 29.757 27.007 1.00 47.48 127 ARG B O 1
ATOM 3254 N N . LEU B 1 128 ? 60.236 30.402 27.394 1.00 47.71 128 LEU B N 1
ATOM 3255 C CA . LEU B 1 128 ? 60.150 30.312 28.838 1.00 47.14 128 LEU B CA 1
ATOM 3256 C C . LEU B 1 128 ? 61.020 31.442 29.379 1.00 46.21 128 LEU B C 1
ATOM 3257 O O . LEU B 1 128 ? 62.174 31.587 28.969 1.00 44.73 128 LEU B O 1
ATOM 3262 N N . GLY B 1 129 ? 60.470 32.248 30.282 1.00 44.35 129 GLY B N 1
ATOM 3263 C CA . GLY B 1 129 ? 61.251 33.344 30.821 1.00 42.50 129 GLY B CA 1
ATOM 3264 C C . GLY B 1 129 ? 60.894 33.738 32.231 1.00 40.44 129 GLY B C 1
ATOM 3265 O O . GLY B 1 129 ? 59.836 33.387 32.738 1.00 40.61 129 GLY B O 1
ATOM 3266 N N . LEU B 1 130 ? 61.804 34.455 32.873 1.00 39.82 130 LEU B N 1
ATOM 3267 C CA . LEU B 1 130 ? 61.584 34.941 34.227 1.00 39.01 130 LEU B CA 1
ATOM 3268 C C . LEU B 1 130 ? 60.862 36.281 34.112 1.00 36.26 130 LEU B C 1
ATOM 3269 O O . LEU B 1 130 ? 60.999 36.974 33.105 1.00 33.51 130 LEU B O 1
ATOM 3274 N N . MET B 1 131 ? 60.110 36.638 35.149 1.00 35.76 131 MET B N 1
ATOM 3275 C CA . MET B 1 131 ? 59.353 37.889 35.184 1.00 34.21 131 MET B CA 1
ATOM 3276 C C . MET B 1 131 ? 59.592 38.673 36.454 1.00 33.07 131 MET B C 1
ATOM 3277 O O . MET B 1 131 ? 59.746 38.104 37.532 1.00 32.95 131 MET B O 1
ATOM 3282 N N . ALA B 1 132 ? 59.595 39.992 36.317 1.00 31.86 132 ALA B N 1
ATOM 3283 C CA . ALA B 1 132 ? 59.729 40.892 37.448 1.00 30.78 132 ALA B CA 1
ATOM 3284 C C . ALA B 1 132 ? 58.773 42.014 37.083 1.00 31.20 132 ALA B C 1
ATOM 3285 O O . ALA B 1 132 ? 58.813 42.518 35.967 1.00 29.27 132 ALA B O 1
ATOM 3287 N N . GLY B 1 133 ? 57.895 42.389 38.002 1.00 31.52 133 GLY B N 1
ATOM 3288 C CA . GLY B 1 133 ? 56.972 43.459 37.688 1.00 31.70 133 GLY B CA 1
ATOM 3289 C C . GLY B 1 133 ? 56.213 44.002 38.873 1.00 32.28 133 GLY B C 1
ATOM 3290 O O . GLY B 1 133 ? 56.489 43.651 40.021 1.00 32.30 133 GLY B O 1
ATOM 3291 N N . TYR B 1 134 ? 55.252 44.871 38.583 1.00 32.49 134 TYR B N 1
ATOM 3292 C CA . TYR B 1 134 ? 54.429 45.475 39.611 1.00 34.54 134 TYR B CA 1
ATOM 3293 C C . TYR B 1 134 ? 52.937 45.443 39.244 1.00 35.91 134 TYR B C 1
ATOM 3294 O O . TYR B 1 134 ? 52.550 45.769 38.124 1.00 34.29 134 TYR B O 1
ATOM 3303 N N . GLN B 1 135 ? 52.115 45.048 40.212 1.00 37.90 135 GLN B N 1
ATOM 3304 C CA . GLN B 1 135 ? 50.668 44.957 40.059 1.00 38.70 135 GLN B CA 1
ATOM 3305 C C . GLN B 1 135 ? 49.963 45.758 41.144 1.00 39.41 135 GLN B C 1
ATOM 3306 O O . GLN B 1 135 ? 50.390 45.772 42.305 1.00 36.71 135 GLN B O 1
ATOM 3312 N N . GLU B 1 136 ? 48.866 46.401 40.758 1.00 39.13 136 GLU B N 1
ATOM 3313 C CA . GLU B 1 136 ? 48.070 47.194 41.684 1.00 39.07 136 GLU B CA 1
ATOM 3314 C C . GLU B 1 136 ? 46.596 47.006 41.338 1.00 38.08 136 GLU B C 1
ATOM 3315 O O . GLU B 1 136 ? 46.175 47.251 40.206 1.00 37.51 136 GLU B O 1
ATOM 3321 N N . SER B 1 137 ? 45.824 46.545 42.314 1.00 36.73 137 SER B N 1
ATOM 3322 C CA . SER B 1 137 ? 44.406 46.313 42.112 1.00 36.31 137 SER B CA 1
ATOM 3323 C C . SER B 1 137 ? 43.564 46.996 43.194 1.00 35.29 137 SER B C 1
ATOM 3324 O O . SER B 1 137 ? 44.039 47.270 44.298 1.00 33.65 137 SER B O 1
ATOM 3327 N N . ARG B 1 138 ? 42.308 47.269 42.856 1.00 34.15 138 ARG B N 1
ATOM 3328 C CA . ARG B 1 138 ? 41.374 47.925 43.763 1.00 32.57 138 ARG B CA 1
ATOM 3329 C C . ARG B 1 138 ? 40.007 47.258 43.713 1.00 32.52 138 ARG B C 1
ATOM 3330 O O . ARG B 1 138 ? 39.589 46.747 42.674 1.00 29.65 138 ARG B O 1
ATOM 3338 N N . TYR B 1 139 ? 39.329 47.240 44.855 1.00 33.48 139 TYR B N 1
ATOM 3339 C CA . TYR B 1 139 ? 37.985 46.678 44.945 1.00 35.53 139 TYR B CA 1
ATOM 3340 C C . TYR B 1 139 ? 37.077 47.642 45.725 1.00 37.22 139 TYR B C 1
ATOM 3341 O O . TYR B 1 139 ? 37.511 48.299 46.678 1.00 36.02 139 TYR B O 1
ATOM 3350 N N . SER B 1 140 ? 35.820 47.733 45.313 1.00 38.70 140 SER B N 1
ATOM 3351 C CA . SER B 1 140 ? 34.876 48.612 45.989 1.00 40.67 140 SER B CA 1
ATOM 3352 C C . SER B 1 140 ? 33.566 47.882 46.258 1.00 41.24 140 SER B C 1
ATOM 3353 O O . SER B 1 140 ? 32.925 47.383 45.329 1.00 41.31 140 SER B O 1
ATOM 3356 N N . PHE B 1 141 ? 33.177 47.829 47.531 1.00 41.85 141 PHE B N 1
ATOM 3357 C CA . PHE B 1 141 ? 31.944 47.156 47.957 1.00 42.82 141 PHE B CA 1
ATOM 3358 C C . PHE B 1 141 ? 30.971 48.044 48.727 1.00 42.94 141 PHE B C 1
ATOM 3359 O O . PHE B 1 141 ? 31.356 49.004 49.385 1.00 42.19 141 PHE B O 1
ATOM 3367 N N . THR B 1 142 ? 29.699 47.674 48.661 1.00 44.84 142 THR B N 1
ATOM 3368 C CA . THR B 1 142 ? 28.654 48.372 49.395 1.00 44.32 142 THR B CA 1
ATOM 3369 C C . THR B 1 142 ? 27.611 47.363 49.871 1.00 44.81 142 THR B C 1
ATOM 3370 O O . THR B 1 142 ? 27.216 46.456 49.131 1.00 43.89 142 THR B O 1
ATOM 3374 N N . ALA B 1 143 ? 27.186 47.515 51.119 1.00 47.09 143 ALA B N 1
ATOM 3375 C CA . ALA B 1 143 ? 26.175 46.632 51.690 1.00 49.81 143 ALA B CA 1
ATOM 3376 C C . ALA B 1 143 ? 25.074 47.455 52.357 1.00 51.09 143 ALA B C 1
ATOM 3377 O O . ALA B 1 143 ? 25.358 48.451 53.025 1.00 49.46 143 ALA B O 1
ATOM 3379 N N . ARG B 1 144 ? 23.822 47.040 52.158 1.00 54.31 144 ARG B N 1
ATOM 3380 C CA . ARG B 1 144 ? 22.661 47.725 52.748 1.00 57.72 144 ARG B CA 1
ATOM 3381 C C . ARG B 1 144 ? 21.729 46.753 53.475 1.00 58.13 144 ARG B C 1
ATOM 3382 O O . ARG B 1 144 ? 21.672 45.562 53.150 1.00 60.29 144 ARG B O 1
ATOM 3390 N N . GLY B 1 145 ? 20.998 47.280 54.453 1.00 58.36 145 GLY B N 1
ATOM 3391 C CA . GLY B 1 145 ? 20.041 46.493 55.212 1.00 58.51 145 GLY B CA 1
ATOM 3392 C C . GLY B 1 145 ? 20.521 45.160 55.737 1.00 58.98 145 GLY B C 1
ATOM 3393 O O . GLY B 1 145 ? 21.574 45.079 56.359 1.00 59.18 145 GLY B O 1
ATOM 3394 N N . GLY B 1 146 ? 19.729 44.118 55.496 1.00 59.30 146 GLY B N 1
ATOM 3395 C CA . GLY B 1 146 ? 20.080 42.785 55.946 1.00 59.16 146 GLY B CA 1
ATOM 3396 C C . GLY B 1 146 ? 19.367 42.319 57.207 1.00 59.61 146 GLY B C 1
ATOM 3397 O O . GLY B 1 146 ? 18.631 43.071 57.837 1.00 58.17 146 GLY B O 1
ATOM 3398 N N . SER B 1 147 ? 19.597 41.061 57.571 1.00 60.58 147 SER B N 1
ATOM 3399 C CA . SER B 1 147 ? 19.002 40.462 58.757 1.00 61.39 147 SER B CA 1
ATOM 3400 C C . SER B 1 147 ? 20.107 40.175 59.761 1.00 62.85 147 SER B C 1
ATOM 3401 O O . SER B 1 147 ? 21.283 40.135 59.397 1.00 62.65 147 SER B O 1
ATOM 3404 N N . TYR B 1 148 ? 19.735 39.966 61.022 1.00 64.45 148 TYR B N 1
ATOM 3405 C CA . TYR B 1 148 ? 20.726 39.686 62.055 1.00 65.38 148 TYR B CA 1
ATOM 3406 C C . TYR B 1 148 ? 20.260 38.739 63.148 1.00 65.13 148 TYR B C 1
ATOM 3407 O O . TYR B 1 148 ? 19.074 38.621 63.432 1.00 65.79 148 TYR B O 1
ATOM 3416 N N . ILE B 1 149 ? 21.229 38.063 63.750 1.00 64.87 149 ILE B N 1
ATOM 3417 C CA . ILE B 1 149 ? 20.999 37.134 64.843 1.00 63.97 149 ILE B CA 1
ATOM 3418 C C . ILE B 1 149 ? 22.072 37.522 65.859 1.00 65.93 149 ILE B C 1
ATOM 3419 O O . ILE B 1 149 ? 23.177 36.972 65.850 1.00 66.59 149 ILE B O 1
ATOM 3424 N N . TYR B 1 150 ? 21.741 38.495 66.708 1.00 66.10 150 TYR B N 1
ATOM 3425 C CA . TYR B 1 150 ? 22.660 39.006 67.719 1.00 66.95 150 TYR B CA 1
ATOM 3426 C C . TYR B 1 150 ? 22.549 38.348 69.087 1.00 68.67 150 TYR B C 1
ATOM 3427 O O . TYR B 1 150 ? 21.758 37.431 69.289 1.00 69.55 150 TYR B O 1
ATOM 3436 N N . SER B 1 151 ? 23.359 38.833 70.023 1.00 70.23 151 SER B N 1
ATOM 3437 C CA . SER B 1 151 ? 23.364 38.319 71.386 1.00 72.16 151 SER B CA 1
ATOM 3438 C C . SER B 1 151 ? 23.260 39.454 72.392 1.00 74.84 151 SER B C 1
ATOM 3439 O O . SER B 1 151 ? 24.154 40.296 72.496 1.00 74.93 151 SER B O 1
ATOM 3442 N N . SER B 1 152 ? 22.150 39.472 73.123 1.00 77.72 152 SER B N 1
ATOM 3443 C CA . SER B 1 152 ? 21.902 40.479 74.144 1.00 79.34 152 SER B CA 1
ATOM 3444 C C . SER B 1 152 ? 22.857 40.243 75.312 1.00 80.97 152 SER B C 1
ATOM 3445 O O . SER B 1 152 ? 23.478 39.181 75.412 1.00 80.13 152 SER B O 1
ATOM 3448 N N . GLU B 1 153 ? 22.965 41.233 76.193 1.00 83.08 153 GLU B N 1
ATOM 3449 C CA . GLU B 1 153 ? 23.858 41.148 77.348 1.00 85.61 153 GLU B CA 1
ATOM 3450 C C . GLU B 1 153 ? 23.715 39.888 78.203 1.00 86.26 153 GLU B C 1
ATOM 3451 O O . GLU B 1 153 ? 24.716 39.313 78.641 1.00 86.74 153 GLU B O 1
ATOM 3457 N N . GLU B 1 154 ? 22.480 39.459 78.441 1.00 86.19 154 GLU B N 1
ATOM 3458 C CA . GLU B 1 154 ? 22.242 38.267 79.246 1.00 85.07 154 GLU B CA 1
ATOM 3459 C C . GLU B 1 154 ? 21.851 37.096 78.361 1.00 83.87 154 GLU B C 1
ATOM 3460 O O . GLU B 1 154 ? 21.818 35.954 78.814 1.00 84.70 154 GLU B O 1
ATOM 3462 N N . GLY B 1 155 ? 21.564 37.378 77.096 1.00 82.53 155 GLY B N 1
ATOM 3463 C CA . GLY B 1 155 ? 21.168 36.316 76.188 1.00 81.50 155 GLY B CA 1
ATOM 3464 C C . GLY B 1 155 ? 22.230 35.899 75.186 1.00 80.75 155 GLY B C 1
ATOM 3465 O O . GLY B 1 155 ? 23.289 36.524 75.091 1.00 81.01 155 GLY B O 1
ATOM 3466 N N . PHE B 1 156 ? 21.936 34.838 74.436 1.00 78.68 156 PHE B N 1
ATOM 3467 C CA . PHE B 1 156 ? 22.841 34.309 73.424 1.00 76.96 156 PHE B CA 1
ATOM 3468 C C . PHE B 1 156 ? 22.086 33.936 72.143 1.00 76.64 156 PHE B C 1
ATOM 3469 O O . PHE B 1 156 ? 21.229 33.051 72.156 1.00 76.40 156 PHE B O 1
ATOM 3477 N N . ARG B 1 157 ? 22.421 34.606 71.040 1.00 76.20 157 ARG B N 1
ATOM 3478 C CA . ARG B 1 157 ? 21.781 34.362 69.740 1.00 75.20 157 ARG B CA 1
ATOM 3479 C C . ARG B 1 157 ? 20.257 34.349 69.849 1.00 74.57 157 ARG B C 1
ATOM 3480 O O . ARG B 1 157 ? 19.580 33.533 69.217 1.00 74.01 157 ARG B O 1
ATOM 3488 N N . ASP B 1 158 ? 19.731 35.270 70.651 1.00 73.86 158 ASP B N 1
ATOM 3489 C CA . ASP B 1 158 ? 18.299 35.383 70.885 1.00 72.74 158 ASP B CA 1
ATOM 3490 C C . ASP B 1 158 ? 17.715 36.675 70.346 1.00 71.91 158 ASP B C 1
ATOM 3491 O O . ASP B 1 158 ? 16.499 36.801 70.206 1.00 72.11 158 ASP B O 1
ATOM 3496 N N . ASP B 1 159 ? 18.584 37.636 70.051 1.00 70.67 159 ASP B N 1
ATOM 3497 C CA . ASP B 1 159 ? 18.147 38.923 69.529 1.00 69.25 159 ASP B CA 1
ATOM 3498 C C . ASP B 1 159 ? 18.088 38.911 68.002 1.00 67.85 159 ASP B C 1
ATOM 3499 O O . ASP B 1 159 ? 18.906 39.545 67.339 1.00 68.10 159 ASP B O 1
ATOM 3504 N N . ILE B 1 160 ? 17.122 38.186 67.451 1.00 66.65 160 ILE B N 1
ATOM 3505 C CA . ILE B 1 160 ? 16.954 38.104 66.003 1.00 66.03 160 ILE B CA 1
ATOM 3506 C C . ILE B 1 160 ? 16.245 39.362 65.516 1.00 67.19 160 ILE B C 1
ATOM 3507 O O . ILE B 1 160 ? 15.612 40.057 66.305 1.00 67.81 160 ILE B O 1
ATOM 3512 N N . GLY B 1 161 ? 16.359 39.660 64.224 1.00 67.89 161 GLY B N 1
ATOM 3513 C CA . GLY B 1 161 ? 15.718 40.848 63.687 1.00 68.09 161 GLY B CA 1
ATOM 3514 C C . GLY B 1 161 ? 16.042 41.160 62.235 1.00 68.25 161 GLY B C 1
ATOM 3515 O O . GLY B 1 161 ? 16.523 40.310 61.488 1.00 67.06 161 GLY B O 1
ATOM 3516 N N . SER B 1 162 ? 15.773 42.395 61.832 1.00 68.72 162 SER B N 1
ATOM 3517 C CA . SER B 1 162 ? 16.032 42.818 60.463 1.00 70.11 162 SER B CA 1
ATOM 3518 C C . SER B 1 162 ? 16.166 44.339 60.430 1.00 70.74 162 SER B C 1
ATOM 3519 O O . SER B 1 162 ? 15.480 45.041 61.171 1.00 71.95 162 SER B O 1
ATOM 3522 N N . PHE B 1 163 ? 17.061 44.850 59.591 1.00 71.62 163 PHE B N 1
ATOM 3523 C CA . PHE B 1 163 ? 17.246 46.293 59.496 1.00 73.17 163 PHE B CA 1
ATOM 3524 C C . PHE B 1 163 ? 16.334 46.871 58.418 1.00 74.77 163 PHE B C 1
ATOM 3525 O O . PHE B 1 163 ? 15.977 46.184 57.458 1.00 72.95 163 PHE B O 1
ATOM 3533 N N . PRO B 1 164 ? 15.950 48.149 58.563 1.00 77.36 164 PRO B N 1
ATOM 3534 C CA . PRO B 1 164 ? 15.082 48.825 57.592 1.00 79.92 164 PRO B CA 1
ATOM 3535 C C . PRO B 1 164 ? 15.791 48.930 56.240 1.00 82.08 164 PRO B C 1
ATOM 3536 O O . PRO B 1 164 ? 16.632 49.810 56.037 1.00 82.16 164 PRO B O 1
ATOM 3540 N N . ASN B 1 165 ? 15.442 48.019 55.333 1.00 83.79 165 ASN B N 1
ATOM 3541 C CA . ASN B 1 165 ? 16.017 47.941 53.992 1.00 85.81 165 ASN B CA 1
ATOM 3542 C C . ASN B 1 165 ? 16.529 49.243 53.387 1.00 86.24 165 ASN B C 1
ATOM 3543 O O . ASN B 1 165 ? 15.862 50.278 53.449 1.00 86.04 165 ASN B O 1
ATOM 3548 N N . GLY B 1 166 ? 17.723 49.171 52.798 1.00 86.44 166 GLY B N 1
ATOM 3549 C CA . GLY B 1 166 ? 18.330 50.332 52.172 1.00 87.62 166 GLY B CA 1
ATOM 3550 C C . GLY B 1 166 ? 19.229 51.153 53.083 1.00 88.87 166 GLY B C 1
ATOM 3551 O O . GLY B 1 166 ? 19.906 52.071 52.624 1.00 89.23 166 GLY B O 1
ATOM 3552 N N . GLU B 1 167 ? 19.248 50.821 54.371 1.00 89.39 167 GLU B N 1
ATOM 3553 C CA . GLU B 1 167 ? 20.061 51.550 55.344 1.00 89.81 167 GLU B CA 1
ATOM 3554 C C . GLU B 1 167 ? 21.272 50.760 55.851 1.00 88.42 167 GLU B C 1
ATOM 3555 O O . GLU B 1 167 ? 21.737 49.830 55.191 1.00 88.49 167 GLU B O 1
ATOM 3561 N N . ARG B 1 168 ? 21.770 51.144 57.028 1.00 86.09 168 ARG B N 1
ATOM 3562 C CA . ARG B 1 168 ? 22.929 50.499 57.648 1.00 83.93 168 ARG B CA 1
ATOM 3563 C C . ARG B 1 168 ? 24.016 50.249 56.608 1.00 80.26 168 ARG B C 1
ATOM 3564 O O . ARG B 1 168 ? 24.783 49.289 56.712 1.00 79.45 168 ARG B O 1
ATOM 3572 N N . ALA B 1 169 ? 24.072 51.117 55.604 1.00 75.71 169 ALA B N 1
ATOM 3573 C CA . ALA B 1 169 ? 25.045 50.986 54.533 1.00 71.93 169 ALA B CA 1
ATOM 3574 C C . ALA B 1 169 ? 26.470 50.810 55.054 1.00 69.82 169 ALA B C 1
ATOM 3575 O O . ALA B 1 169 ? 26.871 51.424 56.051 1.00 68.54 169 ALA B O 1
ATOM 3577 N N . ILE B 1 170 ? 27.220 49.948 54.372 1.00 66.85 170 ILE B N 1
ATOM 3578 C CA . ILE B 1 170 ? 28.610 49.672 54.716 1.00 64.30 170 ILE B CA 1
ATOM 3579 C C . ILE B 1 170 ? 29.451 49.802 53.448 1.00 61.88 170 ILE B C 1
ATOM 3580 O O . ILE B 1 170 ? 29.245 49.070 52.482 1.00 61.22 170 ILE B O 1
ATOM 3585 N N . GLY B 1 171 ? 30.380 50.749 53.441 1.00 59.67 171 GLY B N 1
ATOM 3586 C CA . GLY B 1 171 ? 31.244 50.909 52.288 1.00 57.46 171 GLY B CA 1
ATOM 3587 C C . GLY B 1 171 ? 32.554 50.186 52.574 1.00 56.12 171 GLY B C 1
ATOM 3588 O O . GLY B 1 171 ? 33.017 50.177 53.716 1.00 54.93 171 GLY B O 1
ATOM 3589 N N . TYR B 1 172 ? 33.149 49.558 51.563 1.00 53.85 172 TYR B N 1
ATOM 3590 C CA . TYR B 1 172 ? 34.412 48.863 51.780 1.00 51.42 172 TYR B CA 1
ATOM 3591 C C . TYR B 1 172 ? 35.314 48.889 50.548 1.00 49.49 172 TYR B C 1
ATOM 3592 O O . TYR B 1 172 ? 34.993 48.302 49.519 1.00 47.36 172 TYR B O 1
ATOM 3601 N N . LYS B 1 173 ? 36.443 49.585 50.666 1.00 48.35 173 LYS B N 1
ATOM 3602 C CA . LYS B 1 173 ? 37.410 49.698 49.573 1.00 47.61 173 LYS B CA 1
ATOM 3603 C C . LYS B 1 173 ? 38.747 49.028 49.912 1.00 44.61 173 LYS B C 1
ATOM 3604 O O . LYS B 1 173 ? 39.208 49.066 51.052 1.00 42.80 173 LYS B O 1
ATOM 3610 N N . GLN B 1 174 ? 39.371 48.425 48.909 1.00 42.21 174 GLN B N 1
ATOM 3611 C CA . GLN B 1 174 ? 40.655 47.755 49.111 1.00 41.29 174 GLN B CA 1
ATOM 3612 C C . GLN B 1 174 ? 41.652 48.181 48.060 1.00 40.84 174 GLN B C 1
ATOM 3613 O O . GLN B 1 174 ? 41.276 48.537 46.946 1.00 42.26 174 GLN B O 1
ATOM 3619 N N . ARG B 1 175 ? 42.927 48.130 48.427 1.00 41.06 175 ARG B N 1
ATOM 3620 C CA . ARG B 1 175 ? 44.015 48.441 47.512 1.00 40.91 175 ARG B CA 1
ATOM 3621 C C . ARG B 1 175 ? 45.112 47.400 47.755 1.00 40.39 175 ARG B C 1
ATOM 3622 O O . ARG B 1 175 ? 45.558 47.208 48.888 1.00 41.36 175 ARG B O 1
ATOM 3630 N N . PHE B 1 176 ? 45.527 46.711 46.699 1.00 38.88 176 PHE B N 1
ATOM 3631 C CA . PHE B 1 176 ? 46.579 45.700 46.815 1.00 37.60 176 PHE B CA 1
ATOM 3632 C C . PHE B 1 176 ? 47.777 46.099 45.968 1.00 37.21 176 PHE B C 1
ATOM 3633 O O . PHE B 1 176 ? 47.713 46.057 44.741 1.00 37.31 176 PHE B O 1
ATOM 3641 N N . LYS B 1 177 ? 48.856 46.513 46.633 1.00 36.74 177 LYS B N 1
ATOM 3642 C CA . LYS B 1 177 ? 50.085 46.917 45.958 1.00 36.10 177 LYS B CA 1
ATOM 3643 C C . LYS B 1 177 ? 50.947 45.652 45.891 1.00 36.65 177 LYS B C 1
ATOM 3644 O O . LYS B 1 177 ? 51.375 45.124 46.923 1.00 36.64 177 LYS B O 1
ATOM 3650 N N . MET B 1 178 ? 51.199 45.158 44.681 1.00 37.93 178 MET B N 1
ATOM 3651 C CA . MET B 1 178 ? 51.945 43.909 44.543 1.00 39.73 178 MET B CA 1
ATOM 3652 C C . MET B 1 178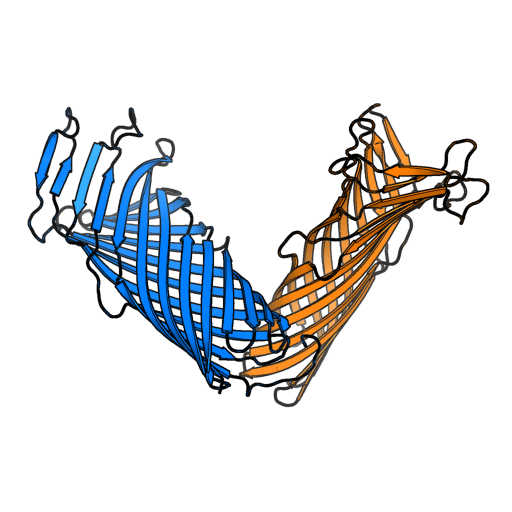 ? 53.180 43.814 43.657 1.00 39.64 178 MET B C 1
ATOM 3653 O O . MET B 1 178 ? 53.083 43.690 42.432 1.00 40.16 178 MET B O 1
ATOM 3658 N N . PRO B 1 179 ? 54.367 43.873 44.271 1.00 38.78 179 PRO B N 1
ATOM 3659 C CA . PRO B 1 179 ? 55.586 43.759 43.464 1.00 37.19 179 PRO B CA 1
ATOM 3660 C C . PRO B 1 179 ? 55.690 42.244 43.288 1.00 34.37 179 PRO B C 1
ATOM 3661 O O . PRO B 1 179 ? 55.200 41.495 44.140 1.00 30.25 179 PRO B O 1
ATOM 3665 N N . TYR B 1 180 ? 56.315 41.767 42.223 1.00 33.08 180 TYR B N 1
ATOM 3666 C CA . TYR B 1 180 ? 56.380 40.322 42.093 1.00 33.67 180 TYR B CA 1
ATOM 3667 C C . TYR B 1 180 ? 57.411 39.729 41.148 1.00 34.26 180 TYR B C 1
ATOM 3668 O O . TYR B 1 180 ? 57.905 40.382 40.225 1.00 36.09 180 TYR B O 1
ATOM 3677 N N . ILE B 1 181 ? 57.693 38.454 41.390 1.00 34.53 181 ILE B N 1
ATOM 3678 C CA . ILE B 1 181 ? 58.603 37.663 40.584 1.00 33.89 181 ILE B CA 1
ATOM 3679 C C . ILE B 1 181 ? 57.733 36.600 39.911 1.00 35.06 181 ILE B C 1
ATOM 3680 O O . ILE B 1 181 ? 56.719 36.171 40.466 1.00 33.94 181 ILE B O 1
ATOM 3685 N N . GLY B 1 182 ? 58.113 36.178 38.713 1.00 36.87 182 GLY B N 1
ATOM 3686 C CA . GLY B 1 182 ? 57.312 35.182 38.027 1.00 36.94 182 GLY B CA 1
ATOM 3687 C C . GLY B 1 182 ? 58.054 34.334 37.019 1.00 37.99 182 GLY B C 1
ATOM 3688 O O . GLY B 1 182 ? 59.240 34.533 36.746 1.00 37.86 182 GLY B O 1
ATOM 3689 N N . LEU B 1 183 ? 57.330 33.371 36.470 1.00 38.13 183 LEU B N 1
ATOM 3690 C CA . LEU B 1 183 ? 57.860 32.462 35.475 1.00 39.14 183 LEU B CA 1
ATOM 3691 C C . LEU B 1 183 ? 56.757 32.351 34.432 1.00 39.02 183 LEU B C 1
ATOM 3692 O O . LEU B 1 183 ? 55.604 32.109 34.778 1.00 40.25 183 LEU B O 1
ATOM 3697 N N . THR B 1 184 ? 57.096 32.562 33.163 1.00 37.51 184 THR B N 1
ATOM 3698 C CA . THR B 1 184 ? 56.104 32.472 32.101 1.00 36.16 184 THR B CA 1
ATOM 3699 C C . THR B 1 184 ? 56.657 31.758 30.871 1.00 36.03 184 THR B C 1
ATOM 3700 O O . THR B 1 184 ? 57.867 31.765 30.625 1.00 36.22 184 THR B O 1
ATOM 3704 N N . GLY B 1 185 ? 55.761 31.148 30.100 1.00 35.71 185 GLY B N 1
ATOM 3705 C CA . GLY B 1 185 ? 56.172 30.431 28.909 1.00 36.83 185 GLY B CA 1
ATOM 3706 C C . GLY B 1 185 ? 55.015 29.926 28.071 1.00 39.22 185 GLY B C 1
ATOM 3707 O O . GLY B 1 185 ? 53.858 29.968 28.497 1.00 38.95 185 GLY B O 1
ATOM 3708 N N . SER B 1 186 ? 55.328 29.442 26.873 1.00 42.19 186 SER B N 1
ATOM 3709 C CA . SER B 1 186 ? 54.311 28.935 25.957 1.00 45.86 186 SER B CA 1
ATOM 3710 C C . SER B 1 186 ? 54.890 27.985 24.903 1.00 48.30 186 SER B C 1
ATOM 3711 O O . SER B 1 186 ? 56.055 28.105 24.516 1.00 49.82 186 SER B O 1
ATOM 3714 N N . TYR B 1 187 ? 54.065 27.051 24.437 1.00 50.38 187 TYR B N 1
ATOM 3715 C CA . TYR B 1 187 ? 54.481 26.084 23.425 1.00 52.75 187 TYR B CA 1
ATOM 3716 C C . TYR B 1 187 ? 53.498 26.100 22.255 1.00 52.24 187 TYR B C 1
ATOM 3717 O O . TYR B 1 187 ? 52.289 26.046 22.450 1.00 50.59 187 TYR B O 1
ATOM 3726 N N . ARG B 1 188 ? 54.016 26.168 21.035 1.00 52.45 188 ARG B N 1
ATOM 3727 C CA . ARG B 1 188 ? 53.149 26.204 19.863 1.00 53.28 188 ARG B CA 1
ATOM 3728 C C . ARG B 1 188 ? 53.421 25.125 18.818 1.00 53.98 188 ARG B C 1
ATOM 3729 O O . ARG B 1 188 ? 54.550 24.957 18.360 1.00 54.57 188 ARG B O 1
ATOM 3737 N N . TYR B 1 189 ? 52.380 24.390 18.447 1.00 54.35 189 TYR B N 1
ATOM 3738 C CA . TYR B 1 189 ? 52.518 23.395 17.404 1.00 55.97 189 TYR B CA 1
ATOM 3739 C C . TYR B 1 189 ? 51.504 23.724 16.317 1.00 56.98 189 TYR B C 1
ATOM 3740 O O . TYR B 1 189 ? 50.295 23.581 16.516 1.00 56.04 189 TYR B O 1
ATOM 3749 N N . GLU B 1 190 ? 52.002 24.162 15.166 1.00 58.43 190 GLU B N 1
ATOM 3750 C CA . GLU B 1 190 ? 51.132 24.531 14.055 1.00 61.53 190 GLU B CA 1
ATOM 3751 C C . GLU B 1 190 ? 50.402 25.829 14.395 1.00 61.73 190 GLU B C 1
ATOM 3752 O O . GLU B 1 190 ? 51.007 26.904 14.478 1.00 60.49 190 GLU B O 1
ATOM 3758 N N . ASP B 1 191 ? 49.093 25.724 14.589 1.00 61.53 191 ASP B N 1
ATOM 3759 C CA . ASP B 1 191 ? 48.310 26.892 14.924 1.00 61.47 191 ASP B CA 1
ATOM 3760 C C . ASP B 1 191 ? 47.740 26.808 16.328 1.00 58.70 191 ASP B C 1
ATOM 3761 O O . ASP B 1 191 ? 47.033 27.712 16.767 1.00 59.79 191 ASP B O 1
ATOM 3766 N N . PHE B 1 192 ? 48.045 25.724 17.034 1.00 54.51 192 PHE B N 1
ATOM 3767 C CA . PHE B 1 192 ? 47.587 25.587 18.407 1.00 51.00 192 PHE B CA 1
ATOM 3768 C C . PHE B 1 192 ? 48.686 26.136 19.329 1.00 50.66 192 PHE B C 1
ATOM 3769 O O . PHE B 1 192 ? 49.868 26.138 18.967 1.00 50.43 192 PHE B O 1
ATOM 3777 N N . GLU B 1 193 ? 48.306 26.609 20.513 1.00 48.72 193 GLU B N 1
ATOM 3778 C CA . GLU B 1 193 ? 49.291 27.166 21.429 1.00 46.70 193 GLU B CA 1
ATOM 3779 C C . GLU B 1 193 ? 48.867 27.213 22.890 1.00 45.30 193 GLU B C 1
ATOM 3780 O O . GLU B 1 193 ? 47.768 27.633 23.230 1.00 44.67 193 GLU B O 1
ATOM 3786 N N . LEU B 1 194 ? 49.771 26.779 23.756 1.00 44.56 194 LEU B N 1
ATOM 3787 C CA . LEU B 1 194 ? 49.527 26.761 25.184 1.00 44.18 194 LEU B CA 1
ATOM 3788 C C . LEU B 1 194 ? 50.406 27.777 25.892 1.00 43.69 194 LEU B C 1
ATOM 3789 O O . LEU B 1 194 ? 51.470 28.150 25.394 1.00 44.50 194 LEU B O 1
ATOM 3794 N N . GLY B 1 195 ? 49.966 28.208 27.067 1.00 40.84 195 GLY B N 1
ATOM 3795 C CA . GLY B 1 195 ? 50.738 29.170 27.815 1.00 38.96 195 GLY B CA 1
ATOM 3796 C C . GLY B 1 195 ? 50.407 29.113 29.283 1.00 39.17 195 GLY B C 1
ATOM 3797 O O . GLY B 1 195 ? 49.379 28.587 29.682 1.00 41.13 195 GLY B O 1
ATOM 3798 N N . GLY B 1 196 ? 51.292 29.664 30.095 1.00 39.80 196 GLY B N 1
ATOM 3799 C CA . GLY B 1 196 ? 51.071 29.670 31.522 1.00 38.59 196 GLY B CA 1
ATOM 3800 C C . GLY B 1 196 ? 51.908 30.754 32.158 1.00 38.72 196 GLY B C 1
ATOM 3801 O O . GLY B 1 196 ? 52.944 31.170 31.632 1.00 37.46 196 GLY B O 1
ATOM 3802 N N . THR B 1 197 ? 51.445 31.220 33.303 1.00 38.95 197 THR B N 1
ATOM 3803 C CA . THR B 1 197 ? 52.143 32.263 34.021 1.00 39.35 197 THR B CA 1
ATOM 3804 C C . THR B 1 197 ? 51.957 32.038 35.498 1.00 38.23 197 THR B C 1
ATOM 3805 O O . THR B 1 197 ? 50.828 31.836 35.958 1.00 37.70 197 THR B O 1
ATOM 3809 N N . PHE B 1 198 ? 53.063 32.066 36.232 1.00 36.68 198 PHE B N 1
ATOM 3810 C CA . PHE B 1 198 ? 53.017 31.911 37.675 1.00 38.10 198 PHE B CA 1
ATOM 3811 C C . PHE B 1 198 ? 53.652 33.144 38.290 1.00 37.06 198 PHE B C 1
ATOM 3812 O O . PHE B 1 198 ? 54.729 33.557 37.882 1.00 39.42 198 PHE B O 1
ATOM 3820 N N . LYS B 1 199 ? 52.978 33.735 39.265 1.00 35.90 199 LYS B N 1
ATOM 3821 C CA . LYS B 1 199 ? 53.505 34.904 39.939 1.00 33.79 199 LYS B CA 1
ATOM 3822 C C . LYS B 1 199 ? 53.545 34.634 41.425 1.00 32.50 199 LYS B C 1
ATOM 3823 O O . LYS B 1 199 ? 52.699 33.933 41.963 1.00 29.82 199 LYS B O 1
ATOM 3829 N N . TYR B 1 200 ? 54.550 35.206 42.071 1.00 33.28 200 TYR B N 1
ATOM 3830 C CA . TYR B 1 200 ? 54.768 35.057 43.493 1.00 32.83 200 TYR B CA 1
ATOM 3831 C C . TYR B 1 200 ? 55.212 36.390 44.047 1.00 33.51 200 TYR B C 1
ATOM 3832 O O . TYR B 1 200 ? 55.877 37.178 43.363 1.00 31.91 200 TYR B O 1
ATOM 3841 N N . SER B 1 201 ? 54.837 36.628 45.298 1.00 32.46 201 SER B N 1
ATOM 3842 C CA . SER B 1 201 ? 55.198 37.844 45.996 1.00 32.24 201 SER B CA 1
ATOM 3843 C C . SER B 1 201 ? 55.123 37.574 47.482 1.00 31.77 201 SER B C 1
ATOM 3844 O O . SER B 1 201 ? 54.318 36.765 47.934 1.00 31.86 201 SER B O 1
ATOM 3847 N N . GLY B 1 202 ? 55.981 38.240 48.237 1.00 30.05 202 GLY B N 1
ATOM 3848 C CA . GLY B 1 202 ? 55.963 38.087 49.676 1.00 28.53 202 GLY B CA 1
ATOM 3849 C C . GLY B 1 202 ? 56.127 39.499 50.169 1.00 30.29 202 GLY B C 1
ATOM 3850 O O . GLY B 1 202 ? 56.467 39.737 51.321 1.00 31.40 202 GLY B O 1
ATOM 3851 N N . TRP B 1 203 ? 55.850 40.447 49.276 1.00 31.40 203 TRP B N 1
ATOM 3852 C CA . TRP B 1 203 ? 56.028 41.865 49.570 1.00 33.62 203 TRP B CA 1
ATOM 3853 C C . TRP B 1 203 ? 54.774 42.687 49.313 1.00 35.85 203 TRP B C 1
ATOM 3854 O O . TRP B 1 203 ? 54.860 43.898 49.089 1.00 36.98 203 TRP B O 1
ATOM 3865 N N . VAL B 1 204 ? 53.615 42.036 49.356 1.00 36.99 204 VAL B N 1
ATOM 3866 C CA . VAL B 1 204 ? 52.350 42.717 49.097 1.00 37.29 204 VAL B CA 1
ATOM 3867 C C . VAL B 1 204 ? 51.909 43.684 50.193 1.00 37.27 204 VAL B C 1
ATOM 3868 O O . VAL B 1 204 ? 51.960 43.362 51.378 1.00 35.72 204 VAL B O 1
ATOM 3872 N N . GLU B 1 205 ? 51.486 44.876 49.789 1.00 37.78 205 GLU B N 1
ATOM 3873 C CA . GLU B 1 205 ? 50.969 45.838 50.748 1.00 41.09 205 GLU B CA 1
ATOM 3874 C C . GLU B 1 205 ? 49.485 46.031 50.450 1.00 41.49 205 GLU B C 1
ATOM 3875 O O . GLU B 1 205 ? 49.112 46.627 49.436 1.00 40.24 205 GLU B O 1
ATOM 3881 N N . SER B 1 206 ? 48.643 45.509 51.333 1.00 42.85 206 SER B N 1
ATOM 3882 C CA . SER B 1 206 ? 47.203 45.638 51.170 1.00 43.17 206 SER B CA 1
ATOM 3883 C C . SER B 1 206 ? 46.626 46.604 52.192 1.00 43.02 206 SER B C 1
ATOM 3884 O O . SER B 1 206 ? 46.871 46.497 53.395 1.00 42.75 206 SER B O 1
ATOM 3887 N N . SER B 1 207 ? 45.872 47.574 51.702 1.00 43.95 207 SER B N 1
ATOM 3888 C CA . SER B 1 207 ? 45.256 48.556 52.581 1.00 45.51 207 SER B CA 1
ATOM 3889 C C . SER B 1 207 ? 43.763 48.579 52.295 1.00 46.15 207 SER B C 1
ATOM 3890 O O . SER B 1 207 ? 43.340 48.379 51.156 1.00 45.01 207 SER B O 1
ATOM 3893 N N . ASP B 1 208 ? 42.959 48.793 53.329 1.00 47.15 208 ASP B N 1
ATOM 3894 C CA . ASP B 1 208 ? 41.526 48.847 53.121 1.00 48.31 208 ASP B CA 1
ATOM 3895 C C . ASP B 1 208 ? 40.865 49.999 53.870 1.00 49.87 208 ASP B C 1
ATOM 3896 O O . ASP B 1 208 ? 41.436 50.581 54.797 1.00 47.55 208 ASP B O 1
ATOM 3901 N N . ASN B 1 209 ? 39.657 50.335 53.433 1.00 52.69 209 ASN B N 1
ATOM 3902 C CA . ASN B 1 209 ? 38.884 51.400 54.045 1.00 52.02 209 ASN B CA 1
ATOM 3903 C C . ASN B 1 209 ? 37.464 50.908 54.234 1.00 51.43 209 ASN B C 1
ATOM 3904 O O . ASN B 1 209 ? 36.742 50.624 53.274 1.00 48.22 209 ASN B O 1
ATOM 3909 N N . ASP B 1 210 ? 37.087 50.784 55.495 1.00 52.95 210 ASP B N 1
ATOM 3910 C CA . ASP B 1 210 ? 35.764 50.330 55.872 1.00 55.50 210 ASP B CA 1
ATOM 3911 C C . ASP B 1 210 ? 34.953 51.565 56.277 1.00 55.62 210 ASP B C 1
ATOM 3912 O O . ASP B 1 210 ? 35.467 52.478 56.926 1.00 53.72 210 ASP B O 1
ATOM 3917 N N . GLU B 1 211 ? 33.683 51.598 55.897 1.00 57.30 211 GLU B N 1
ATOM 3918 C CA . GLU B 1 211 ? 32.856 52.752 56.220 1.00 58.56 211 GLU B CA 1
ATOM 3919 C C . GLU B 1 211 ? 31.443 52.386 56.668 1.00 59.31 211 GLU B C 1
ATOM 3920 O O . GLU B 1 211 ? 30.630 51.935 55.863 1.00 57.42 211 GLU B O 1
ATOM 3926 N N . HIS B 1 212 ? 31.161 52.570 57.957 1.00 62.98 212 HIS B N 1
ATOM 3927 C CA . HIS B 1 212 ? 29.826 52.306 58.507 1.00 67.16 212 HIS B CA 1
ATOM 3928 C C . HIS B 1 212 ? 29.025 53.614 58.496 1.00 68.62 212 HIS B C 1
ATOM 3929 O O . HIS B 1 212 ? 29.255 54.493 59.325 1.00 67.86 212 HIS B O 1
ATOM 3936 N N . TYR B 1 213 ? 28.091 53.735 57.555 1.00 71.33 213 TYR B N 1
ATOM 3937 C CA . TYR B 1 213 ? 27.287 54.945 57.420 1.00 74.51 213 TYR B CA 1
ATOM 3938 C C . TYR B 1 213 ? 26.084 55.085 58.346 1.00 76.62 213 TYR B C 1
ATOM 3939 O O . TYR B 1 213 ? 25.359 56.082 58.265 1.00 77.70 213 TYR B O 1
ATOM 3948 N N . ASP B 1 214 ? 25.849 54.101 59.211 1.00 78.13 214 ASP B N 1
ATOM 3949 C CA . ASP B 1 214 ? 24.728 54.202 60.142 1.00 79.63 214 ASP B CA 1
ATOM 3950 C C . ASP B 1 214 ? 24.814 55.576 60.806 1.00 81.24 214 ASP B C 1
ATOM 3951 O O . ASP B 1 214 ? 25.754 55.851 61.554 1.00 82.13 214 ASP B O 1
ATOM 3956 N N . PRO B 1 215 ? 23.846 56.466 60.526 1.00 82.03 215 PRO B N 1
ATOM 3957 C CA . PRO B 1 215 ? 23.880 57.801 61.136 1.00 82.03 215 PRO B CA 1
ATOM 3958 C C . PRO B 1 215 ? 24.059 57.734 62.658 1.00 82.02 215 PRO B C 1
ATOM 3959 O O . PRO B 1 215 ? 24.864 58.474 63.234 1.00 81.34 215 PRO B O 1
ATOM 3963 N N . LYS B 1 216 ? 23.313 56.833 63.295 1.00 81.95 216 LYS B N 1
ATOM 3964 C CA . LYS B 1 216 ? 23.378 56.651 64.741 1.00 81.96 216 LYS B CA 1
ATOM 3965 C C . LYS B 1 216 ? 24.694 55.979 65.119 1.00 82.50 216 LYS B C 1
ATOM 3966 O O . LYS B 1 216 ? 24.773 55.241 66.103 1.00 82.49 216 LYS B O 1
ATOM 3968 N N . GLY B 1 217 ? 25.722 56.245 64.319 1.00 82.71 217 GLY B N 1
ATOM 3969 C CA . GLY B 1 217 ? 27.036 55.675 64.555 1.00 82.47 217 GLY B CA 1
ATOM 3970 C C . GLY B 1 217 ? 27.832 55.570 63.264 1.00 82.11 217 GLY B C 1
ATOM 3971 O O . GLY B 1 217 ? 27.868 54.504 62.644 1.00 82.28 217 GLY B O 1
ATOM 3972 N N . ARG B 1 218 ? 28.461 56.671 62.851 1.00 80.32 218 ARG B N 1
ATOM 3973 C CA . ARG B 1 218 ? 29.251 56.682 61.621 1.00 78.90 218 ARG B CA 1
ATOM 3974 C C . ARG B 1 218 ? 30.750 56.591 61.914 1.00 78.02 218 ARG B C 1
ATOM 3975 O O . ARG B 1 218 ? 31.397 57.593 62.237 1.00 78.18 218 ARG B O 1
ATOM 3983 N N . ILE B 1 219 ? 31.296 55.385 61.776 1.00 76.57 219 ILE B N 1
ATOM 3984 C CA . ILE B 1 219 ? 32.717 55.141 62.023 1.00 74.75 219 ILE B CA 1
ATOM 3985 C C . ILE B 1 219 ? 33.498 54.903 60.721 1.00 73.22 219 ILE B C 1
ATOM 3986 O O . ILE B 1 219 ? 32.939 54.454 59.717 1.00 72.52 219 ILE B O 1
ATOM 3991 N N . THR B 1 220 ? 34.792 55.214 60.749 1.00 71.27 220 THR B N 1
ATOM 3992 C CA . THR B 1 220 ? 35.665 54.999 59.599 1.00 68.65 220 THR B CA 1
ATOM 3993 C C . THR B 1 220 ? 36.854 54.152 60.062 1.00 67.58 220 THR B C 1
ATOM 3994 O O . THR B 1 220 ? 37.523 54.487 61.038 1.00 66.39 220 THR B O 1
ATOM 3998 N N . TYR B 1 221 ? 37.096 53.046 59.362 1.00 67.28 221 TYR B N 1
ATOM 3999 C CA . TYR B 1 221 ? 38.193 52.139 59.689 1.00 66.37 221 TYR B CA 1
ATOM 4000 C C . TYR B 1 221 ? 39.201 52.019 58.556 1.00 64.51 221 TYR B C 1
ATOM 4001 O O . TYR B 1 221 ? 38.865 51.531 57.481 1.00 64.06 221 TYR B O 1
ATOM 4010 N N . ARG B 1 222 ? 40.435 52.450 58.799 1.00 63.37 222 ARG B N 1
ATOM 4011 C CA . ARG B 1 222 ? 41.491 52.334 57.794 1.00 60.98 222 ARG B CA 1
ATOM 4012 C C . ARG B 1 222 ? 42.523 51.362 58.330 1.00 58.41 222 ARG B C 1
ATOM 4013 O O . ARG B 1 222 ? 43.002 51.509 59.452 1.00 56.97 222 ARG B O 1
ATOM 4021 N N . SER B 1 223 ? 42.851 50.354 57.535 1.00 57.14 223 SER B N 1
ATOM 4022 C CA . SER B 1 223 ? 43.838 49.377 57.952 1.00 57.06 223 SER B CA 1
ATOM 4023 C C . SER B 1 223 ? 44.845 49.120 56.838 1.00 55.76 223 SER B C 1
ATOM 4024 O O . SER B 1 223 ? 44.588 49.420 55.670 1.00 56.08 223 SER B O 1
ATOM 4027 N N . LYS B 1 224 ? 46.003 48.587 57.215 1.00 54.03 224 LYS B N 1
ATOM 4028 C CA . LYS B 1 224 ? 47.052 48.280 56.257 1.00 53.29 224 LYS B CA 1
ATOM 4029 C C . LYS B 1 224 ? 47.878 47.096 56.717 1.00 52.55 224 LYS B C 1
ATOM 4030 O O . LYS B 1 224 ? 48.298 47.046 57.869 1.00 54.70 224 LYS B O 1
ATOM 4036 N N . VAL B 1 225 ? 48.104 46.145 55.814 1.00 50.45 225 VAL B N 1
ATOM 4037 C CA . VAL B 1 225 ? 48.898 44.953 56.115 1.00 47.95 225 VAL B CA 1
ATOM 4038 C C . VAL B 1 225 ? 50.122 44.945 55.204 1.00 46.48 225 VAL B C 1
ATOM 4039 O O . VAL B 1 225 ? 49.993 45.187 54.008 1.00 45.79 225 VAL B O 1
ATOM 4043 N N . LYS B 1 226 ? 51.299 44.668 55.774 1.00 46.15 226 LYS B N 1
ATOM 4044 C CA . LYS B 1 226 ? 52.562 44.658 55.019 1.00 46.38 226 LYS B CA 1
ATOM 4045 C C . LYS B 1 226 ? 53.214 43.284 54.807 1.00 46.16 226 LYS B C 1
ATOM 4046 O O . LYS B 1 226 ? 52.854 42.300 55.466 1.00 44.96 226 LYS B O 1
ATOM 4052 N N . ASP B 1 227 ? 54.183 43.248 53.884 1.00 45.37 227 ASP B N 1
ATOM 4053 C CA . ASP B 1 227 ? 54.953 42.043 53.542 1.00 44.55 227 ASP B CA 1
ATOM 4054 C C . ASP B 1 227 ? 54.092 40.793 53.459 1.00 45.41 227 ASP B C 1
ATOM 4055 O O . ASP B 1 227 ? 54.403 39.764 54.076 1.00 46.19 227 ASP B O 1
ATOM 4060 N N . GLN B 1 228 ? 53.024 40.878 52.674 1.00 43.84 228 GLN B N 1
ATOM 4061 C CA . GLN B 1 228 ? 52.079 39.775 52.518 1.00 43.71 228 GLN B CA 1
ATOM 4062 C C . GLN B 1 228 ? 52.390 38.900 51.296 1.00 42.90 228 GLN B C 1
ATOM 4063 O O . GLN B 1 228 ? 52.926 39.387 50.294 1.00 40.81 228 GLN B O 1
ATOM 4069 N N . ASN B 1 229 ? 52.050 37.613 51.398 1.00 41.95 229 ASN B N 1
ATOM 4070 C CA . ASN B 1 229 ? 52.255 36.635 50.324 1.00 43.60 229 ASN B CA 1
ATOM 4071 C C . ASN B 1 229 ? 51.124 36.625 49.291 1.00 43.40 229 ASN B C 1
ATOM 4072 O O . ASN B 1 229 ? 49.958 36.851 49.614 1.00 42.68 229 ASN B O 1
ATOM 4077 N N . TYR B 1 230 ? 51.483 36.330 48.049 1.00 42.81 230 TYR B N 1
ATOM 4078 C CA . TYR B 1 230 ? 50.530 36.286 46.955 1.00 41.42 230 TYR B CA 1
ATOM 4079 C C . TYR B 1 230 ? 51.000 35.265 45.938 1.00 42.01 230 TYR B C 1
ATOM 4080 O O . TYR B 1 230 ? 52.193 35.126 45.700 1.00 42.59 230 TYR B O 1
ATOM 4089 N N . TYR B 1 231 ? 50.054 34.536 45.363 1.00 43.09 231 TYR B N 1
ATOM 4090 C CA . TYR B 1 231 ? 50.354 33.539 44.353 1.00 43.50 231 TYR B CA 1
ATOM 4091 C C . TYR B 1 231 ? 49.327 33.707 43.256 1.00 42.04 231 TYR B C 1
ATOM 4092 O O . TYR B 1 231 ? 48.208 34.139 43.499 1.00 41.22 231 TYR B O 1
ATOM 4101 N N . SER B 1 232 ? 49.711 33.344 42.044 1.00 40.99 232 SER B N 1
ATOM 4102 C CA . SER B 1 232 ? 48.839 33.476 40.903 1.00 38.04 232 SER B CA 1
ATOM 4103 C C . SER B 1 232 ? 49.199 32.447 39.846 1.00 38.30 232 SER B C 1
ATOM 4104 O O . SER B 1 232 ? 50.373 32.215 39.554 1.00 38.07 232 SER B O 1
ATOM 4107 N N . VAL B 1 233 ? 48.184 31.828 39.267 1.00 37.18 233 VAL B N 1
ATOM 4108 C CA . VAL B 1 233 ? 48.422 30.839 38.232 1.00 37.73 233 VAL B CA 1
ATOM 4109 C C . VAL B 1 233 ? 47.464 31.088 37.091 1.00 37.35 233 VAL B C 1
ATOM 4110 O O . VAL B 1 233 ? 46.266 31.258 37.310 1.00 40.60 233 VAL B O 1
ATOM 4114 N N . ALA B 1 234 ? 47.988 31.105 35.876 1.00 35.17 234 ALA B N 1
ATOM 4115 C CA . ALA B 1 234 ? 47.148 31.307 34.711 1.00 35.72 234 ALA B CA 1
ATOM 4116 C C . ALA B 1 234 ? 47.594 30.417 33.557 1.00 36.07 234 ALA B C 1
ATOM 4117 O O . ALA B 1 234 ? 48.786 30.239 33.317 1.00 37.24 234 ALA B O 1
ATOM 4119 N N . VAL B 1 235 ? 46.622 29.844 32.861 1.00 37.20 235 VAL B N 1
ATOM 4120 C CA . VAL B 1 235 ? 46.888 28.994 31.713 1.00 39.23 235 VAL B CA 1
ATOM 4121 C C . VAL B 1 235 ? 45.919 29.422 30.629 1.00 40.95 235 VAL B C 1
ATOM 4122 O O . VAL B 1 235 ? 44.778 29.810 30.913 1.00 39.42 235 VAL B O 1
ATOM 4126 N N . ASN B 1 236 ? 46.375 29.347 29.387 1.00 42.74 236 ASN B N 1
ATOM 4127 C CA . ASN B 1 236 ? 45.540 29.719 28.261 1.00 44.05 236 ASN B CA 1
ATOM 4128 C C . ASN B 1 236 ? 45.795 28.785 27.083 1.00 44.45 236 ASN B C 1
ATOM 4129 O O . ASN B 1 236 ? 46.871 28.193 26.974 1.00 43.54 236 ASN B O 1
ATOM 4134 N N . ALA B 1 237 ? 44.796 28.660 26.212 1.00 43.70 237 ALA B N 1
ATOM 4135 C CA . ALA B 1 237 ? 44.894 27.828 25.016 1.00 43.99 237 ALA B CA 1
ATOM 4136 C C . ALA B 1 237 ? 44.109 28.504 23.893 1.00 44.09 237 ALA B C 1
ATOM 4137 O O . ALA B 1 237 ? 43.046 29.075 24.136 1.00 42.90 237 ALA B O 1
ATOM 4139 N N . GLY B 1 238 ? 44.642 28.440 22.673 1.00 44.78 238 GLY B N 1
ATOM 4140 C CA . GLY B 1 238 ? 43.988 29.057 21.538 1.00 46.03 238 GLY B CA 1
ATOM 4141 C C . GLY B 1 238 ? 44.583 28.685 20.191 1.00 48.85 238 GLY B C 1
ATOM 4142 O O . GLY B 1 238 ? 45.554 27.927 20.120 1.00 48.38 238 GLY B O 1
ATOM 4143 N N . TYR B 1 239 ? 43.996 29.230 19.122 1.00 49.57 239 TYR B N 1
ATOM 4144 C CA . TYR B 1 239 ? 44.430 28.954 17.756 1.00 50.75 239 TYR B CA 1
ATOM 4145 C C . TYR B 1 239 ? 44.727 30.215 16.977 1.00 50.33 239 TYR B C 1
ATOM 4146 O O . TYR B 1 239 ? 44.121 31.252 17.223 1.00 51.24 239 TYR B O 1
ATOM 4155 N N . TYR B 1 240 ? 45.668 30.119 16.041 1.00 49.27 240 TYR B N 1
ATOM 4156 C CA . TYR B 1 240 ? 45.996 31.248 15.189 1.00 50.02 240 TYR B CA 1
ATOM 4157 C C . TYR B 1 240 ? 45.103 31.087 13.973 1.00 50.95 240 TYR B C 1
ATOM 4158 O O . TYR B 1 240 ? 45.385 30.280 13.092 1.00 53.72 240 TYR B O 1
ATOM 4167 N N . VAL B 1 241 ? 44.008 31.834 13.945 1.00 49.96 241 VAL B N 1
ATOM 4168 C CA . VAL B 1 241 ? 43.084 31.767 12.833 1.00 47.78 241 VAL B CA 1
ATOM 4169 C C . VAL B 1 241 ? 43.777 32.374 11.628 1.00 46.88 241 VAL B C 1
ATOM 4170 O O . VAL B 1 241 ? 43.374 32.152 10.493 1.00 46.04 241 VAL B O 1
ATOM 4174 N N . THR B 1 242 ? 44.828 33.141 11.897 1.00 48.05 242 THR B N 1
ATOM 4175 C CA . THR B 1 242 ? 45.649 33.758 10.858 1.00 51.09 242 THR B CA 1
ATOM 4176 C C . THR B 1 242 ? 47.059 33.915 11.427 1.00 52.98 242 THR B C 1
ATOM 4177 O O . THR B 1 242 ? 47.274 33.731 12.631 1.00 53.64 242 THR B O 1
ATOM 4181 N N . PRO B 1 243 ? 48.041 34.246 10.575 1.00 54.18 243 PRO B N 1
ATOM 4182 C CA . PRO B 1 243 ? 49.410 34.409 11.074 1.00 55.24 243 PRO B CA 1
ATOM 4183 C C . PRO B 1 243 ? 49.517 35.423 12.215 1.00 56.10 243 PRO B C 1
ATOM 4184 O O . PRO B 1 243 ? 50.280 35.231 13.163 1.00 58.53 243 PRO B O 1
ATOM 4188 N N . ASN B 1 244 ? 48.743 36.496 12.130 1.00 55.82 244 ASN B N 1
ATOM 4189 C CA . ASN B 1 244 ? 48.793 37.538 13.148 1.00 55.49 244 ASN B CA 1
ATOM 4190 C C . ASN B 1 244 ? 47.737 37.445 14.242 1.00 53.76 244 ASN B C 1
ATOM 4191 O O . ASN B 1 244 ? 47.804 38.188 15.217 1.00 54.00 244 ASN B O 1
ATOM 4196 N N . ALA B 1 245 ? 46.778 36.538 14.106 1.00 51.74 245 ALA B N 1
ATOM 4197 C CA . ALA B 1 245 ? 45.709 36.474 15.091 1.00 50.95 245 ALA B CA 1
ATOM 4198 C C . ALA B 1 245 ? 45.448 35.158 15.803 1.00 50.10 245 ALA B C 1
ATOM 4199 O O . ALA B 1 245 ? 45.257 34.110 15.186 1.00 49.20 245 ALA B O 1
ATOM 4201 N N . LYS B 1 246 ? 45.407 35.241 17.125 1.00 49.43 246 LYS B N 1
ATOM 4202 C CA . LYS B 1 246 ? 45.153 34.082 17.953 1.00 48.99 246 LYS B CA 1
ATOM 4203 C C . LYS B 1 246 ? 43.928 34.336 18.833 1.00 48.54 246 LYS B C 1
ATOM 4204 O O . LYS B 1 246 ? 43.846 35.350 19.531 1.00 49.14 246 LYS B O 1
ATOM 4210 N N . VAL B 1 247 ? 42.968 33.424 18.768 1.00 47.70 247 VAL B N 1
ATOM 4211 C CA . VAL B 1 247 ? 41.764 33.512 19.579 1.00 48.34 247 VAL B CA 1
ATOM 4212 C C . VAL B 1 247 ? 42.042 32.500 20.660 1.00 49.06 247 VAL B C 1
ATOM 4213 O O . VAL B 1 247 ? 42.429 31.381 20.355 1.00 49.18 247 VAL B O 1
ATOM 4217 N N . TYR B 1 248 ? 41.831 32.876 21.916 1.00 50.05 248 TYR B N 1
ATOM 4218 C CA . TYR B 1 248 ? 42.136 31.969 23.012 1.00 49.48 248 TYR B CA 1
ATOM 4219 C C . TYR B 1 248 ? 41.182 32.076 24.198 1.00 48.92 248 TYR B C 1
ATOM 4220 O O . TYR B 1 248 ? 40.347 32.984 24.278 1.00 49.45 248 TYR B O 1
ATOM 4229 N N . VAL B 1 249 ? 41.342 31.143 25.129 1.00 47.31 249 VAL B N 1
ATOM 4230 C CA . VAL B 1 249 ? 40.545 31.088 26.344 1.00 47.43 249 VAL B CA 1
ATOM 4231 C C . VAL B 1 249 ? 41.565 31.086 27.483 1.00 46.63 249 VAL B C 1
ATOM 4232 O O . VAL B 1 249 ? 42.708 30.676 27.284 1.00 47.60 249 VAL B O 1
ATOM 4236 N N . GLU B 1 250 ? 41.176 31.552 28.666 1.00 44.51 250 GLU B N 1
ATOM 4237 C CA . GLU B 1 250 ? 42.119 31.609 29.772 1.00 43.01 250 GLU B CA 1
ATOM 4238 C C . GLU B 1 250 ? 41.492 31.568 31.158 1.00 42.21 250 GLU B C 1
ATOM 4239 O O . GLU B 1 250 ? 40.498 32.237 31.429 1.00 43.49 250 GLU B O 1
ATOM 4245 N N . GLY B 1 251 ? 42.094 30.775 32.034 1.00 41.21 251 GLY B N 1
ATOM 4246 C CA . GLY B 1 251 ? 41.623 30.673 33.399 1.00 37.91 251 GLY B CA 1
ATOM 4247 C C . GLY B 1 251 ? 42.742 31.192 34.281 1.00 38.01 251 GLY B C 1
ATOM 4248 O O . GLY B 1 251 ? 43.918 30.996 33.969 1.00 37.01 251 GLY B O 1
ATOM 4249 N N . ALA B 1 252 ? 42.389 31.878 35.361 1.00 36.64 252 ALA B N 1
ATOM 4250 C CA . ALA B 1 252 ? 43.391 32.406 36.276 1.00 37.43 252 ALA B CA 1
ATOM 4251 C C . ALA B 1 252 ? 42.879 32.381 37.703 1.00 39.40 252 ALA B C 1
ATOM 4252 O O . ALA B 1 252 ? 41.698 32.615 37.967 1.00 38.85 252 ALA B O 1
ATOM 4254 N N . TRP B 1 253 ? 43.785 32.079 38.625 1.00 40.31 253 TRP B N 1
ATOM 4255 C CA . TRP B 1 253 ? 43.440 32.006 40.028 1.00 40.94 253 TRP B CA 1
ATOM 4256 C C . TRP B 1 253 ? 44.523 32.749 40.810 1.00 40.03 253 TRP B C 1
ATOM 4257 O O . TRP B 1 253 ? 45.697 32.704 40.442 1.00 39.24 253 TRP B O 1
ATOM 4268 N N . ASN B 1 254 ? 44.129 33.459 41.860 1.00 36.56 254 ASN B N 1
ATOM 4269 C CA . ASN B 1 254 ? 45.096 34.152 42.694 1.00 36.78 254 ASN B CA 1
ATOM 4270 C C . ASN B 1 254 ? 44.543 34.330 44.094 1.00 36.66 254 ASN B C 1
ATOM 4271 O O . ASN B 1 254 ? 43.340 34.291 44.303 1.00 36.54 254 ASN B O 1
ATOM 4276 N N . ARG B 1 255 ? 45.433 34.496 45.062 1.00 38.36 255 ARG B N 1
ATOM 4277 C CA . ARG B 1 255 ? 45.015 34.705 46.432 1.00 38.91 255 ARG B CA 1
ATOM 4278 C C . ARG B 1 255 ? 46.080 35.486 47.156 1.00 37.86 255 ARG B C 1
ATOM 4279 O O . ARG B 1 255 ? 47.219 35.593 46.704 1.00 35.05 255 ARG B O 1
ATOM 4287 N N . VAL B 1 256 ? 45.671 36.054 48.278 1.00 38.15 256 VAL B N 1
ATOM 4288 C CA . VAL B 1 256 ? 46.542 36.823 49.130 1.00 38.08 256 VAL B CA 1
ATOM 4289 C C . VAL B 1 256 ? 46.296 36.243 50.502 1.00 39.56 256 VAL B C 1
ATOM 4290 O O . VAL B 1 256 ? 45.217 36.393 51.070 1.00 41.56 256 VAL B O 1
ATOM 4294 N N . THR B 1 257 ? 47.296 35.532 51.000 1.00 40.18 257 THR B N 1
ATOM 4295 C CA . THR B 1 257 ? 47.238 34.902 52.305 1.00 38.45 257 THR B CA 1
ATOM 4296 C C . THR B 1 257 ? 46.947 35.938 53.367 1.00 37.02 257 THR B C 1
ATOM 4297 O O . THR B 1 257 ? 47.378 37.080 53.249 1.00 36.85 257 THR B O 1
ATOM 4301 N N . ASN B 1 258 ? 46.211 35.548 54.401 1.00 37.78 258 ASN B N 1
ATOM 4302 C CA . ASN B 1 258 ? 45.895 36.490 55.464 1.00 40.04 258 ASN B CA 1
ATOM 4303 C C . ASN B 1 258 ? 47.113 36.737 56.356 1.00 41.56 258 ASN B C 1
ATOM 4304 O O . ASN B 1 258 ? 47.975 35.873 56.491 1.00 41.59 258 ASN B O 1
ATOM 4309 N N . LYS B 1 259 ? 47.151 37.917 56.975 1.00 42.76 259 LYS B N 1
ATOM 4310 C CA . LYS B 1 259 ? 48.248 38.333 57.839 1.00 43.32 259 LYS B CA 1
ATOM 4311 C C . LYS B 1 259 ? 47.767 39.565 58.616 1.00 43.84 259 LYS B C 1
ATOM 4312 O O . LYS B 1 259 ? 47.065 40.410 58.063 1.00 45.49 259 LYS B O 1
ATOM 4318 N N . LYS B 1 260 ? 48.131 39.677 59.889 1.00 42.85 260 LYS B N 1
ATOM 4319 C CA . LYS B 1 260 ? 47.695 40.823 60.682 1.00 43.49 260 LYS B CA 1
ATOM 4320 C C . LYS B 1 260 ? 48.319 42.126 60.216 1.00 44.75 260 LYS B C 1
ATOM 4321 O O . LYS B 1 260 ? 49.412 42.130 59.664 1.00 47.40 260 LYS B O 1
ATOM 4327 N N . GLY B 1 261 ? 47.608 43.227 60.436 1.00 45.02 261 GLY B N 1
ATOM 4328 C CA . GLY B 1 261 ? 48.101 44.534 60.044 1.00 45.37 261 GLY B CA 1
ATOM 4329 C C . GLY B 1 261 ? 47.607 45.545 61.058 1.00 47.92 261 GLY B C 1
ATOM 4330 O O . GLY B 1 261 ? 47.047 45.159 62.084 1.00 46.35 261 GLY B O 1
ATOM 4331 N N . ASN B 1 262 ? 47.788 46.832 60.780 1.00 49.98 262 ASN B N 1
ATOM 4332 C CA . ASN B 1 262 ? 47.349 47.865 61.712 1.00 53.86 262 ASN B CA 1
ATOM 4333 C C . ASN B 1 262 ? 46.150 48.684 61.249 1.00 55.51 262 ASN B C 1
ATOM 4334 O O . ASN B 1 262 ? 46.080 49.102 60.097 1.00 54.42 262 ASN B O 1
ATOM 4339 N N . THR B 1 263 ? 45.218 48.925 62.171 1.00 58.66 263 THR B N 1
ATOM 4340 C CA . THR B 1 263 ? 44.015 49.693 61.877 1.00 60.06 263 THR B CA 1
ATOM 4341 C C . THR B 1 263 ? 43.936 50.960 62.700 1.00 61.31 263 THR B C 1
ATOM 4342 O O . THR B 1 263 ? 44.682 51.150 63.656 1.00 59.89 263 THR B O 1
ATOM 4346 N N . SER B 1 264 ? 42.998 51.819 62.324 1.00 64.04 264 SER B N 1
ATOM 4347 C CA . SER B 1 264 ? 42.766 53.067 63.031 1.00 66.43 264 SER B CA 1
ATOM 4348 C C . SER B 1 264 ? 41.302 53.485 62.877 1.00 67.90 264 SER B C 1
ATOM 4349 O O . SER B 1 264 ? 40.707 53.304 61.813 1.00 67.31 264 SER B O 1
ATOM 4352 N N . LEU B 1 265 ? 40.725 54.021 63.952 1.00 70.17 265 LEU B N 1
ATOM 4353 C CA . LEU B 1 265 ? 39.335 54.481 63.952 1.00 71.23 265 LEU B CA 1
ATOM 4354 C C . LEU B 1 265 ? 39.295 55.988 63.773 1.00 72.04 265 LEU B C 1
ATOM 4355 O O . LEU B 1 265 ? 40.278 56.681 64.034 1.00 70.75 265 LEU B O 1
ATOM 4360 N N . TYR B 1 266 ? 38.149 56.485 63.326 1.00 74.19 266 TYR B N 1
ATOM 4361 C CA . TYR B 1 266 ? 37.959 57.911 63.114 1.00 76.40 266 TYR B CA 1
ATOM 4362 C C . TYR B 1 266 ? 36.505 58.284 63.371 1.00 78.43 266 TYR B C 1
ATOM 4363 O O . TYR B 1 266 ? 35.920 59.053 62.610 1.00 79.26 266 TYR B O 1
ATOM 4365 N N . ASP B 1 267 ? 35.939 57.731 64.446 1.00 80.76 267 ASP B N 1
ATOM 4366 C CA . ASP B 1 267 ? 34.550 57.978 64.856 1.00 82.93 267 ASP B CA 1
ATOM 4367 C C . ASP B 1 267 ? 34.114 59.418 64.580 1.00 83.88 267 ASP B C 1
ATOM 4368 O O . ASP B 1 267 ? 34.689 60.367 65.115 1.00 83.60 267 ASP B O 1
ATOM 4373 N N . HIS B 1 268 ? 33.086 59.568 63.752 1.00 85.15 268 HIS B N 1
ATOM 4374 C CA . HIS B 1 268 ? 32.583 60.884 63.391 1.00 87.31 268 HIS B CA 1
ATOM 4375 C C . HIS B 1 268 ? 31.691 61.478 64.468 1.00 88.09 268 HIS B C 1
ATOM 4376 O O . HIS B 1 268 ? 31.627 62.698 64.628 1.00 87.25 268 HIS B O 1
ATOM 4383 N N . ASN B 1 269 ? 31.005 60.616 65.209 1.00 88.93 269 ASN B N 1
ATOM 4384 C CA . ASN B 1 269 ? 30.112 61.072 66.266 1.00 90.29 269 ASN B CA 1
ATOM 4385 C C . ASN B 1 269 ? 30.851 61.796 67.391 1.00 90.73 269 ASN B C 1
ATOM 4386 O O . ASN B 1 269 ? 30.674 63.001 67.585 1.00 90.66 269 ASN B O 1
ATOM 4391 N N . ASN B 1 270 ? 31.680 61.062 68.126 1.00 90.70 270 ASN B N 1
ATOM 4392 C CA . ASN B 1 270 ? 32.425 61.643 69.237 1.00 90.63 270 ASN B CA 1
ATOM 4393 C C . ASN B 1 270 ? 33.849 62.024 68.847 1.00 90.27 270 ASN B C 1
ATOM 4394 O O . ASN B 1 270 ? 34.776 61.853 69.638 1.00 90.15 270 ASN B O 1
ATOM 4399 N N . ASN B 1 271 ? 34.005 62.555 67.635 1.00 90.33 271 ASN B N 1
ATOM 4400 C CA . ASN B 1 271 ? 35.308 62.957 67.105 1.00 90.49 271 ASN B CA 1
ATOM 4401 C C . ASN B 1 271 ? 36.462 62.383 67.920 1.00 89.82 271 ASN B C 1
ATOM 4402 O O . ASN B 1 271 ? 37.259 63.119 68.501 1.00 89.35 271 ASN B O 1
ATOM 4407 N N . THR B 1 272 ? 36.535 61.057 67.959 1.00 88.85 272 THR B N 1
ATOM 4408 C CA . THR B 1 272 ? 37.580 60.366 68.699 1.00 87.67 272 THR B CA 1
ATOM 4409 C C . THR B 1 272 ? 38.158 59.220 67.869 1.00 86.66 272 THR B C 1
ATOM 4410 O O . THR B 1 272 ? 37.439 58.310 67.458 1.00 86.57 272 THR B O 1
ATOM 4414 N N . SER B 1 273 ? 39.462 59.277 67.624 1.00 84.85 273 SER B N 1
ATOM 4415 C CA . SER B 1 273 ? 40.141 58.260 66.836 1.00 82.90 273 SER B CA 1
ATOM 4416 C C . SER B 1 273 ? 40.909 57.286 67.720 1.00 81.65 273 SER B C 1
ATOM 4417 O O . SER B 1 273 ? 41.242 57.606 68.858 1.00 82.01 273 SER B O 1
ATOM 4420 N N . ASP B 1 274 ? 41.181 56.094 67.196 1.00 80.19 274 ASP B N 1
ATOM 4421 C CA . ASP B 1 274 ? 41.922 55.087 67.946 1.00 79.39 274 ASP B CA 1
ATOM 4422 C C . ASP B 1 274 ? 42.797 54.228 67.031 1.00 78.60 274 ASP B C 1
ATOM 4423 O O . ASP B 1 274 ? 42.321 53.658 66.048 1.00 78.73 274 ASP B O 1
ATOM 4428 N N . TYR B 1 275 ? 44.079 54.139 67.374 1.00 77.07 275 TYR B N 1
ATOM 4429 C CA . TYR B 1 275 ? 45.058 53.369 66.612 1.00 75.18 275 TYR B CA 1
ATOM 4430 C C . TYR B 1 275 ? 45.270 52.014 67.277 1.00 73.06 275 TYR B C 1
ATOM 4431 O O . TYR B 1 275 ? 45.337 51.930 68.496 1.00 73.32 275 TYR B O 1
ATOM 4440 N N . SER B 1 276 ? 45.383 50.953 66.490 1.00 71.37 276 SER B N 1
ATOM 4441 C CA . SER B 1 276 ? 45.578 49.634 67.076 1.00 70.80 276 SER B CA 1
ATOM 4442 C C . SER B 1 276 ? 46.485 48.726 66.259 1.00 71.25 276 SER B C 1
ATOM 4443 O O . SER B 1 276 ? 46.092 48.226 65.203 1.00 71.92 276 SER B O 1
ATOM 4445 N N . LYS B 1 277 ? 47.698 48.507 66.759 1.00 70.64 277 LYS B N 1
ATOM 4446 C CA . LYS B 1 277 ? 48.660 47.642 66.084 1.00 69.31 277 LYS B CA 1
ATOM 4447 C C . LYS B 1 277 ? 48.169 46.198 66.026 1.00 67.95 277 LYS B C 1
ATOM 4448 O O . LYS B 1 277 ? 47.556 45.699 66.971 1.00 66.92 277 LYS B O 1
ATOM 4454 N N . ASN B 1 278 ? 48.445 45.534 64.909 1.00 66.33 278 ASN B N 1
ATOM 4455 C CA . ASN B 1 278 ? 48.031 44.153 64.729 1.00 66.32 278 ASN B CA 1
ATOM 4456 C C . ASN B 1 278 ? 46.552 43.958 64.999 1.00 64.70 278 ASN B C 1
ATOM 4457 O O . ASN B 1 278 ? 46.141 42.908 65.484 1.00 64.84 278 ASN B O 1
ATOM 4462 N N . GLY B 1 279 ? 45.752 44.968 64.675 1.00 63.31 279 GLY B N 1
ATOM 4463 C CA . GLY B 1 279 ? 44.326 44.867 64.911 1.00 62.13 279 GLY B CA 1
ATOM 4464 C C . GLY B 1 279 ? 43.486 44.386 63.742 1.00 61.51 279 GLY B C 1
ATOM 4465 O O . GLY B 1 279 ? 42.349 43.962 63.938 1.00 62.94 279 GLY B O 1
ATOM 4466 N N . ALA B 1 280 ? 44.039 44.427 62.531 1.00 60.10 280 ALA B N 1
ATOM 4467 C CA . ALA B 1 280 ? 43.292 44.028 61.343 1.00 56.92 280 ALA B CA 1
ATOM 4468 C C . ALA B 1 280 ? 43.821 42.819 60.595 1.00 55.25 280 ALA B C 1
ATOM 4469 O O . ALA B 1 280 ? 44.933 42.357 60.825 1.00 56.27 280 ALA B O 1
ATOM 4471 N N . GLY B 1 281 ? 42.990 42.323 59.687 1.00 52.99 281 GLY B N 1
ATOM 4472 C CA . GLY B 1 281 ? 43.339 41.188 58.860 1.00 49.61 281 GLY B CA 1
ATOM 4473 C C . GLY B 1 281 ? 42.728 41.390 57.481 1.00 48.90 281 GLY B C 1
ATOM 4474 O O . GLY B 1 281 ? 41.617 41.910 57.348 1.00 48.56 281 GLY B O 1
ATOM 4475 N N . ILE B 1 282 ? 43.471 41.008 56.449 1.00 47.01 282 ILE B N 1
ATOM 4476 C CA . ILE B 1 282 ? 43.011 41.115 55.072 1.00 43.87 282 ILE B CA 1
ATOM 4477 C C . ILE B 1 282 ? 43.460 39.881 54.310 1.00 44.82 282 ILE B C 1
ATOM 4478 O O . ILE B 1 282 ? 44.601 39.425 54.443 1.00 47.38 282 ILE B O 1
ATOM 4483 N N . GLU B 1 283 ? 42.563 39.342 53.503 1.00 44.39 283 GLU B N 1
ATOM 4484 C CA . GLU B 1 283 ? 42.869 38.157 52.710 1.00 44.20 283 GLU B CA 1
ATOM 4485 C C . GLU B 1 283 ? 41.817 38.026 51.621 1.00 43.43 283 GLU B C 1
ATOM 4486 O O . GLU B 1 283 ? 40.655 38.376 51.835 1.00 43.25 283 GLU B O 1
ATOM 4492 N N . ASN B 1 284 ? 42.225 37.558 50.448 1.00 42.44 284 ASN B N 1
ATOM 4493 C CA . ASN B 1 284 ? 41.270 37.379 49.374 1.00 42.52 284 ASN B CA 1
ATOM 4494 C C . ASN B 1 284 ? 41.587 36.190 48.484 1.00 42.27 284 ASN B C 1
ATOM 4495 O O . ASN B 1 284 ? 42.509 35.418 48.739 1.00 41.39 284 ASN B O 1
ATOM 4500 N N . TYR B 1 285 ? 40.796 36.057 47.434 1.00 42.45 285 TYR B N 1
ATOM 4501 C CA . TYR B 1 285 ? 40.932 34.976 46.485 1.00 44.83 285 TYR B CA 1
ATOM 4502 C C . TYR B 1 285 ? 40.096 35.400 45.288 1.00 43.37 285 TYR B C 1
ATOM 4503 O O . TYR B 1 285 ? 39.030 35.974 45.460 1.00 45.46 285 TYR B O 1
ATOM 4512 N N . ASN B 1 286 ? 40.579 35.138 44.081 1.00 40.74 286 ASN B N 1
ATOM 4513 C CA . ASN B 1 286 ? 39.839 35.507 42.889 1.00 40.46 286 ASN B CA 1
ATOM 4514 C C . ASN B 1 286 ? 40.047 34.470 41.806 1.00 40.17 286 ASN B C 1
ATOM 4515 O O . ASN B 1 286 ? 41.083 33.816 41.754 1.00 41.95 286 ASN B O 1
ATOM 4520 N N . PHE B 1 287 ? 39.048 34.323 40.948 1.00 39.33 287 PHE B N 1
ATOM 4521 C CA . PHE B 1 287 ? 39.116 33.412 39.821 1.00 38.57 287 PHE B CA 1
ATOM 4522 C C . PHE B 1 287 ? 38.700 34.249 38.622 1.00 38.76 287 PHE B C 1
ATOM 4523 O O . PHE B 1 287 ? 37.707 34.984 38.688 1.00 37.24 287 PHE B O 1
ATOM 4531 N N . ILE B 1 288 ? 39.463 34.147 37.539 1.00 36.80 288 ILE B N 1
ATOM 4532 C CA . ILE B 1 288 ? 39.175 34.897 36.336 1.00 37.18 288 ILE B CA 1
ATOM 4533 C C . ILE B 1 288 ? 39.074 33.974 35.123 1.00 39.08 288 ILE B C 1
ATOM 4534 O O . ILE B 1 288 ? 40.023 33.262 34.799 1.00 40.12 288 ILE B O 1
ATOM 4539 N N . THR B 1 289 ? 37.924 33.984 34.452 1.00 38.64 289 THR B N 1
ATOM 4540 C CA . THR B 1 289 ? 37.724 33.158 33.266 1.00 38.45 289 THR B CA 1
ATOM 4541 C C . THR B 1 289 ? 37.605 34.137 32.127 1.00 38.58 289 THR B C 1
ATOM 4542 O O . THR B 1 289 ? 36.808 35.066 32.188 1.00 40.54 289 THR B O 1
ATOM 4546 N N . THR B 1 290 ? 38.375 33.927 31.071 1.00 39.15 290 THR B N 1
ATOM 4547 C CA . THR B 1 290 ? 38.366 34.876 29.972 1.00 38.44 290 THR B CA 1
ATOM 4548 C C . THR B 1 290 ? 38.580 34.273 28.591 1.00 38.61 290 THR B C 1
ATOM 4549 O O . THR B 1 290 ? 39.103 33.169 28.457 1.00 39.72 290 THR B O 1
ATOM 4553 N N . ALA B 1 291 ? 38.149 35.009 27.571 1.00 37.62 291 ALA B N 1
ATOM 4554 C CA . ALA B 1 291 ? 38.309 34.605 26.177 1.00 38.11 291 ALA B CA 1
ATOM 4555 C C . ALA B 1 291 ? 38.720 35.876 25.431 1.00 38.63 291 ALA B C 1
ATOM 4556 O O . ALA B 1 291 ? 38.127 36.935 25.641 1.00 37.80 291 ALA B O 1
ATOM 4558 N N . GLY B 1 292 ? 39.735 35.785 24.576 1.00 38.52 292 GLY B N 1
ATOM 4559 C CA . GLY B 1 292 ? 40.177 36.980 23.880 1.00 38.41 292 GLY B CA 1
ATOM 4560 C C . GLY B 1 292 ? 40.818 36.814 22.515 1.00 39.18 292 GLY B C 1
ATOM 4561 O O . GLY B 1 292 ? 40.864 35.715 21.945 1.00 38.07 292 GLY B O 1
ATOM 4562 N N . LEU B 1 293 ? 41.312 37.938 22.000 1.00 39.64 293 LEU B N 1
ATOM 4563 C CA . LEU B 1 293 ? 41.950 38.015 20.692 1.00 40.52 293 LEU B CA 1
ATOM 4564 C C . LEU B 1 293 ? 43.318 38.660 20.874 1.00 41.25 293 LEU B C 1
ATOM 4565 O O . LEU B 1 293 ? 43.448 39.707 21.506 1.00 40.42 293 LEU B O 1
ATOM 4570 N N . LYS B 1 294 ? 44.346 38.018 20.339 1.00 42.17 294 LYS B N 1
ATOM 4571 C CA . LYS B 1 294 ? 45.692 38.541 20.473 1.00 43.31 294 LYS B CA 1
ATOM 4572 C C . LYS B 1 294 ? 46.263 38.812 19.091 1.00 44.45 294 LYS B C 1
ATOM 4573 O O . LYS B 1 294 ? 46.425 37.910 18.277 1.00 46.12 294 LYS B O 1
ATOM 4579 N N . TYR B 1 295 ? 46.554 40.073 18.828 1.00 45.46 295 TYR B N 1
ATOM 4580 C CA . TYR B 1 295 ? 47.064 40.475 17.533 1.00 46.91 295 TYR B CA 1
ATOM 4581 C C . TYR B 1 295 ? 48.495 41.001 17.615 1.00 48.17 295 TYR B C 1
ATOM 4582 O O . TYR B 1 295 ? 48.794 41.893 18.411 1.00 46.58 295 TYR B O 1
ATOM 4591 N N . THR B 1 296 ? 49.382 40.455 16.793 1.00 49.59 296 THR B N 1
ATOM 4592 C CA . THR B 1 296 ? 50.750 40.950 16.797 1.00 52.36 296 THR B CA 1
ATOM 4593 C C . THR B 1 296 ? 50.962 41.732 15.515 1.00 53.34 296 THR B C 1
ATOM 4594 O O . THR B 1 296 ? 50.788 41.203 14.422 1.00 53.21 296 THR B O 1
ATOM 4598 N N . PHE B 1 297 ? 51.312 43.007 15.664 1.00 56.55 297 PHE B N 1
ATOM 4599 C CA . PHE B 1 297 ? 51.548 43.879 14.522 1.00 58.64 297 PHE B CA 1
ATOM 4600 C C . PHE B 1 297 ? 52.945 43.636 13.987 1.00 61.24 297 PHE B C 1
ATOM 4601 O O . PHE B 1 297 ? 53.791 43.128 14.761 1.00 63.79 297 PHE B O 1
#

Sequence (584 aa):
STETLSFTPDNINADISLGTLSGKTKERVYLAEEGGRKVSQLDWKFNNAAIIKGAINWDLMPQISIGAAGWTTLGSRGGNMVDQDWMDSSNPGTWTDEARHPDTQLNYANEFDLNIKGWLLNEPNYRLGLMAGYQESRYSFTARGGSYIYSSEEGFRDDIGSFPNGERAIGYKQRFKMPYIGLTGSYRYEDFELGGTFKYSGWVESSDNDEHYDPKGRITYRSKVKDQNYYSVAVNAGYYVTPNAKVYVEGAWNRVTNKKGNTSLYDHNNNTSDYSKNGAGIENYNFITTAGLKYTFNINADISLGTLSGKTKERVYLAEEGGRKVSQLDWKFNNAAIIKGAINWDLMPQISIGAAGWTTLGSRGGNMVDQDWMDSSNPGTWTDEARHPDTQLNYANEFDLNIKGWLLNEPNYRLGLMAGYQESRYSFTARGGSYIYSSEEGFRDDIGSFPNGERAIGYKQRFKMPYIGLTGSYRYEDFELGGTFKYSGWVESSDNDEHYDPKGRITYRSKVKDQNYYSVAVNAGYYVTPNAKVYVEGAWNRVTNKKGNTSLYDHNNNTSDYSKNGAGIENYNFITTAGLKYTF

Radius of gyration: 30.25 Å; Cα contacts (8 Å, |Δi|>4): 1854; chains: 2; bounding box: 56×75×86 Å